Protein AF-A0A955PFC1-F1 (afdb_monomer_lite)

Secondary structure (DSSP, 8-state):
----------S--TT-TTTHHHHHHHH-HHHHHHHHTTS-HHHHHHHHHHHHHHTT-TTTHHHHHHHHHHHHHHHHHHHHHHHHHHHHHHHHHHHHHHHHHHHHHHHHHHHHHHHHHHH-SS-------------PSPS-EE-TTSPEEPPP-S---IIIIIHHHHHHHTHHHHSSS-BGGG--TT-HHHHSSSSTTTTSS-TT-STT-HHHHHHTTGGGPPPSSSSSPPPPHHHHHHHHHHHHTT----TTSS---SSPPPPGGGSPPPPPPPPP-S-TTS-SSHHHHHHHHHHHHTT--PPPPPPHHHHHHHHHHHHHSSPPPHHHHHHHHH--STTHHHHHHHHHHTSHHHHHHHHHHHHHHTT--SB--SSS--B---HHHHHHHHHHHHTT----

Radius of gyration: 36.13 Å; chains: 1; bounding box: 92×81×92 Å

Foldseek 3Di:
DDDDDDDDDDDDPPPCLVPVVVVDVPPDLVPLLVCLLVDDLVRLVSLLVVLVVVCPDPVCNVSSVVSNVSSVVSNVVNVVVVVVVVVVVVVVVVVVVVVVVVVVVVVVVVVVVVVVCVVPVDPDDDDDDDDDDDDDDDQFDAFPVRHTQHADPDDFDCVPQPVVCCVVFPCVQQDDVHNPQQHHPQEPLACVDPDSNPQCQAALCLVSHVVLCQLSCHPVHHHGPNDDDHDDSHSSNSSSNCSNNGVDDDPPGGDNDNGRDDDPVPDPDDDDDQDDAPPPPPDPDSVVSVVRVVCVVVVHDDDDDDDQQVLLQVLLCVQQVDGDDPVLSVVLNPDPDPCSSVVSNVVSQLDLSRLVVVLVVVCVVVVDDQFPPDPDGHGDPCVVVSVVSSVCSNVVPDPD

pLDDT: mean 80.86, std 18.54, range [23.55, 98.19]

Structure (mmCIF, N/CA/C/O backbone):
data_AF-A0A955PFC1-F1
#
_entry.id   AF-A0A955PFC1-F1
#
loop_
_atom_site.group_PDB
_atom_site.id
_atom_site.type_symbol
_atom_site.label_atom_id
_atom_site.label_alt_id
_atom_site.label_comp_id
_atom_site.label_asym_id
_atom_site.label_entity_id
_atom_site.label_seq_id
_atom_site.pdbx_PDB_ins_code
_atom_site.Cartn_x
_atom_site.Cartn_y
_atom_site.Cartn_z
_atom_site.occupancy
_atom_site.B_iso_or_equiv
_atom_site.auth_seq_id
_atom_site.auth_comp_id
_atom_site.auth_asym_id
_atom_site.auth_atom_id
_atom_site.pdbx_PDB_model_num
ATOM 1 N N . MET A 1 1 ? 1.865 58.931 -17.767 1.00 31.28 1 MET A N 1
ATOM 2 C CA . MET A 1 1 ? 0.410 58.810 -18.000 1.00 31.28 1 MET A CA 1
ATOM 3 C C . MET A 1 1 ? -0.093 57.737 -17.044 1.00 31.28 1 MET A C 1
ATOM 5 O O . MET A 1 1 ? 0.424 56.631 -17.083 1.00 31.28 1 MET A O 1
ATOM 9 N N . ARG A 1 2 ? -0.938 58.120 -16.080 1.00 31.59 2 ARG A N 1
ATOM 10 C CA . ARG A 1 2 ? -1.457 57.256 -15.007 1.00 31.59 2 ARG A CA 1
ATOM 11 C C . ARG A 1 2 ? -2.347 56.165 -15.597 1.00 31.59 2 ARG A C 1
ATOM 13 O O . ARG A 1 2 ? -3.251 56.519 -16.343 1.00 31.59 2 ARG A O 1
ATOM 20 N N . LEU A 1 3 ? -2.177 54.915 -15.174 1.00 24.03 3 LEU A N 1
ATOM 21 C CA . LEU A 1 3 ? -3.264 53.937 -15.154 1.00 24.03 3 LEU A CA 1
ATOM 22 C C . LEU A 1 3 ? -3.193 53.142 -13.850 1.00 24.03 3 LEU A C 1
ATOM 24 O O . LEU A 1 3 ? -2.350 52.279 -13.636 1.00 24.03 3 LEU A O 1
ATOM 28 N N . SER A 1 4 ? -4.090 53.543 -12.963 1.00 30.94 4 SER A N 1
ATOM 29 C CA . SER A 1 4 ? -4.547 52.856 -11.771 1.00 30.94 4 SER A CA 1
ATOM 30 C C . SER A 1 4 ? -5.376 51.632 -12.156 1.00 30.94 4 SER A C 1
ATOM 32 O O . SER A 1 4 ? -6.406 51.795 -12.805 1.00 30.94 4 SER A O 1
ATOM 34 N N . HIS A 1 5 ? -5.010 50.448 -11.672 1.00 25.61 5 HIS A N 1
ATOM 35 C CA . HIS A 1 5 ? -5.968 49.365 -11.469 1.00 25.61 5 HIS A CA 1
ATOM 36 C C . HIS A 1 5 ? -5.717 48.728 -10.104 1.00 25.61 5 HIS A C 1
ATOM 38 O O . HIS A 1 5 ? -4.736 48.025 -9.890 1.00 25.61 5 HIS A O 1
ATOM 44 N N . ARG A 1 6 ? -6.627 49.029 -9.170 1.00 27.11 6 ARG A N 1
ATOM 45 C CA . ARG A 1 6 ? -6.852 48.250 -7.953 1.00 27.11 6 ARG A CA 1
ATOM 46 C C . ARG A 1 6 ? -7.330 46.865 -8.385 1.00 27.11 6 ARG A C 1
ATOM 48 O O . ARG A 1 6 ? -8.411 46.764 -8.961 1.00 27.11 6 ARG A O 1
ATOM 55 N N . PHE A 1 7 ? -6.556 45.831 -8.088 1.00 23.55 7 PHE A N 1
ATOM 56 C CA . PHE A 1 7 ? -7.062 44.466 -8.028 1.00 23.55 7 PHE A CA 1
ATOM 57 C C . PHE A 1 7 ? -7.318 44.131 -6.561 1.00 23.55 7 PHE A C 1
ATOM 59 O O . PHE A 1 7 ? -6.403 44.110 -5.746 1.00 23.55 7 PHE A O 1
ATOM 66 N N . VAL A 1 8 ? -8.590 43.928 -6.232 1.00 30.53 8 VAL A N 1
ATOM 67 C CA . VAL A 1 8 ? -9.026 43.328 -4.972 1.00 30.53 8 VAL A CA 1
ATOM 68 C C . VAL A 1 8 ? -8.950 41.817 -5.183 1.00 30.53 8 VAL A C 1
ATOM 70 O O . VAL A 1 8 ? -9.745 41.277 -5.948 1.00 30.53 8 VAL A O 1
ATOM 73 N N . PHE A 1 9 ? -7.983 41.147 -4.555 1.00 28.70 9 PHE A N 1
ATOM 74 C CA . PHE A 1 9 ? -7.869 39.686 -4.555 1.00 28.70 9 PHE A CA 1
ATOM 75 C C . PHE A 1 9 ? -8.275 39.141 -3.185 1.00 28.70 9 PHE A C 1
ATOM 77 O O . PHE A 1 9 ? -7.447 38.936 -2.306 1.00 28.70 9 PHE A O 1
ATOM 84 N N . ASN A 1 10 ? -9.571 38.886 -3.022 1.00 32.22 10 ASN A N 1
ATOM 85 C CA . ASN A 1 10 ? -10.048 37.928 -2.032 1.00 32.22 10 ASN A CA 1
ATOM 86 C C . ASN A 1 10 ? -9.981 36.534 -2.672 1.00 32.22 10 ASN A C 1
ATOM 88 O O . ASN A 1 10 ? -10.659 36.295 -3.670 1.00 32.22 10 ASN A O 1
ATOM 92 N N . GLY A 1 11 ? -9.182 35.622 -2.105 1.00 32.38 11 GLY A N 1
ATOM 93 C CA . GLY A 1 11 ? -9.358 34.180 -2.337 1.00 32.38 11 GLY A CA 1
ATOM 94 C C . GLY A 1 11 ? -8.261 33.410 -3.083 1.00 32.38 11 GLY A C 1
ATOM 95 O O . GLY A 1 11 ? -8.584 32.419 -3.730 1.00 32.38 11 GLY A O 1
ATOM 96 N N . ALA A 1 12 ? -6.981 33.791 -2.994 1.00 31.28 12 ALA A N 1
ATOM 97 C CA . ALA A 1 12 ? -5.888 32.986 -3.566 1.00 31.28 12 ALA A CA 1
ATOM 98 C C . ALA A 1 12 ? -4.585 33.036 -2.738 1.00 31.28 12 ALA A C 1
ATOM 100 O O . ALA A 1 12 ? -3.519 33.333 -3.267 1.00 31.28 12 ALA A O 1
ATOM 101 N N . ILE A 1 13 ? -4.652 32.753 -1.432 1.00 41.50 13 ILE A N 1
ATOM 102 C CA . ILE A 1 13 ? -3.480 32.846 -0.531 1.00 41.50 13 ILE A CA 1
ATOM 103 C C . ILE A 1 13 ? -2.623 31.560 -0.518 1.00 41.50 13 ILE A C 1
ATOM 105 O O . ILE A 1 13 ? -1.461 31.582 -0.136 1.00 41.50 13 ILE A O 1
ATOM 109 N N . ARG A 1 14 ? -3.114 30.426 -1.032 1.00 39.66 14 ARG A N 1
ATOM 110 C CA . ARG A 1 14 ? -2.458 29.126 -0.786 1.00 39.66 14 ARG A CA 1
ATOM 111 C C . ARG A 1 14 ? -1.247 28.770 -1.672 1.00 39.66 14 ARG A C 1
ATOM 113 O O . ARG A 1 14 ? -0.582 27.790 -1.370 1.00 39.66 14 ARG A O 1
ATOM 120 N N . ASN A 1 15 ? -0.936 29.545 -2.719 1.00 37.47 15 ASN A N 1
ATOM 121 C CA . ASN A 1 15 ? 0.126 29.210 -3.694 1.00 37.47 15 ASN A CA 1
ATOM 122 C C . ASN A 1 15 ? 1.285 30.224 -3.799 1.00 37.47 15 ASN A C 1
ATOM 124 O O . ASN A 1 15 ? 2.146 30.068 -4.662 1.00 37.47 15 ASN A O 1
ATOM 128 N N . TRP A 1 16 ? 1.352 31.245 -2.939 1.00 38.91 16 TRP A N 1
ATOM 129 C CA . TRP A 1 16 ? 2.394 32.284 -3.031 1.00 38.91 16 TRP A CA 1
ATOM 130 C C . TRP A 1 16 ? 3.707 31.954 -2.303 1.00 38.91 16 TRP A C 1
ATOM 132 O O . TRP A 1 16 ? 4.736 32.559 -2.601 1.00 38.91 16 TRP A O 1
ATOM 142 N N . VAL A 1 17 ? 3.715 30.951 -1.419 1.00 43.47 17 VAL A N 1
ATOM 143 C CA . VAL A 1 17 ? 4.870 30.618 -0.557 1.00 43.47 17 VAL A CA 1
ATOM 144 C C . VAL A 1 17 ? 6.124 30.225 -1.358 1.00 43.47 17 VAL A C 1
ATOM 146 O O . VAL A 1 17 ? 7.238 30.455 -0.907 1.00 43.47 17 VAL A O 1
ATOM 149 N N . VAL A 1 18 ? 5.977 29.723 -2.589 1.00 45.62 18 VAL A N 1
ATOM 150 C CA . VAL A 1 18 ? 7.119 29.270 -3.409 1.00 45.62 18 VAL A CA 1
ATOM 151 C C . VAL A 1 18 ? 7.772 30.406 -4.223 1.00 45.62 18 VAL A C 1
ATOM 153 O O . VAL A 1 18 ? 8.903 30.260 -4.676 1.00 45.62 18 VAL A O 1
ATOM 156 N N . LEU A 1 19 ? 7.110 31.560 -4.393 1.00 45.16 19 LEU A N 1
ATOM 157 C CA . LEU A 1 19 ? 7.621 32.687 -5.203 1.00 45.16 19 LEU A CA 1
ATOM 158 C C . LEU A 1 19 ? 8.001 33.932 -4.384 1.00 45.16 19 LEU A C 1
ATOM 160 O O . LEU A 1 19 ? 8.584 34.871 -4.930 1.00 45.16 19 LEU A O 1
ATOM 164 N N . LEU A 1 20 ? 7.721 33.933 -3.078 1.00 50.47 20 LEU A N 1
ATOM 165 C CA . LEU A 1 20 ? 8.007 35.046 -2.171 1.00 50.47 20 LEU A CA 1
ATOM 166 C C . LEU A 1 20 ? 9.487 35.494 -2.134 1.00 50.47 20 LEU A C 1
ATOM 168 O O . LEU A 1 20 ? 9.712 36.705 -2.151 1.00 50.47 20 LEU A O 1
ATOM 172 N N . PRO A 1 21 ? 10.504 34.602 -2.161 1.00 50.31 21 PRO A N 1
ATOM 173 C CA . PRO A 1 21 ? 11.904 35.026 -2.039 1.00 50.31 21 PRO A CA 1
ATOM 174 C C . PRO A 1 21 ? 12.353 35.978 -3.156 1.00 50.31 21 PRO A C 1
ATOM 176 O O . PRO A 1 21 ? 13.097 36.924 -2.915 1.00 50.31 21 PRO A O 1
ATOM 179 N N . ALA A 1 22 ? 11.858 35.765 -4.380 1.00 48.19 22 ALA A N 1
ATOM 180 C CA . ALA A 1 22 ? 12.191 36.596 -5.536 1.00 48.19 22 ALA A CA 1
ATOM 181 C C . ALA A 1 22 ? 11.395 37.914 -5.575 1.00 48.19 22 ALA A C 1
ATOM 183 O O . ALA A 1 22 ? 11.855 38.891 -6.161 1.00 48.19 22 ALA A O 1
ATOM 184 N N . PHE A 1 23 ? 10.211 37.951 -4.957 1.00 48.53 23 PHE A N 1
ATOM 185 C CA . PHE A 1 23 ? 9.346 39.133 -4.923 1.00 48.53 23 PHE A CA 1
ATOM 186 C C . PHE A 1 23 ? 9.764 40.119 -3.816 1.00 48.53 23 PHE A C 1
ATOM 188 O O . PHE A 1 23 ? 9.745 41.331 -4.029 1.00 48.53 23 PHE A O 1
ATOM 195 N N . LEU A 1 24 ? 10.233 39.602 -2.673 1.00 50.38 24 LEU A N 1
ATOM 196 C CA . LEU A 1 24 ? 10.678 40.381 -1.508 1.00 50.38 24 LEU A CA 1
ATOM 197 C C . LEU A 1 24 ? 11.974 41.173 -1.757 1.00 50.38 24 LEU A C 1
ATOM 199 O O . LEU A 1 24 ? 12.148 42.263 -1.216 1.00 50.38 24 LEU A O 1
ATOM 203 N N . LEU A 1 25 ? 12.854 40.682 -2.637 1.00 52.94 25 LEU A N 1
ATOM 204 C CA . LEU A 1 25 ? 14.066 41.404 -3.053 1.00 52.94 25 LEU A CA 1
ATOM 205 C C . LEU A 1 25 ? 13.766 42.652 -3.909 1.00 52.94 25 LEU A C 1
ATOM 207 O O . LEU A 1 25 ? 14.629 43.515 -4.054 1.00 52.94 25 LEU A O 1
ATOM 211 N N . ILE A 1 26 ? 12.554 42.772 -4.470 1.00 51.22 26 ILE A N 1
ATOM 212 C CA . ILE A 1 26 ? 12.174 43.849 -5.401 1.00 51.22 26 ILE A CA 1
ATOM 213 C C . ILE A 1 26 ? 11.390 44.975 -4.697 1.00 51.22 26 ILE A C 1
ATOM 215 O O . ILE A 1 26 ? 11.462 46.126 -5.128 1.00 51.22 26 ILE A O 1
ATOM 219 N N . THR A 1 27 ? 10.648 44.685 -3.620 1.00 48.91 27 THR A N 1
ATOM 220 C CA . THR A 1 27 ? 9.677 45.627 -3.018 1.00 48.91 27 THR A CA 1
ATOM 221 C C . THR A 1 27 ? 10.207 46.431 -1.823 1.00 48.91 27 THR A C 1
ATOM 223 O O . THR A 1 27 ? 9.590 47.427 -1.440 1.00 48.91 27 THR A O 1
ATOM 226 N N . GLY A 1 28 ? 11.381 46.081 -1.286 1.00 49.75 28 GLY A N 1
ATOM 227 C CA . GLY A 1 28 ? 12.052 46.814 -0.207 1.00 49.75 28 GLY A CA 1
ATOM 228 C C . GLY A 1 28 ? 11.440 46.604 1.194 1.00 49.75 28 GLY A C 1
ATOM 229 O O . GLY A 1 28 ? 10.321 46.113 1.336 1.00 49.75 28 GLY A O 1
ATOM 230 N N . PRO A 1 29 ? 12.163 46.996 2.263 1.00 51.22 29 PRO A N 1
ATOM 231 C CA . PRO A 1 29 ? 11.896 46.567 3.643 1.00 51.22 29 PRO A CA 1
ATOM 232 C C . PRO A 1 29 ? 10.555 47.017 4.236 1.00 51.22 29 PRO A C 1
ATOM 234 O O . PRO A 1 29 ? 10.064 46.387 5.163 1.00 51.22 29 PRO A O 1
ATOM 237 N N . LEU A 1 30 ? 9.939 48.069 3.692 1.00 48.75 30 LEU A N 1
ATOM 238 C CA . LEU A 1 30 ? 8.661 48.601 4.177 1.00 48.75 30 LEU A CA 1
ATOM 239 C C . LEU A 1 30 ? 7.435 47.791 3.715 1.00 48.75 30 LEU A C 1
ATOM 241 O O . LEU A 1 30 ? 6.373 47.946 4.311 1.00 48.75 30 LEU A O 1
ATOM 245 N N . SER A 1 31 ? 7.544 46.950 2.674 1.00 57.16 31 SER A N 1
ATOM 246 C CA . SE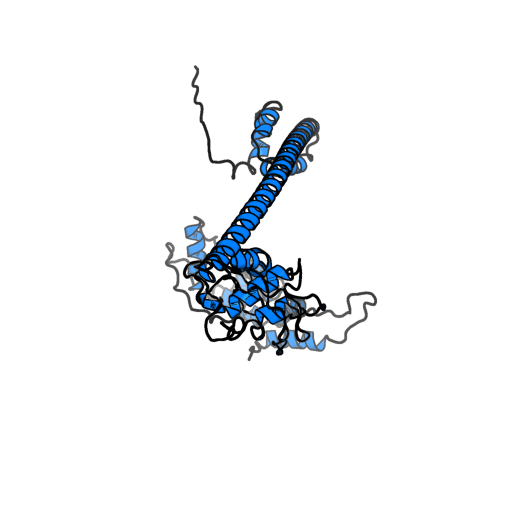R A 1 31 ? 6.381 46.205 2.153 1.00 57.16 31 SER A CA 1
ATOM 247 C C . SER A 1 31 ? 6.077 44.946 2.967 1.00 57.16 31 SER A C 1
ATOM 249 O O . SER A 1 31 ? 4.914 44.620 3.167 1.00 57.16 31 SER A O 1
ATOM 251 N N . VAL A 1 32 ? 7.106 44.283 3.500 1.00 56.97 32 VAL A N 1
ATOM 252 C CA . VAL A 1 32 ? 6.971 43.010 4.230 1.00 56.97 32 VAL A CA 1
ATOM 253 C C . VAL A 1 32 ? 6.260 43.205 5.567 1.00 56.97 32 VAL A C 1
ATOM 255 O O . VAL A 1 32 ? 5.342 42.457 5.888 1.00 56.97 32 VAL A O 1
ATOM 258 N N . ALA A 1 33 ? 6.617 44.267 6.295 1.00 54.53 33 ALA A N 1
ATOM 259 C CA . ALA A 1 33 ? 5.988 44.634 7.564 1.00 54.53 33 ALA A CA 1
ATOM 260 C C . ALA A 1 33 ? 4.484 44.932 7.413 1.00 54.53 33 ALA A C 1
ATOM 262 O O . ALA A 1 33 ? 3.675 44.531 8.243 1.00 54.53 33 ALA A O 1
ATOM 263 N N . ALA A 1 34 ? 4.095 45.608 6.326 1.00 59.12 34 ALA A N 1
ATOM 264 C CA . ALA A 1 34 ? 2.695 45.934 6.055 1.00 59.12 34 ALA A CA 1
ATOM 265 C C . ALA A 1 34 ? 1.870 44.709 5.617 1.00 59.12 34 ALA A C 1
ATOM 267 O O . ALA A 1 34 ? 0.661 44.659 5.848 1.00 59.12 34 ALA A O 1
ATOM 268 N N . GLU A 1 35 ? 2.505 43.719 4.984 1.00 65.62 35 GLU A N 1
ATOM 269 C CA . GLU A 1 35 ? 1.852 42.466 4.592 1.00 65.62 35 GLU A CA 1
ATOM 270 C C . GLU A 1 35 ? 1.736 41.483 5.772 1.00 65.62 35 GLU A C 1
ATOM 272 O O . GLU A 1 35 ? 0.741 40.763 5.856 1.00 65.62 35 GLU A O 1
ATOM 277 N N . ALA A 1 36 ? 2.700 41.494 6.707 1.00 65.12 36 ALA A N 1
ATOM 278 C CA . ALA A 1 36 ? 2.776 40.570 7.844 1.00 65.12 36 ALA A CA 1
ATOM 279 C C . ALA A 1 36 ? 1.519 40.579 8.731 1.00 65.12 36 ALA A C 1
ATOM 281 O O . ALA A 1 36 ? 1.003 39.523 9.098 1.00 65.12 36 ALA A O 1
ATOM 282 N N . GLN A 1 37 ? 0.955 41.764 8.968 1.00 72.00 37 GLN A N 1
ATOM 283 C CA . GLN A 1 37 ? -0.281 41.960 9.735 1.00 72.00 37 GLN A CA 1
ATOM 284 C C . GLN A 1 37 ? -1.488 41.202 9.162 1.00 72.00 37 GLN A C 1
ATOM 286 O O . GLN A 1 37 ? -2.400 40.815 9.904 1.00 72.00 37 GLN A O 1
ATOM 291 N N . ASN A 1 38 ? -1.492 40.958 7.847 1.00 78.62 38 ASN A N 1
ATOM 292 C CA . ASN A 1 38 ? -2.582 40.293 7.135 1.00 78.62 38 ASN A CA 1
ATOM 293 C C . ASN A 1 38 ? -2.424 38.767 7.063 1.00 78.62 38 ASN A C 1
ATOM 295 O O . ASN A 1 38 ? -3.337 38.092 6.583 1.00 78.62 38 ASN A O 1
ATOM 299 N N . PHE A 1 39 ? -1.301 38.211 7.524 1.00 78.56 39 PHE A N 1
ATOM 300 C CA . PHE A 1 39 ? -1.104 36.767 7.554 1.00 78.56 39 PHE A CA 1
ATOM 301 C C . PHE A 1 39 ? -1.778 36.125 8.772 1.00 78.56 39 PHE A C 1
ATOM 303 O O . PHE A 1 39 ? -1.849 36.690 9.870 1.00 78.56 39 PHE A O 1
ATOM 310 N N . ASP A 1 40 ? -2.287 34.912 8.563 1.00 82.06 40 ASP A N 1
ATOM 311 C CA . ASP A 1 40 ? -2.679 34.017 9.644 1.00 82.06 40 ASP A CA 1
ATOM 312 C C . ASP A 1 40 ? -1.433 33.375 10.303 1.00 82.06 40 ASP A C 1
ATOM 314 O O . ASP A 1 40 ? -0.347 33.385 9.712 1.00 82.06 40 ASP A O 1
ATOM 318 N N . PRO A 1 41 ? -1.560 32.800 11.515 1.00 82.19 41 PRO A N 1
ATOM 319 C CA . PRO A 1 41 ? -0.423 32.239 12.246 1.00 82.19 41 PRO A CA 1
ATOM 320 C C . PRO A 1 41 ? 0.370 31.152 11.503 1.00 82.19 41 PRO A C 1
ATOM 322 O O . PRO A 1 41 ? 1.581 31.058 11.689 1.00 82.19 41 PRO A O 1
ATOM 325 N N . GLU A 1 42 ? -0.268 30.332 10.662 1.00 80.06 42 GLU A N 1
ATOM 326 C CA . GLU A 1 42 ? 0.437 29.288 9.905 1.00 80.06 42 GLU A CA 1
ATOM 327 C C . GLU A 1 42 ? 1.203 29.885 8.721 1.00 80.06 42 GLU A C 1
ATOM 329 O O . GLU A 1 42 ? 2.341 29.495 8.451 1.00 80.06 42 GLU A O 1
ATOM 334 N N . SER A 1 43 ? 0.629 30.899 8.072 1.00 81.06 43 SER A N 1
ATOM 335 C CA . SER A 1 43 ? 1.321 31.679 7.043 1.00 81.06 43 SER A CA 1
ATOM 336 C C . SER A 1 43 ? 2.544 32.428 7.601 1.00 81.06 43 SER A C 1
ATOM 338 O O . SER A 1 43 ? 3.589 32.446 6.949 1.00 81.06 43 SER A O 1
ATOM 340 N N . LEU A 1 44 ? 2.464 32.978 8.822 1.00 79.69 44 LEU A N 1
ATOM 341 C CA . LEU A 1 44 ? 3.604 33.618 9.499 1.00 79.69 44 LEU A CA 1
ATOM 342 C C . LEU A 1 44 ? 4.724 32.618 9.822 1.00 79.69 44 LEU A C 1
ATOM 344 O O . LEU A 1 44 ? 5.886 32.889 9.530 1.00 79.69 44 LEU A O 1
ATOM 348 N N . LYS A 1 45 ? 4.395 31.425 10.337 1.00 83.06 45 LYS A N 1
ATOM 349 C CA . LYS A 1 45 ? 5.390 30.357 10.568 1.00 83.06 45 LYS A CA 1
ATOM 350 C C . LYS A 1 45 ? 6.088 29.928 9.278 1.00 83.06 45 LYS A C 1
ATOM 352 O O . LYS A 1 45 ? 7.304 29.754 9.260 1.00 83.06 45 LYS A O 1
ATOM 357 N N . ALA A 1 46 ? 5.334 29.778 8.188 1.00 78.62 46 ALA A N 1
ATOM 358 C CA . ALA A 1 46 ? 5.893 29.424 6.885 1.00 78.62 46 ALA A CA 1
ATOM 359 C C . ALA A 1 46 ? 6.819 30.522 6.327 1.00 78.62 46 ALA A C 1
ATOM 361 O O . ALA A 1 46 ? 7.847 30.210 5.716 1.00 78.62 46 ALA A O 1
ATOM 362 N N . LEU A 1 47 ? 6.484 31.797 6.558 1.00 80.44 47 LEU A N 1
ATOM 363 C CA . LEU A 1 47 ? 7.335 32.936 6.213 1.00 80.44 47 LEU A CA 1
ATOM 364 C C . LEU A 1 47 ? 8.649 32.909 7.004 1.00 80.44 47 LEU A C 1
ATOM 366 O O . LEU A 1 47 ? 9.711 32.965 6.389 1.00 80.44 47 LEU A O 1
ATOM 370 N N . ILE A 1 48 ? 8.585 32.751 8.331 1.00 81.50 48 ILE A N 1
ATOM 371 C CA . ILE A 1 48 ? 9.762 32.655 9.214 1.00 81.50 48 ILE A CA 1
ATOM 372 C C . ILE A 1 48 ? 10.681 31.515 8.754 1.00 81.50 48 ILE A C 1
ATOM 374 O O . ILE A 1 48 ? 11.864 31.736 8.498 1.00 81.50 48 ILE A O 1
ATOM 378 N N . GLN A 1 49 ? 10.121 30.323 8.526 1.00 82.69 49 GLN A N 1
ATOM 379 C CA . GLN A 1 49 ? 10.877 29.160 8.054 1.00 82.69 49 GLN A CA 1
ATOM 380 C C . GLN A 1 49 ? 11.553 29.405 6.697 1.00 82.69 49 GLN A C 1
ATOM 382 O O . GLN A 1 49 ? 12.654 28.914 6.449 1.00 82.69 49 GLN A O 1
ATOM 387 N N . SER A 1 50 ? 10.904 30.161 5.808 1.00 78.00 50 SER A N 1
ATOM 388 C CA . SER A 1 50 ? 11.467 30.517 4.503 1.00 78.00 50 SER A CA 1
ATOM 389 C C . SER A 1 50 ? 12.597 31.541 4.639 1.00 78.00 50 SER A C 1
ATOM 391 O O . SER A 1 50 ? 13.633 31.394 3.991 1.00 78.00 50 SER A O 1
ATOM 393 N N . LEU A 1 51 ? 12.445 32.541 5.512 1.00 77.75 51 LEU A N 1
ATOM 394 C CA . LEU A 1 51 ? 13.475 33.545 5.797 1.00 77.75 51 LEU A CA 1
ATOM 395 C C . LEU A 1 51 ? 14.738 32.921 6.411 1.00 77.75 51 LEU A C 1
ATOM 397 O O . LEU A 1 51 ? 15.846 33.307 6.040 1.00 77.75 51 LEU A O 1
ATOM 401 N N . GLU A 1 52 ? 14.599 31.893 7.253 1.00 79.50 52 GLU A N 1
ATOM 402 C CA . GLU A 1 52 ? 15.740 31.132 7.782 1.00 79.50 52 GLU A CA 1
ATOM 403 C C . GL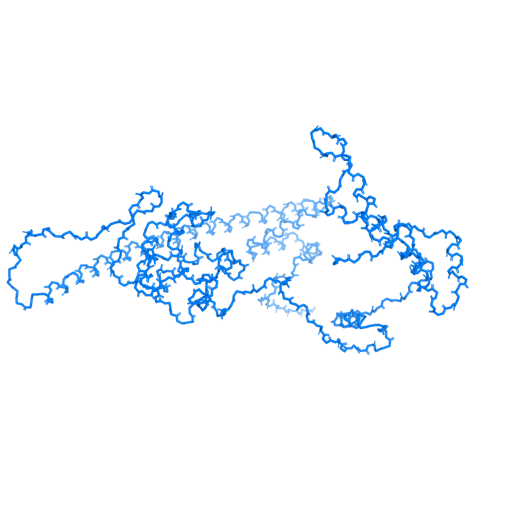U A 1 52 ? 16.608 30.516 6.677 1.00 79.50 52 GLU A C 1
ATOM 405 O O . GLU A 1 52 ? 17.836 30.550 6.762 1.00 79.50 52 GLU A O 1
ATOM 410 N N . THR A 1 53 ? 15.992 29.999 5.608 1.00 75.88 53 THR A N 1
ATOM 411 C CA . THR A 1 53 ? 16.734 29.384 4.492 1.00 75.88 53 THR A CA 1
ATOM 412 C C . THR A 1 53 ? 17.520 30.397 3.655 1.00 75.88 53 THR A C 1
ATOM 414 O O . THR A 1 53 ? 18.469 30.020 2.966 1.00 75.88 53 THR A O 1
ATOM 417 N N . LEU A 1 54 ? 17.168 31.684 3.740 1.00 69.44 54 LEU A N 1
ATOM 418 C CA . LEU A 1 54 ? 17.788 32.774 2.982 1.00 69.44 54 LEU A CA 1
ATOM 419 C C . LEU A 1 54 ? 18.978 33.424 3.708 1.00 69.44 54 LEU A C 1
ATOM 421 O O . LEU A 1 54 ? 19.712 34.192 3.090 1.00 69.44 54 LEU A O 1
ATOM 425 N N . LYS A 1 55 ? 19.244 33.071 4.977 1.00 67.31 55 LYS A N 1
ATOM 426 C CA . LYS A 1 55 ? 20.388 33.578 5.769 1.00 67.31 55 LYS A CA 1
ATOM 427 C C . LYS A 1 55 ? 21.777 33.214 5.212 1.00 67.31 55 LYS A C 1
ATOM 429 O O . LYS A 1 55 ? 22.785 33.660 5.753 1.00 67.31 55 LYS A O 1
ATOM 434 N N . ALA A 1 56 ? 21.860 32.406 4.152 1.00 65.19 56 ALA A N 1
ATOM 435 C CA . ALA A 1 56 ? 23.122 31.978 3.543 1.00 65.19 56 ALA A CA 1
ATOM 436 C C . ALA A 1 56 ? 23.848 33.081 2.737 1.00 65.19 56 ALA A C 1
ATOM 438 O O . ALA A 1 56 ? 25.009 32.887 2.374 1.00 65.19 56 ALA A O 1
ATOM 439 N N . ASP A 1 57 ? 23.192 34.215 2.463 1.00 68.25 57 ASP A N 1
ATOM 440 C CA . ASP A 1 57 ? 23.758 35.364 1.744 1.00 68.25 57 ASP A CA 1
ATOM 441 C C . ASP A 1 57 ? 24.163 36.512 2.708 1.00 68.25 57 ASP A C 1
ATOM 443 O O . ASP A 1 57 ? 23.286 37.132 3.319 1.00 68.25 57 ASP A O 1
ATOM 447 N N . PRO A 1 58 ? 25.468 36.832 2.857 1.00 67.81 58 PRO A N 1
ATOM 448 C CA . PRO A 1 58 ? 25.957 37.832 3.813 1.00 67.81 58 PRO A CA 1
ATOM 449 C C . PRO A 1 58 ? 25.475 39.267 3.568 1.00 67.81 58 PRO A C 1
ATOM 451 O O . PRO A 1 58 ? 25.417 40.049 4.516 1.00 67.81 58 PRO A O 1
ATOM 454 N N . GLU A 1 59 ? 25.151 39.640 2.325 1.00 71.12 59 GLU A N 1
ATOM 455 C CA . GLU A 1 59 ? 24.710 41.007 1.999 1.00 71.12 59 GLU A CA 1
ATOM 456 C C . GLU A 1 59 ? 23.244 41.259 2.391 1.00 71.12 59 GLU A C 1
ATOM 458 O O . GLU A 1 59 ? 22.865 42.392 2.693 1.00 71.12 59 GLU A O 1
ATOM 463 N N . SER A 1 60 ? 22.436 40.197 2.455 1.00 68.56 60 SER A N 1
ATOM 464 C CA . SER A 1 60 ? 20.996 40.254 2.738 1.00 68.56 60 SER A CA 1
ATOM 465 C C . SER A 1 60 ? 20.649 40.050 4.223 1.00 68.56 60 SER A C 1
ATOM 467 O O . SER A 1 60 ? 19.517 40.310 4.640 1.00 68.56 60 SER A O 1
ATOM 469 N N . LEU A 1 61 ? 21.617 39.615 5.040 1.00 74.50 61 LEU A N 1
ATOM 470 C CA . LEU A 1 61 ? 21.409 39.178 6.425 1.00 74.50 61 LEU A CA 1
ATOM 471 C C . LEU A 1 61 ? 20.728 40.225 7.340 1.00 74.50 61 LEU A C 1
ATOM 473 O O . LEU A 1 61 ? 19.747 39.861 7.987 1.00 74.50 61 LEU A O 1
ATOM 477 N N . PRO A 1 62 ? 21.124 41.518 7.362 1.00 78.69 62 PRO A N 1
ATOM 478 C CA . PRO A 1 62 ? 20.507 42.500 8.267 1.00 78.69 62 PRO A CA 1
ATOM 479 C C . PRO A 1 62 ? 19.028 42.778 7.959 1.00 78.69 62 PRO A C 1
ATOM 481 O O . PRO A 1 62 ? 18.233 43.083 8.848 1.00 78.69 62 PRO A O 1
ATOM 484 N N . ILE A 1 63 ? 18.650 42.682 6.681 1.00 74.62 63 ILE A N 1
ATOM 485 C CA . ILE A 1 63 ? 17.271 42.894 6.226 1.00 74.62 63 ILE A CA 1
ATOM 486 C C . ILE A 1 63 ? 16.412 41.680 6.596 1.00 74.62 63 ILE A C 1
ATOM 488 O O . ILE A 1 63 ? 15.299 41.847 7.088 1.00 74.62 63 ILE A O 1
ATOM 492 N N . ILE A 1 64 ? 16.948 40.470 6.414 1.00 76.75 64 ILE A N 1
ATOM 493 C CA . ILE A 1 64 ? 16.272 39.214 6.762 1.00 76.75 64 ILE A CA 1
ATOM 494 C C . ILE A 1 64 ? 16.026 39.122 8.271 1.00 76.75 64 ILE A C 1
ATOM 496 O O . ILE A 1 64 ? 14.926 38.755 8.673 1.00 76.75 64 ILE A O 1
ATOM 500 N N . GLU A 1 65 ? 17.008 39.486 9.101 1.00 80.06 65 GLU A N 1
ATOM 501 C CA . GLU A 1 65 ? 16.854 39.507 10.564 1.00 80.06 65 GLU A CA 1
ATOM 502 C C . GLU A 1 65 ? 15.741 40.469 10.997 1.00 80.06 65 GLU A C 1
ATOM 504 O O . GLU A 1 65 ? 14.851 40.077 11.743 1.00 80.06 65 GLU A O 1
ATOM 509 N N . THR A 1 66 ? 15.702 41.675 10.421 1.00 83.12 66 THR A N 1
ATOM 510 C CA . THR A 1 66 ? 14.644 42.658 10.715 1.00 83.12 66 THR A CA 1
ATOM 511 C C . THR A 1 66 ? 13.246 42.130 10.357 1.00 83.12 66 THR A C 1
ATOM 513 O O . THR A 1 66 ? 12.281 42.383 11.075 1.00 83.12 66 THR A O 1
ATOM 516 N N . TRP A 1 67 ? 13.107 41.401 9.245 1.00 79.50 67 TRP A N 1
ATOM 517 C CA . TRP A 1 67 ? 11.821 40.824 8.835 1.00 79.50 67 TRP A CA 1
ATOM 518 C C . TRP A 1 67 ? 11.395 39.634 9.687 1.00 79.50 67 TRP A C 1
ATOM 520 O O . TRP A 1 67 ? 10.201 39.454 9.918 1.00 79.50 67 TRP A O 1
ATOM 530 N N . MET A 1 68 ? 12.351 38.823 10.141 1.00 80.06 68 MET A N 1
ATOM 531 C CA . MET A 1 68 ? 12.064 37.721 11.053 1.00 80.06 68 MET A CA 1
ATOM 532 C C . MET A 1 68 ? 11.555 38.239 12.393 1.00 80.06 68 MET A C 1
ATOM 534 O O . MET A 1 68 ? 10.496 37.793 12.821 1.00 80.06 68 MET A O 1
ATOM 538 N N . ASP A 1 69 ? 12.234 39.224 12.985 1.00 84.25 69 ASP A N 1
ATOM 539 C CA . ASP A 1 69 ? 11.834 39.804 14.272 1.00 84.25 69 ASP A CA 1
ATOM 540 C C . ASP A 1 69 ? 10.390 40.337 14.221 1.00 84.25 69 ASP A C 1
ATOM 542 O O . ASP A 1 69 ? 9.587 40.075 15.113 1.00 84.25 69 ASP A O 1
ATOM 546 N N . GLN A 1 70 ? 10.018 41.010 13.126 1.00 82.44 70 GLN A N 1
ATOM 547 C CA . GLN A 1 70 ? 8.656 41.517 12.921 1.00 82.44 70 GLN A CA 1
ATOM 548 C C . GLN A 1 70 ? 7.618 40.403 12.739 1.00 82.44 70 GLN A C 1
ATOM 550 O O . GLN A 1 70 ? 6.507 40.494 13.258 1.00 82.44 70 GLN A O 1
ATOM 555 N N . ALA A 1 71 ? 7.954 39.352 11.986 1.00 79.19 71 ALA A N 1
ATOM 556 C CA . ALA A 1 71 ? 7.054 38.219 11.788 1.00 79.19 71 ALA A CA 1
ATOM 557 C C . ALA A 1 71 ? 6.850 37.419 13.087 1.00 79.19 71 ALA A C 1
ATOM 559 O O . ALA A 1 71 ? 5.752 36.920 13.333 1.00 79.19 71 ALA A O 1
ATOM 560 N N . GLU A 1 72 ? 7.891 37.308 13.914 1.00 86.62 72 GLU A N 1
ATOM 561 C CA . GLU A 1 72 ? 7.836 36.670 15.230 1.00 86.62 72 GLU A CA 1
ATOM 562 C C . GLU A 1 72 ? 7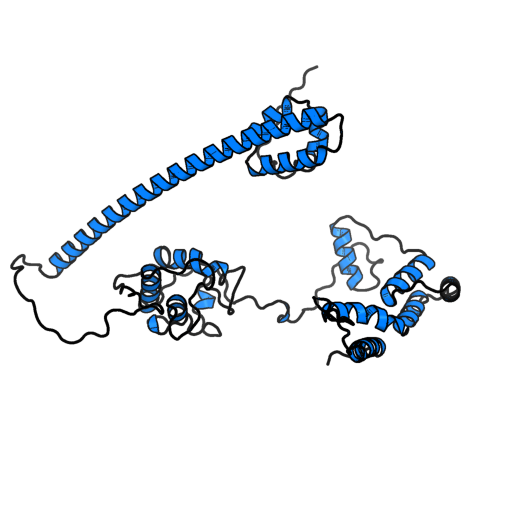.009 37.489 16.230 1.00 86.62 72 GLU A C 1
ATOM 564 O O . GLU A 1 72 ? 6.189 36.911 16.946 1.00 86.62 72 GLU A O 1
ATOM 569 N N . GLU A 1 73 ? 7.154 38.818 16.239 1.00 89.50 73 GLU A N 1
ATOM 570 C CA . GLU A 1 73 ? 6.359 39.726 17.076 1.00 89.50 73 GLU A CA 1
ATOM 571 C C . GLU A 1 73 ? 4.859 39.638 16.737 1.00 89.50 73 GLU A C 1
ATOM 573 O O . GLU A 1 73 ? 4.039 39.366 17.615 1.00 89.50 73 GLU A O 1
ATOM 578 N N . GLU A 1 74 ? 4.494 39.733 15.455 1.00 86.50 74 GLU A N 1
ATOM 579 C CA . GLU A 1 74 ? 3.101 39.596 14.994 1.00 86.50 74 GLU A CA 1
ATOM 580 C C . GLU A 1 74 ? 2.516 38.203 15.283 1.00 86.50 74 GLU A C 1
ATOM 582 O O . GLU A 1 74 ? 1.340 38.058 15.636 1.00 86.50 74 GLU A O 1
ATOM 587 N N . LEU A 1 75 ? 3.328 37.147 15.156 1.00 86.88 75 LEU A N 1
ATOM 588 C CA . LEU A 1 75 ? 2.907 35.792 15.507 1.00 86.88 75 LEU A CA 1
ATOM 589 C C . LEU A 1 75 ? 2.619 35.678 17.009 1.00 86.88 75 LEU A C 1
ATOM 591 O O . LEU A 1 75 ? 1.615 35.067 17.386 1.00 86.88 75 LEU A O 1
ATOM 595 N N . ALA A 1 76 ? 3.466 36.269 17.853 1.00 88.19 76 ALA A N 1
ATOM 596 C CA . ALA A 1 76 ? 3.292 36.272 19.299 1.00 88.19 76 ALA A CA 1
ATOM 597 C C . ALA A 1 76 ? 2.029 37.042 19.718 1.00 88.19 76 ALA A C 1
ATOM 599 O O . ALA A 1 76 ? 1.235 36.520 20.504 1.00 88.19 76 ALA A O 1
ATOM 600 N N . GLU A 1 77 ? 1.780 38.222 19.143 1.00 89.62 77 GLU A N 1
ATOM 601 C CA . GLU A 1 77 ? 0.571 39.009 19.418 1.00 89.62 77 GLU A CA 1
ATOM 602 C C . GLU A 1 77 ? -0.709 38.258 19.023 1.00 89.62 77 GLU A C 1
ATOM 604 O O . GLU A 1 77 ? -1.661 38.172 19.807 1.00 89.62 77 GLU A O 1
ATOM 609 N N . LYS A 1 78 ? -0.732 37.637 17.835 1.00 86.69 78 LYS A N 1
ATOM 610 C CA . LYS A 1 78 ? -1.888 36.849 17.374 1.00 86.69 78 LYS A CA 1
ATOM 611 C C . LYS A 1 78 ? -2.119 35.608 18.236 1.00 86.69 78 LYS A C 1
ATOM 613 O O . LYS A 1 78 ? -3.270 35.279 18.527 1.00 86.69 78 LYS A O 1
ATOM 618 N N . GLN A 1 79 ? -1.056 34.931 18.672 1.00 85.88 79 GLN A N 1
ATOM 619 C CA . GLN A 1 79 ? -1.162 33.792 19.590 1.00 85.88 79 GLN A CA 1
ATOM 620 C C . GLN A 1 79 ? -1.682 34.214 20.964 1.00 85.88 79 GLN A C 1
ATOM 622 O O . GLN A 1 79 ? -2.532 33.526 21.530 1.00 85.88 79 GLN A O 1
ATOM 627 N N . GLN A 1 80 ? -1.226 35.356 21.480 1.00 88.19 80 GLN A N 1
ATOM 628 C CA . GLN A 1 80 ? -1.709 35.897 22.745 1.00 88.19 80 GLN A CA 1
ATOM 629 C C . GLN A 1 80 ? -3.190 36.294 22.659 1.00 88.19 80 GLN A C 1
ATOM 631 O O . GLN A 1 80 ? -3.962 35.950 23.553 1.00 88.19 80 GLN A O 1
ATOM 636 N N . SER A 1 81 ? -3.609 36.942 21.568 1.00 85.38 81 SER A N 1
ATOM 637 C CA . SER A 1 81 ? -5.016 37.282 21.321 1.00 85.38 81 SER A CA 1
ATOM 638 C C . SER A 1 81 ? -5.904 36.033 21.273 1.00 85.38 81 SER A C 1
ATOM 640 O O . SER A 1 81 ? -6.913 35.959 21.973 1.00 85.38 81 SER A O 1
ATOM 642 N N . ALA A 1 82 ? -5.485 35.003 20.529 1.00 82.44 82 ALA A N 1
ATOM 643 C CA . ALA A 1 82 ? -6.215 33.738 20.436 1.00 82.44 82 ALA A CA 1
ATOM 644 C C . ALA A 1 82 ? -6.303 33.001 21.785 1.00 82.44 82 ALA A C 1
ATOM 646 O O . ALA A 1 82 ? -7.329 32.396 22.094 1.00 82.44 82 ALA A O 1
ATOM 647 N N . ALA A 1 83 ? -5.252 33.066 22.608 1.00 85.19 83 ALA A N 1
ATOM 648 C CA . ALA A 1 83 ? -5.260 32.482 23.946 1.00 85.19 83 ALA A CA 1
ATOM 649 C C . ALA A 1 83 ? -6.269 33.183 24.873 1.00 85.19 83 ALA A C 1
ATOM 651 O O . ALA A 1 83 ? -7.011 32.502 25.580 1.00 85.19 83 ALA A O 1
ATOM 652 N N . MET A 1 84 ? -6.352 34.518 24.826 1.00 91.25 84 MET A N 1
ATOM 653 C CA . MET A 1 84 ? -7.356 35.269 25.591 1.00 91.25 84 MET A CA 1
ATOM 654 C C . MET A 1 84 ? -8.785 34.973 25.118 1.00 91.25 84 MET A C 1
ATOM 656 O O . MET A 1 84 ? -9.682 34.808 25.944 1.00 91.25 84 MET A O 1
ATOM 660 N N . GLU A 1 85 ? -9.014 34.877 23.804 1.00 89.81 85 GLU A N 1
ATOM 661 C CA . GLU A 1 85 ? -10.326 34.501 23.260 1.00 89.81 85 GLU A CA 1
ATOM 662 C C . GLU A 1 85 ? -10.736 33.090 23.697 1.00 89.81 85 GLU A C 1
ATOM 664 O O . GLU A 1 85 ? -11.886 32.872 24.084 1.00 89.81 85 GLU A O 1
ATOM 669 N N . LEU A 1 86 ? -9.798 32.139 23.696 1.00 88.44 86 LEU A N 1
ATOM 670 C CA . LEU A 1 86 ? -10.044 30.780 24.170 1.00 88.44 86 LEU A CA 1
ATOM 671 C C . LEU A 1 86 ? -10.407 30.756 25.659 1.00 88.44 86 LEU A C 1
ATOM 673 O O . LEU A 1 86 ? -11.371 30.090 26.035 1.00 88.44 86 LEU A O 1
ATOM 677 N N . GLU A 1 87 ? -9.681 31.498 26.495 1.00 90.81 87 GLU A N 1
ATOM 678 C CA . GLU A 1 87 ? -9.980 31.618 27.926 1.00 90.81 87 GLU A CA 1
ATOM 679 C C . GLU A 1 87 ? -11.377 32.225 28.153 1.00 90.81 87 GLU A C 1
ATOM 681 O O . GLU A 1 87 ? -12.162 31.731 28.969 1.00 90.81 87 GLU A O 1
ATOM 686 N N . GLN A 1 88 ? -11.743 33.249 27.375 1.00 90.50 88 GLN A N 1
ATOM 687 C CA . GLN A 1 88 ? -13.071 33.854 27.439 1.00 90.50 88 GLN A CA 1
ATOM 688 C C . GLN A 1 88 ? -14.179 32.879 27.012 1.00 90.50 88 GLN A C 1
ATOM 690 O O . GLN A 1 88 ? -15.217 32.810 27.676 1.00 90.50 88 GLN A O 1
ATOM 695 N N . LEU A 1 89 ? -13.964 32.096 25.951 1.00 86.69 89 LEU A N 1
ATOM 696 C CA . LEU A 1 89 ? -14.908 31.070 25.499 1.00 86.69 89 LEU A CA 1
ATOM 697 C C . LEU A 1 89 ? -15.061 29.937 26.521 1.00 86.69 89 LEU A C 1
ATOM 699 O O . LEU A 1 89 ? -16.178 29.486 26.769 1.00 86.69 89 LEU A O 1
ATOM 703 N N . GLN A 1 90 ? -13.971 29.509 27.161 1.00 87.25 90 GLN A N 1
ATOM 704 C CA . GLN A 1 90 ? -14.015 28.511 28.234 1.00 87.25 90 GLN A CA 1
ATOM 705 C C . GLN A 1 90 ? -14.839 29.002 29.426 1.00 87.25 90 GLN A C 1
ATOM 707 O O . GLN A 1 90 ? -15.645 28.251 29.976 1.00 87.25 90 GLN A O 1
ATOM 712 N N . LYS A 1 91 ? -14.699 30.280 29.792 1.00 90.19 91 LYS A N 1
ATOM 713 C CA . LYS A 1 91 ? -15.511 30.885 30.851 1.00 90.19 91 LYS A CA 1
ATOM 714 C C . LYS A 1 91 ? -16.997 30.938 30.481 1.00 90.19 91 LYS A C 1
ATOM 716 O O . LYS A 1 91 ? -17.836 30.588 31.307 1.00 90.19 91 LYS A O 1
ATOM 721 N N . GLN A 1 92 ? -17.323 31.328 29.247 1.00 88.75 92 GLN A N 1
ATOM 722 C CA . GLN A 1 92 ? -18.706 31.339 28.754 1.00 88.75 92 GLN A CA 1
ATOM 723 C C . GLN A 1 92 ? -19.322 29.935 28.727 1.00 88.75 92 GLN A C 1
ATOM 725 O O . GLN A 1 92 ? -20.484 29.769 29.091 1.00 88.75 92 GLN A O 1
ATOM 730 N N . LEU A 1 93 ? -18.543 28.919 28.341 1.00 88.81 93 LEU A N 1
ATOM 731 C CA . LEU A 1 93 ? -18.981 27.525 28.367 1.00 88.81 93 LEU A CA 1
ATOM 732 C C . LEU A 1 93 ? -19.298 27.065 29.797 1.00 88.81 93 LEU A C 1
ATOM 734 O O . LEU A 1 93 ? -20.363 26.498 30.023 1.00 88.81 93 LEU A O 1
ATOM 738 N N . ALA A 1 94 ? -18.431 27.374 30.766 1.00 87.06 94 ALA A N 1
ATOM 739 C CA . ALA A 1 94 ? -18.653 27.026 32.170 1.00 87.06 94 ALA A CA 1
ATOM 740 C C . ALA A 1 94 ? -19.909 27.702 32.760 1.00 87.06 94 ALA A C 1
ATOM 742 O O . ALA A 1 94 ? -20.661 27.083 33.515 1.00 87.06 94 ALA A O 1
ATOM 743 N N . GLU A 1 95 ? -20.170 28.965 32.402 1.00 89.38 95 GLU A N 1
ATOM 744 C CA . GLU A 1 95 ? -21.399 29.671 32.795 1.00 89.38 95 GLU A CA 1
ATOM 745 C C . GLU A 1 95 ? -22.648 29.016 32.179 1.00 89.38 95 GLU A C 1
ATOM 747 O O . GLU A 1 95 ? -23.625 28.766 32.890 1.00 89.38 95 GLU A O 1
ATOM 752 N N . ALA A 1 96 ? -22.599 28.658 30.892 1.00 84.12 96 ALA A N 1
ATOM 753 C CA . ALA A 1 96 ? -23.699 27.984 30.201 1.00 84.12 96 ALA A CA 1
ATOM 754 C C . ALA A 1 96 ? -23.979 26.575 30.756 1.00 84.12 96 ALA A C 1
ATOM 756 O O . ALA A 1 96 ? -25.138 26.174 30.883 1.00 84.12 96 ALA A O 1
ATOM 757 N N . GLU A 1 97 ? -22.942 25.819 31.124 1.00 87.50 97 GLU A N 1
ATOM 758 C CA . GLU A 1 97 ? -23.081 24.508 31.768 1.00 87.50 97 GLU A CA 1
ATOM 759 C C . GLU A 1 97 ? -23.739 24.619 33.149 1.00 87.50 97 GLU A C 1
ATOM 761 O O . GLU A 1 97 ? -24.634 23.835 33.472 1.00 87.50 97 GLU A O 1
ATOM 766 N N . SER A 1 98 ? -23.368 25.637 33.929 1.00 84.12 98 SER A N 1
ATOM 767 C CA . SER A 1 98 ? -23.992 25.926 35.224 1.00 84.12 98 SER A CA 1
ATOM 768 C C . SER A 1 98 ? -25.476 26.294 35.081 1.00 84.12 98 SER A C 1
ATOM 770 O O . SER A 1 98 ? -26.329 25.785 35.815 1.00 84.12 98 SER A O 1
ATOM 772 N N . GLU A 1 99 ? -25.822 27.123 34.090 1.00 86.12 99 GLU A N 1
ATOM 773 C CA . GLU A 1 99 ? -27.217 27.472 33.803 1.00 86.12 99 GLU A CA 1
ATOM 774 C C . GLU A 1 99 ? -28.029 26.252 33.341 1.00 86.12 99 GLU A C 1
ATOM 776 O O . GLU A 1 99 ? -29.158 26.043 33.799 1.00 86.12 99 GLU A O 1
ATOM 781 N N . ARG A 1 100 ? -27.439 25.393 32.501 1.00 85.06 100 ARG A N 1
ATOM 782 C CA . ARG A 1 100 ? -28.051 24.133 32.062 1.00 85.06 100 ARG A CA 1
ATOM 783 C C . ARG A 1 100 ? -28.342 23.204 33.241 1.00 85.06 100 ARG A C 1
ATOM 785 O O . ARG A 1 100 ? -29.423 22.619 33.288 1.00 85.06 100 ARG A O 1
ATOM 792 N N . GLU A 1 101 ? -27.421 23.084 34.193 1.00 82.12 101 GLU A N 1
ATOM 793 C CA . GLU A 1 101 ? -27.600 22.235 35.376 1.00 82.12 101 GLU A CA 1
ATOM 794 C C . GLU A 1 101 ? -28.690 22.777 36.319 1.00 82.12 101 GLU A C 1
ATOM 796 O O . GLU A 1 101 ? -29.505 22.017 36.850 1.00 82.12 101 GLU A O 1
ATOM 801 N N . ASN A 1 102 ? -28.794 24.103 36.454 1.00 78.44 102 ASN A N 1
ATOM 802 C CA . ASN A 1 102 ? -29.890 24.741 37.187 1.00 78.44 102 ASN A CA 1
ATOM 803 C C . ASN A 1 102 ? -31.252 24.479 36.514 1.00 78.44 102 ASN A C 1
ATOM 805 O O . ASN A 1 102 ? -32.220 24.088 37.172 1.00 78.44 102 ASN A O 1
ATOM 809 N N . LEU A 1 103 ? -31.340 24.637 35.189 1.00 78.62 103 LEU A N 1
ATOM 810 C CA . LEU A 1 103 ? -32.562 24.341 34.436 1.00 78.62 103 LEU A CA 1
ATOM 811 C C . LEU A 1 103 ? -32.953 22.864 34.536 1.00 78.62 103 LEU A C 1
ATOM 813 O O . LEU A 1 103 ? -34.132 22.561 34.727 1.00 78.62 103 LEU A O 1
ATOM 817 N N . ARG A 1 104 ? -31.975 21.956 34.482 1.00 78.88 104 ARG A N 1
ATOM 818 C CA . ARG A 1 104 ? -32.177 20.520 34.688 1.00 78.88 104 ARG A CA 1
ATOM 819 C C . ARG A 1 104 ? -32.737 20.220 36.077 1.00 78.88 104 ARG A C 1
ATOM 821 O O . ARG A 1 104 ? -33.763 19.560 36.178 1.00 78.88 104 ARG A O 1
ATOM 828 N N . SER A 1 105 ? -32.149 20.801 37.122 1.00 70.12 105 SER A N 1
ATOM 829 C CA . SER A 1 105 ? -32.633 20.657 38.504 1.00 70.12 105 SER A CA 1
ATOM 830 C C . SER A 1 105 ? -34.085 21.128 38.663 1.00 70.12 105 SER A C 1
ATOM 832 O O . SER A 1 105 ? -34.881 20.512 39.373 1.00 70.12 105 SER A O 1
ATOM 834 N N . ARG A 1 106 ? -34.469 22.212 37.974 1.00 74.12 106 ARG A N 1
ATOM 835 C CA . ARG A 1 106 ? -35.855 22.714 37.967 1.00 74.12 106 ARG A CA 1
ATOM 836 C C . ARG A 1 106 ? -36.804 21.796 37.201 1.00 74.12 106 ARG A C 1
ATOM 838 O O . ARG A 1 106 ? -37.949 21.639 37.621 1.00 74.12 106 ARG A O 1
ATOM 845 N N . LEU A 1 107 ? -36.347 21.211 36.096 1.00 78.06 107 LEU A N 1
ATOM 846 C CA . LEU A 1 107 ? -37.125 20.251 35.318 1.00 78.06 107 LEU A CA 1
ATOM 847 C C . LEU A 1 107 ? -37.360 18.961 36.113 1.00 78.06 107 LEU A C 1
ATOM 849 O O . LEU A 1 107 ? -38.484 18.470 36.146 1.00 78.06 107 LEU A O 1
ATOM 853 N N . ASP A 1 108 ? -36.346 18.471 36.826 1.00 74.56 108 ASP A N 1
ATOM 854 C CA . ASP A 1 108 ? -36.464 17.304 37.702 1.00 74.56 108 ASP A CA 1
ATOM 855 C C . ASP A 1 108 ? -37.446 17.570 38.853 1.00 74.56 108 ASP A C 1
ATOM 857 O O . ASP A 1 108 ? -38.321 16.748 39.124 1.00 74.56 108 ASP A O 1
ATOM 861 N N . ALA A 1 109 ? -37.395 18.758 39.469 1.00 64.19 109 ALA A N 1
ATOM 862 C CA . ALA A 1 109 ? -38.365 19.160 40.490 1.00 64.19 109 ALA A CA 1
ATOM 863 C C . ALA A 1 109 ? -39.807 19.237 39.948 1.00 64.19 109 ALA A C 1
ATOM 865 O O . ALA A 1 109 ? -40.749 18.834 40.633 1.00 64.19 109 ALA A O 1
ATOM 866 N N . LEU A 1 110 ? -39.988 19.726 38.715 1.00 73.88 110 LEU A N 1
ATOM 867 C CA . LEU A 1 110 ? -41.291 19.754 38.043 1.00 73.88 110 LEU A CA 1
ATOM 868 C C . LEU A 1 110 ? -41.791 18.348 37.697 1.00 73.88 110 LEU A C 1
ATOM 870 O O . LEU A 1 110 ? -42.969 18.070 37.893 1.00 73.88 110 LEU A O 1
ATOM 874 N N . ASN A 1 111 ? -40.913 17.456 37.238 1.00 67.62 111 ASN A N 1
ATOM 875 C CA . ASN A 1 111 ? -41.266 16.073 36.922 1.00 67.62 111 ASN A CA 1
ATOM 876 C C . ASN A 1 111 ? -41.660 15.288 38.178 1.00 67.62 111 ASN A C 1
ATOM 878 O O . ASN A 1 111 ? -42.646 14.558 38.152 1.00 67.62 111 ASN A O 1
ATOM 882 N N . VAL A 1 112 ? -40.962 15.490 39.301 1.00 68.31 112 VAL A N 1
ATOM 883 C CA . VAL A 1 112 ? -41.354 14.912 40.597 1.00 68.31 112 VAL A CA 1
ATOM 884 C C . VAL A 1 112 ? -42.712 15.455 41.047 1.00 68.31 112 VAL A C 1
ATOM 886 O O . VAL A 1 112 ? -43.569 14.682 41.468 1.00 68.31 112 VAL A O 1
ATOM 889 N N . ALA A 1 113 ? -42.953 16.763 40.916 1.00 63.44 113 ALA A N 1
ATOM 890 C CA . ALA A 1 113 ? -44.255 17.349 41.231 1.00 63.44 113 ALA A CA 1
ATOM 891 C C . ALA A 1 113 ? -45.377 16.803 40.329 1.00 63.44 113 ALA A C 1
ATOM 893 O O . ALA A 1 113 ? -46.488 16.590 40.805 1.00 63.44 113 ALA A O 1
ATOM 894 N N . LEU A 1 114 ? -45.086 16.541 39.051 1.00 67.25 114 LEU A N 1
ATOM 895 C CA . LEU A 1 114 ? -46.035 15.961 38.102 1.00 67.25 114 LEU A CA 1
ATOM 896 C C . LEU A 1 114 ? -46.387 14.511 38.465 1.00 67.25 114 LEU A C 1
ATOM 898 O O . LEU A 1 114 ? -47.563 14.167 38.478 1.00 67.25 114 LEU A O 1
ATOM 902 N N . ILE A 1 115 ? -45.393 13.693 38.827 1.00 66.06 115 ILE A N 1
ATOM 903 C CA . ILE A 1 115 ? -45.594 12.305 39.279 1.00 66.06 115 ILE A CA 1
ATOM 904 C C . ILE A 1 115 ? -46.452 12.271 40.551 1.00 66.06 115 ILE A C 1
ATOM 906 O O . ILE A 1 115 ? -47.412 11.510 40.632 1.00 66.06 115 ILE A O 1
ATOM 910 N N . LEU A 1 116 ? -46.172 13.153 41.515 1.00 59.88 116 LEU A N 1
ATOM 911 C CA . LEU A 1 116 ? -46.946 13.243 42.758 1.00 59.88 116 LEU A CA 1
ATOM 912 C C . LEU A 1 116 ? -48.398 13.702 42.536 1.00 59.88 116 LEU A C 1
ATOM 914 O O . LEU A 1 116 ? -49.277 13.341 43.317 1.00 59.88 116 LEU A O 1
ATOM 918 N N . LEU A 1 117 ? -48.662 14.489 41.489 1.00 59.91 117 LEU A N 1
ATOM 919 C CA . LEU A 1 117 ? -50.016 14.906 41.110 1.00 59.91 117 LEU A CA 1
ATOM 920 C C . LEU A 1 117 ? -50.796 13.799 40.382 1.00 59.91 117 LEU A C 1
ATOM 922 O O . LEU A 1 117 ? -52.020 13.758 40.503 1.00 59.91 117 LEU A O 1
ATOM 926 N N . ASP A 1 118 ? -50.111 12.908 39.662 1.00 57.16 118 ASP A N 1
ATOM 927 C CA . ASP A 1 118 ? -50.728 11.795 38.925 1.00 57.16 118 ASP A CA 1
ATOM 928 C C . ASP A 1 118 ? -51.042 10.600 39.848 1.00 57.16 118 ASP A C 1
ATOM 930 O O . ASP A 1 118 ? -52.070 9.938 39.706 1.00 57.16 118 ASP A O 1
ATOM 934 N N . GLU A 1 119 ? -50.212 10.368 40.873 1.00 55.09 119 GLU A N 1
ATOM 935 C CA . GLU A 1 119 ? -50.435 9.306 41.865 1.00 55.09 119 GLU A CA 1
ATOM 936 C C . GLU A 1 119 ? -51.510 9.662 42.914 1.00 55.09 119 GLU A C 1
ATOM 938 O O . GLU A 1 119 ? -52.119 8.766 43.510 1.00 55.09 119 GLU A O 1
ATOM 943 N N . HIS A 1 120 ? -51.806 10.953 43.120 1.00 53.91 120 HIS A N 1
ATOM 944 C CA . HIS A 1 120 ? -52.776 11.432 44.114 1.00 53.91 120 HIS A CA 1
ATOM 945 C C . HIS A 1 120 ? -53.698 12.544 43.563 1.00 53.91 120 HIS A C 1
ATOM 947 O O . HIS A 1 120 ? -53.546 13.716 43.918 1.00 53.91 120 HIS A O 1
ATOM 953 N N . PRO A 1 121 ? -54.728 12.208 42.757 1.00 51.97 121 PRO A N 1
ATOM 954 C CA . PRO A 1 121 ? -55.638 13.197 42.161 1.00 51.97 121 PRO A CA 1
ATOM 955 C C . PRO A 1 121 ? -56.595 13.864 43.170 1.00 51.97 121 PRO A C 1
ATOM 957 O O . PRO A 1 121 ? -57.287 14.827 42.837 1.00 51.97 121 PRO A O 1
ATOM 960 N N . SER A 1 122 ? -56.645 13.379 44.413 1.00 50.38 122 SER A N 1
ATOM 961 C CA . SER A 1 122 ? -57.364 13.999 45.527 1.00 50.38 122 SER A CA 1
ATOM 962 C C . SER A 1 122 ? -56.361 14.322 46.630 1.00 50.38 122 SER A C 1
ATOM 964 O O . SER A 1 122 ? -55.824 13.404 47.243 1.00 50.38 122 SER A O 1
ATOM 966 N N . GLY A 1 123 ? -56.082 15.610 46.846 1.00 49.22 123 GLY A N 1
ATOM 967 C CA . GLY A 1 123 ? -55.014 16.112 47.716 1.00 49.22 123 GLY A CA 1
ATOM 968 C C . GLY A 1 123 ? -55.173 15.836 49.213 1.00 49.22 123 GLY A C 1
ATOM 969 O O . GLY A 1 123 ? -55.249 16.778 49.998 1.00 49.22 123 GLY A O 1
ATOM 970 N N . GLU A 1 124 ? -55.151 14.572 49.630 1.00 43.50 124 GLU A N 1
ATOM 971 C CA . GLU A 1 124 ? -55.094 14.186 51.035 1.00 43.50 124 GLU A CA 1
ATOM 972 C C . GLU A 1 124 ? -54.022 13.120 51.315 1.00 43.50 124 GLU A C 1
ATOM 974 O O . GLU A 1 124 ? -53.990 12.038 50.742 1.00 43.50 124 GLU A O 1
ATOM 979 N N . SER A 1 125 ? -53.192 13.470 52.300 1.00 39.78 125 SER A N 1
ATOM 980 C CA . SER A 1 125 ? -52.301 12.632 53.107 1.00 39.78 125 SER A CA 1
ATOM 981 C C . SER A 1 125 ? -50.978 12.163 52.483 1.00 39.78 125 SER A C 1
ATOM 983 O O . SER A 1 125 ? -50.826 11.048 52.001 1.00 39.78 125 SER A O 1
ATOM 985 N N . VAL A 1 126 ? -49.952 13.001 52.663 1.00 38.22 126 VAL A N 1
ATOM 986 C CA . VAL A 1 126 ? -48.549 12.573 52.712 1.00 38.22 126 VAL A CA 1
ATOM 987 C C . VAL A 1 126 ? -48.209 12.310 54.179 1.00 38.22 126 VAL A C 1
ATOM 989 O O . VAL A 1 126 ? -47.737 13.198 54.875 1.00 38.22 126 VAL A O 1
ATOM 992 N N . THR A 1 127 ? -48.515 11.126 54.703 1.00 44.53 127 THR A N 1
ATOM 993 C CA . THR A 1 127 ? -47.775 10.531 55.831 1.00 44.53 127 THR A CA 1
ATOM 994 C C . THR A 1 127 ? -48.038 9.027 55.873 1.00 44.53 127 THR A C 1
ATOM 996 O O . THR A 1 127 ? -49.180 8.592 55.825 1.00 44.53 127 THR A O 1
ATOM 999 N N . ALA A 1 128 ? -46.951 8.271 56.045 1.00 34.66 128 ALA A N 1
ATOM 1000 C CA . ALA A 1 128 ? -46.866 6.820 56.214 1.00 34.66 128 ALA A CA 1
ATOM 1001 C C . ALA A 1 128 ? -46.937 5.972 54.930 1.00 34.66 128 ALA A C 1
ATOM 1003 O O . ALA A 1 128 ? -47.992 5.766 54.351 1.00 34.66 128 ALA A O 1
ATOM 1004 N N . LEU A 1 129 ? -45.805 5.359 54.573 1.00 32.59 129 LEU A N 1
ATOM 1005 C CA . LEU A 1 129 ? -45.550 3.941 54.860 1.00 32.59 129 LEU A CA 1
ATOM 1006 C C . LEU A 1 129 ? -44.115 3.594 54.435 1.00 32.59 129 LEU A C 1
ATOM 1008 O O . LEU A 1 129 ? -43.799 3.439 53.261 1.00 32.59 129 LEU A O 1
ATOM 1012 N N . ALA A 1 130 ? -43.240 3.487 55.433 1.00 35.56 130 ALA A N 1
ATOM 1013 C CA . ALA A 1 130 ? -41.956 2.818 55.314 1.00 35.56 130 ALA A CA 1
ATOM 1014 C C . ALA A 1 130 ? -42.111 1.363 55.779 1.00 35.56 130 ALA A C 1
ATOM 1016 O O . ALA A 1 130 ? -42.785 1.115 56.781 1.00 35.56 130 ALA A O 1
ATOM 1017 N N . LYS A 1 131 ? -41.360 0.477 55.111 1.00 37.19 131 LYS A N 1
ATOM 1018 C CA . LYS A 1 131 ? -41.091 -0.952 55.375 1.00 37.19 131 LYS A CA 1
ATOM 1019 C C . LYS A 1 131 ? -41.942 -1.958 54.598 1.00 37.19 131 LYS A C 1
ATOM 1021 O O . LYS A 1 131 ? -43.013 -2.332 55.051 1.00 37.19 131 LYS A O 1
ATOM 1026 N N . THR A 1 132 ? -41.314 -2.522 53.567 1.00 29.17 132 THR A N 1
ATOM 1027 C CA . THR A 1 132 ? -41.063 -3.971 53.441 1.00 29.17 132 THR A CA 1
ATOM 1028 C C . THR A 1 132 ? -39.825 -4.185 52.562 1.00 29.17 132 THR A C 1
ATOM 1030 O O . THR A 1 132 ? -39.802 -3.741 51.419 1.00 29.17 132 THR A O 1
ATOM 1033 N N . GLU A 1 133 ? -38.793 -4.827 53.118 1.00 37.19 133 GLU A N 1
ATOM 1034 C CA . GLU A 1 133 ? -37.667 -5.407 52.376 1.00 37.19 133 GLU A CA 1
ATOM 1035 C C . GLU A 1 133 ? -38.119 -6.727 51.743 1.00 37.19 133 GLU A C 1
ATOM 1037 O O . GLU A 1 133 ? -38.471 -7.667 52.453 1.00 37.19 133 GLU A O 1
ATOM 1042 N N . GLU A 1 134 ? -38.064 -6.804 50.416 1.00 30.91 134 GLU A N 1
ATOM 1043 C CA . GLU A 1 134 ? -38.001 -8.055 49.664 1.00 30.91 134 GLU A CA 1
ATOM 1044 C C . GLU A 1 134 ? -36.974 -7.852 48.539 1.00 30.91 134 GLU A C 1
ATOM 1046 O O . GLU A 1 134 ? -36.934 -6.818 47.872 1.00 30.91 134 GLU A O 1
ATOM 1051 N N . THR A 1 135 ? -36.035 -8.786 48.447 1.00 34.19 135 THR A N 1
ATOM 1052 C CA . THR A 1 135 ? -34.702 -8.631 47.855 1.00 34.19 135 THR A CA 1
ATOM 1053 C C . THR A 1 135 ? -34.718 -8.389 46.343 1.00 34.19 135 THR A C 1
ATOM 1055 O O . THR A 1 135 ? -35.030 -9.294 45.568 1.00 34.19 135 THR A O 1
ATOM 1058 N N . ALA A 1 136 ? -34.305 -7.187 45.933 1.00 33.28 136 ALA A N 1
ATOM 1059 C CA . ALA A 1 136 ? -34.003 -6.818 44.550 1.00 33.28 136 ALA A CA 1
ATOM 1060 C C . ALA A 1 136 ? -32.641 -7.400 44.083 1.00 33.28 136 ALA A C 1
ATOM 1062 O O . ALA A 1 136 ? -31.764 -7.633 44.920 1.00 33.28 136 ALA A O 1
ATOM 1063 N N . PRO A 1 137 ? -32.422 -7.622 42.767 1.00 33.69 137 PRO A N 1
ATOM 1064 C CA . PRO A 1 137 ? -31.119 -8.028 42.228 1.00 33.69 137 PRO A CA 1
ATOM 1065 C C . PRO A 1 137 ? -30.065 -6.928 42.476 1.00 33.69 137 PRO A C 1
ATOM 1067 O O . PRO A 1 137 ? -30.450 -5.779 42.702 1.00 33.69 137 PRO A O 1
ATOM 1070 N N . PRO A 1 138 ? -28.753 -7.241 42.445 1.00 37.09 138 PRO A N 1
ATOM 1071 C CA . PRO A 1 138 ? -27.709 -6.346 42.945 1.00 37.09 138 PRO A CA 1
ATOM 1072 C C . PRO A 1 138 ? -27.776 -4.979 42.255 1.00 37.09 138 PRO A C 1
ATOM 1074 O O . PRO A 1 138 ? -27.701 -4.878 41.031 1.00 37.09 138 PRO A O 1
ATOM 1077 N N . GLN A 1 139 ? -27.969 -3.938 43.067 1.00 48.34 139 GLN A N 1
ATOM 1078 C CA . GLN A 1 139 ? -28.316 -2.583 42.630 1.00 48.34 139 GLN A CA 1
ATOM 1079 C C . GLN A 1 139 ? -27.115 -1.747 42.161 1.00 48.34 139 GLN A C 1
ATOM 1081 O O . GLN A 1 139 ? -27.290 -0.586 41.803 1.00 48.34 139 GLN A O 1
ATOM 1086 N N . THR A 1 140 ? -25.915 -2.324 42.093 1.00 55.03 140 THR A N 1
ATOM 1087 C CA . THR A 1 140 ? -24.719 -1.681 41.536 1.00 55.03 140 THR A CA 1
ATOM 1088 C C . THR A 1 140 ? -23.846 -2.727 40.836 1.00 55.03 140 THR A C 1
ATOM 1090 O O . THR A 1 140 ? -23.642 -3.835 41.333 1.00 55.03 140 THR A O 1
ATOM 1093 N N . LEU A 1 141 ? -23.368 -2.401 39.632 1.00 67.50 141 LEU A N 1
ATOM 1094 C CA . LEU A 1 141 ? -22.336 -3.170 38.931 1.00 67.50 141 LEU A CA 1
ATOM 1095 C C . LEU A 1 141 ? -21.040 -2.379 39.064 1.00 67.50 141 LEU A C 1
ATOM 1097 O O . LEU A 1 141 ? -21.013 -1.206 38.707 1.00 67.50 141 LEU A O 1
ATOM 1101 N N . ALA A 1 142 ? -19.999 -2.999 39.609 1.00 77.12 142 ALA A N 1
ATOM 1102 C CA . ALA A 1 142 ? -18.688 -2.374 39.684 1.00 77.12 142 ALA A CA 1
ATOM 1103 C C . ALA A 1 142 ? -17.936 -2.554 38.358 1.00 77.12 142 ALA A C 1
ATOM 1105 O O . ALA A 1 142 ? -18.096 -3.580 37.690 1.00 77.12 142 ALA A O 1
ATOM 1106 N N . ASP A 1 143 ? -17.118 -1.576 37.978 1.00 80.38 143 ASP A N 1
ATOM 1107 C CA . ASP A 1 143 ? -16.122 -1.761 36.924 1.00 80.38 143 ASP A CA 1
ATOM 1108 C C . ASP A 1 143 ? -14.997 -2.718 37.385 1.00 80.38 143 ASP A C 1
ATOM 1110 O O . ASP A 1 143 ? -14.941 -3.163 38.535 1.00 80.38 143 ASP A O 1
ATOM 1114 N N . GLY A 1 144 ? -14.067 -3.041 36.489 1.00 74.62 144 GLY A N 1
ATOM 1115 C CA . GLY A 1 144 ? -12.907 -3.891 36.768 1.00 74.62 144 GLY A CA 1
ATOM 1116 C C . GLY A 1 144 ? -11.935 -3.312 37.804 1.00 74.62 144 GLY A C 1
ATOM 1117 O O . GLY A 1 144 ? -11.017 -4.011 38.229 1.00 74.62 144 GLY A O 1
ATOM 1118 N N . GLN A 1 145 ? -12.131 -2.059 38.222 1.00 76.56 145 GLN A N 1
ATOM 1119 C CA . GLN A 1 145 ? -11.360 -1.372 39.258 1.00 76.56 145 GLN A CA 1
ATOM 1120 C C . GLN A 1 145 ? -12.130 -1.266 40.588 1.00 76.56 145 GLN A C 1
ATOM 1122 O O . GLN A 1 145 ? -11.567 -0.807 41.580 1.00 76.56 145 GLN A O 1
ATOM 1127 N N . GLY A 1 146 ? -13.381 -1.737 40.641 1.00 77.19 146 GLY A N 1
ATOM 1128 C CA . GLY A 1 146 ? -14.225 -1.716 41.833 1.00 77.19 146 GLY A CA 1
ATOM 1129 C C . GLY A 1 146 ? -15.066 -0.446 42.006 1.00 77.19 146 GLY A C 1
ATOM 1130 O O . GLY A 1 146 ? -15.701 -0.303 43.048 1.00 77.19 146 GLY A O 1
ATOM 1131 N N . ASN A 1 147 ? -15.098 0.462 41.025 1.00 83.12 147 ASN A N 1
ATOM 1132 C CA . ASN A 1 147 ? -15.921 1.671 41.083 1.00 83.12 147 ASN A CA 1
ATOM 1133 C C . ASN A 1 147 ? -17.377 1.345 40.745 1.00 83.12 147 ASN A C 1
ATOM 1135 O O . ASN A 1 147 ? -17.649 0.663 39.757 1.00 83.12 147 ASN A O 1
ATOM 1139 N N . GLU A 1 148 ? -18.322 1.861 41.529 1.00 86.25 148 GLU A N 1
ATOM 1140 C CA . GLU A 1 148 ? -19.747 1.634 41.287 1.00 86.25 148 GLU A CA 1
ATOM 1141 C C . GLU A 1 148 ? -20.234 2.385 40.042 1.00 86.25 148 GLU A C 1
ATOM 1143 O O . GLU A 1 148 ? -20.132 3.608 39.947 1.00 86.25 148 GLU A O 1
ATOM 1148 N N . ILE A 1 149 ? -20.803 1.645 39.089 1.00 85.56 149 ILE A N 1
ATOM 1149 C CA . ILE A 1 149 ? -21.446 2.209 37.904 1.00 85.56 149 ILE A CA 1
ATOM 1150 C C . ILE A 1 149 ? -22.911 2.504 38.256 1.00 85.56 149 ILE A C 1
ATOM 1152 O O . ILE A 1 149 ? -23.649 1.569 38.601 1.00 85.56 149 ILE A O 1
ATOM 1156 N N . PRO A 1 150 ? -23.365 3.769 38.158 1.00 88.00 150 PRO A N 1
ATOM 1157 C CA . PRO A 1 150 ? -24.736 4.128 38.493 1.00 88.00 150 PRO A CA 1
ATOM 1158 C C . PRO A 1 150 ? -25.737 3.469 37.537 1.00 88.00 150 PRO A C 1
ATOM 1160 O O . PRO A 1 150 ? -25.463 3.256 36.355 1.00 88.00 150 PRO A O 1
ATOM 1163 N N . ILE A 1 151 ? -26.931 3.156 38.040 1.00 84.25 151 ILE A N 1
ATOM 1164 C CA . ILE A 1 151 ? -28.029 2.654 37.209 1.00 84.25 151 ILE A CA 1
ATOM 1165 C C . ILE A 1 151 ? -28.817 3.845 36.669 1.00 84.25 151 ILE A C 1
ATOM 1167 O O . ILE A 1 151 ? -29.340 4.654 37.432 1.00 84.25 151 ILE A O 1
ATOM 1171 N N . ILE A 1 152 ? -28.938 3.927 35.345 1.00 89.62 152 ILE A N 1
ATOM 1172 C CA . ILE A 1 152 ? -29.756 4.934 34.669 1.00 89.62 152 ILE A CA 1
ATOM 1173 C C . ILE A 1 152 ? -31.058 4.271 34.219 1.00 89.62 152 ILE A C 1
ATOM 1175 O O . ILE A 1 152 ? -31.047 3.356 33.399 1.00 89.62 152 ILE A O 1
ATOM 1179 N N . THR A 1 153 ? -32.180 4.731 34.772 1.00 84.12 153 THR A N 1
ATOM 1180 C CA . THR A 1 153 ? -33.530 4.223 34.465 1.00 84.12 153 THR A CA 1
ATOM 1181 C C . THR A 1 153 ? -34.304 5.110 33.494 1.00 84.12 153 THR A C 1
ATOM 1183 O O . THR A 1 153 ? -35.271 4.652 32.890 1.00 84.12 153 THR A O 1
ATOM 1186 N N . ARG A 1 154 ? -33.885 6.370 33.321 1.00 91.75 154 ARG A N 1
ATOM 1187 C CA . ARG A 1 154 ? -34.451 7.275 32.312 1.00 91.75 154 ARG A CA 1
ATOM 1188 C C . ARG A 1 154 ? -34.040 6.856 30.902 1.00 91.75 154 ARG A C 1
ATOM 1190 O O . ARG A 1 154 ? -32.982 6.252 30.719 1.00 91.75 154 ARG A O 1
ATOM 1197 N N . THR A 1 155 ? -34.830 7.260 29.915 1.00 91.62 155 THR A N 1
ATOM 1198 C CA . THR A 1 155 ? -34.479 7.105 28.501 1.00 91.62 155 THR A CA 1
ATOM 1199 C C . THR A 1 155 ? -33.148 7.794 28.193 1.00 91.62 155 THR A C 1
ATOM 1201 O O . THR A 1 155 ? -32.888 8.900 28.685 1.00 91.62 155 THR A O 1
ATOM 1204 N N . VAL A 1 156 ? -32.303 7.109 27.424 1.00 93.38 156 VAL A N 1
ATOM 1205 C CA . VAL A 1 156 ? -31.010 7.602 26.943 1.00 93.38 156 VAL A CA 1
ATOM 1206 C C . VAL A 1 156 ? -31.095 7.835 25.441 1.00 93.38 156 VAL A C 1
ATOM 1208 O O . VAL A 1 156 ? -31.376 6.906 24.682 1.00 93.38 156 VAL A O 1
ATOM 1211 N N . GLU A 1 157 ? -30.821 9.067 25.019 1.00 89.31 157 GLU A N 1
ATOM 1212 C CA . GLU A 1 157 ? -30.869 9.466 23.610 1.00 89.31 157 GLU A CA 1
ATOM 1213 C C . GLU A 1 157 ? -29.500 9.271 22.949 1.00 89.31 157 GLU A C 1
ATOM 1215 O O . GLU A 1 157 ? -28.474 9.777 23.420 1.00 89.31 157 GLU A O 1
ATOM 1220 N N . PHE A 1 158 ? -29.456 8.525 21.844 1.00 91.88 158 PHE A N 1
ATOM 1221 C CA . PHE A 1 158 ? -28.184 8.157 21.226 1.00 91.88 158 PHE A CA 1
ATOM 1222 C C . PHE A 1 158 ? -27.450 9.379 20.667 1.00 91.88 158 PHE A C 1
ATOM 1224 O O . PHE A 1 158 ? -26.258 9.533 20.909 1.00 91.88 158 PHE A O 1
ATOM 1231 N N . GLU A 1 159 ? -28.147 10.270 19.968 1.00 90.56 159 GLU A N 1
ATOM 1232 C CA . GLU A 1 159 ? -27.592 11.430 19.269 1.00 90.56 159 GLU A CA 1
ATOM 1233 C C . GLU A 1 159 ? -26.845 12.386 20.193 1.00 90.56 159 GLU A C 1
ATOM 1235 O O . GLU A 1 159 ? -25.808 12.935 19.821 1.00 90.56 159 GLU A O 1
ATOM 1240 N N . THR A 1 160 ? -27.394 12.616 21.382 1.00 90.06 160 THR A N 1
ATOM 1241 C CA . THR A 1 160 ? -26.934 13.667 22.291 1.00 90.06 160 THR A CA 1
ATOM 1242 C C . THR A 1 160 ? -26.097 13.120 23.437 1.00 90.06 160 THR A C 1
ATOM 1244 O O . THR A 1 160 ? -25.259 13.851 23.962 1.00 90.06 160 THR A O 1
ATOM 1247 N N . GLU A 1 161 ? -26.280 11.851 23.816 1.00 93.50 161 GLU A N 1
ATOM 1248 C CA . GLU A 1 161 ? -25.622 11.274 24.991 1.00 93.50 161 GLU A CA 1
ATOM 1249 C C . GLU A 1 161 ? -24.604 10.189 24.641 1.00 93.50 161 GLU A C 1
ATOM 1251 O O . GLU A 1 161 ? -23.559 10.123 25.282 1.00 93.50 161 GLU A O 1
ATOM 1256 N N . ILE A 1 162 ? -24.854 9.356 23.625 1.00 95.56 162 ILE A N 1
ATOM 1257 C CA . ILE A 1 162 ? -23.974 8.219 23.291 1.00 95.56 162 ILE A CA 1
ATOM 1258 C C . ILE A 1 162 ? -23.024 8.547 22.143 1.00 95.56 162 ILE A C 1
ATOM 1260 O O . ILE A 1 162 ? -21.825 8.273 22.224 1.00 95.56 162 ILE A O 1
ATOM 1264 N N . TYR A 1 163 ? -23.534 9.159 21.079 1.00 93.19 163 TYR A N 1
ATOM 1265 C CA . TYR A 1 163 ? -22.772 9.484 19.883 1.00 93.19 163 TYR A CA 1
ATOM 1266 C C . TYR A 1 163 ? -21.563 10.388 20.182 1.00 93.19 163 TYR A C 1
ATOM 1268 O O . TYR A 1 163 ? -20.471 10.057 19.714 1.00 93.19 163 TYR A O 1
ATOM 1276 N N . PRO A 1 164 ? -21.662 11.431 21.037 1.00 94.69 164 PRO A N 1
ATOM 1277 C CA . PRO A 1 164 ? -20.490 12.214 21.429 1.00 94.69 164 PRO A CA 1
ATOM 1278 C C . PRO A 1 164 ? -19.445 11.392 22.195 1.00 94.69 164 PRO A C 1
ATOM 1280 O O . PRO A 1 164 ? -18.247 11.582 21.987 1.00 94.69 164 PRO A O 1
ATOM 1283 N N . ILE A 1 165 ? -19.869 10.434 23.033 1.00 95.94 165 ILE A N 1
ATOM 1284 C CA . ILE A 1 165 ? -18.942 9.530 23.736 1.00 95.94 165 ILE A CA 1
ATOM 1285 C C . ILE A 1 165 ? -18.200 8.663 22.717 1.00 95.94 165 ILE A C 1
ATOM 1287 O O . ILE A 1 165 ? -16.978 8.529 22.787 1.00 95.94 165 ILE A O 1
ATOM 1291 N N . PHE A 1 166 ? -18.912 8.107 21.736 1.00 94.88 166 PHE A N 1
ATOM 1292 C CA . PHE A 1 166 ? -18.303 7.289 20.690 1.00 94.88 166 PHE A CA 1
ATOM 1293 C C . PHE A 1 166 ? -17.340 8.100 19.810 1.00 94.88 166 PHE A C 1
ATOM 1295 O O . PHE A 1 166 ? -16.238 7.629 19.519 1.00 94.88 166 PHE A O 1
ATOM 1302 N N . GLN A 1 167 ? -17.692 9.337 19.454 1.00 92.50 167 GLN A N 1
ATOM 1303 C CA . GLN A 1 167 ? -16.800 10.242 18.726 1.00 92.50 167 GLN A CA 1
ATOM 1304 C C . GLN A 1 167 ? -15.502 10.510 19.490 1.00 92.50 167 GLN A C 1
ATOM 1306 O O . GLN A 1 167 ? -14.420 10.402 18.919 1.00 92.50 167 GLN A O 1
ATOM 1311 N N . GLN A 1 168 ? -15.606 10.815 20.783 1.00 92.44 168 GLN A N 1
ATOM 1312 C CA . GLN A 1 168 ? -14.458 11.203 21.601 1.00 92.44 168 GLN A CA 1
ATOM 1313 C C . GLN A 1 168 ? -13.583 10.019 22.021 1.00 92.44 168 GLN A C 1
ATOM 1315 O O . GLN A 1 168 ? -12.373 10.175 22.167 1.00 92.44 168 GLN A O 1
ATOM 1320 N N . ARG A 1 169 ? -14.179 8.845 22.268 1.00 93.69 169 ARG A N 1
ATOM 1321 C CA . ARG A 1 169 ? -13.493 7.714 22.919 1.00 93.69 169 ARG A CA 1
ATOM 1322 C C . ARG A 1 169 ? -13.330 6.481 22.036 1.00 93.69 169 ARG A C 1
ATOM 1324 O O . ARG A 1 169 ? -12.573 5.583 22.401 1.00 93.69 169 ARG A O 1
ATOM 1331 N N . CYS A 1 170 ? -14.022 6.400 20.897 1.00 92.81 170 CYS A N 1
ATOM 1332 C CA . CYS A 1 170 ? -14.069 5.179 20.089 1.00 92.81 170 CYS A CA 1
ATOM 1333 C C . CYS A 1 170 ? -13.602 5.371 18.639 1.00 92.81 170 CYS A C 1
ATOM 1335 O O . CYS A 1 170 ? -12.853 4.532 18.135 1.00 92.81 170 CYS A O 1
ATOM 1337 N N . PHE A 1 171 ? -14.015 6.444 17.957 1.00 91.88 171 PHE A N 1
ATOM 1338 C CA . PHE A 1 171 ? -13.848 6.568 16.497 1.00 91.88 171 PHE A CA 1
ATOM 1339 C C . PHE A 1 171 ? -12.399 6.682 16.036 1.00 91.88 171 PHE A C 1
ATOM 1341 O O . PHE A 1 171 ? -12.087 6.257 14.928 1.00 91.88 171 PHE A O 1
ATOM 1348 N N . GLU A 1 172 ? -11.490 7.161 16.885 1.00 91.19 172 GLU A N 1
ATOM 1349 C CA . GLU A 1 172 ? -10.073 7.212 16.520 1.00 91.19 172 GLU A CA 1
ATOM 1350 C C . GLU A 1 172 ? -9.512 5.816 16.194 1.00 91.19 172 GLU A C 1
ATOM 1352 O O . GLU A 1 172 ? -8.666 5.679 15.317 1.00 91.19 172 GLU A O 1
ATOM 1357 N N . CYS A 1 173 ? -9.981 4.766 16.879 1.00 91.31 173 CYS A N 1
ATOM 1358 C CA . CYS A 1 173 ? -9.522 3.387 16.678 1.00 91.31 173 CYS A CA 1
ATOM 1359 C C . CYS A 1 173 ? -10.552 2.472 15.998 1.00 91.31 173 CYS A C 1
ATOM 1361 O O . CYS A 1 173 ? -10.160 1.423 15.476 1.00 91.31 173 CYS A O 1
ATOM 1363 N N . HIS A 1 174 ? -11.833 2.844 16.033 1.00 92.06 174 HIS A N 1
ATOM 1364 C CA . HIS A 1 174 ? -12.975 2.075 15.531 1.00 92.06 174 HIS A CA 1
ATOM 1365 C C . HIS A 1 174 ? -13.876 2.922 14.613 1.00 92.06 174 HIS A C 1
ATOM 1367 O O . HIS A 1 174 ? -15.098 2.842 14.704 1.00 92.06 174 HIS A O 1
ATOM 1373 N N . GLY A 1 175 ? -13.282 3.766 13.773 1.00 88.69 175 GLY A N 1
ATOM 1374 C CA . GLY A 1 175 ? -13.954 4.675 12.843 1.00 88.69 175 GLY A CA 1
ATOM 1375 C C . GLY A 1 175 ? -13.541 4.449 11.380 1.00 88.69 175 GLY A C 1
ATOM 1376 O O . GLY A 1 175 ? -13.007 3.389 11.038 1.00 88.69 175 GLY A O 1
ATOM 1377 N N . PRO A 1 176 ? -13.769 5.427 10.485 1.00 84.88 176 PRO A N 1
ATOM 1378 C CA . PRO A 1 176 ? -13.528 5.266 9.051 1.00 84.88 176 PRO A CA 1
ATOM 1379 C C . PRO A 1 176 ? -12.081 4.952 8.687 1.00 84.88 176 PRO A C 1
ATOM 1381 O O . PRO A 1 176 ? -11.847 4.053 7.878 1.00 84.88 176 PRO A O 1
ATOM 1384 N N . ASP A 1 177 ? -11.135 5.628 9.334 1.00 85.12 177 ASP A N 1
ATOM 1385 C CA . ASP A 1 177 ? -9.713 5.540 8.996 1.00 85.12 177 ASP A CA 1
ATOM 1386 C C . ASP A 1 177 ? -8.997 4.378 9.699 1.00 85.12 177 ASP A C 1
ATOM 1388 O O . ASP A 1 177 ? -8.005 3.846 9.198 1.00 85.12 177 ASP A O 1
ATOM 1392 N N . LYS A 1 178 ? -9.489 3.967 10.874 1.00 86.44 178 LYS A N 1
ATOM 1393 C CA . LYS A 1 178 ? -8.936 2.863 11.670 1.00 86.44 178 LYS A CA 1
ATOM 1394 C C . LYS A 1 178 ? -10.064 2.004 12.220 1.00 86.44 178 LYS A C 1
ATOM 1396 O O . LYS A 1 178 ? -10.969 2.507 12.868 1.00 86.44 178 LYS A O 1
ATOM 1401 N N . HIS A 1 179 ? -9.953 0.694 12.036 1.00 87.06 179 HIS A N 1
ATOM 1402 C CA . HIS A 1 179 ? -10.956 -0.285 12.464 1.00 87.06 179 HIS A CA 1
ATOM 1403 C C . HIS A 1 179 ? -10.287 -1.464 13.184 1.00 87.06 179 HIS A C 1
ATOM 1405 O O . HIS A 1 179 ? -10.231 -2.599 12.692 1.00 87.06 179 HIS A O 1
ATOM 1411 N N . ARG A 1 180 ? -9.710 -1.185 14.361 1.00 85.88 180 ARG A N 1
ATOM 1412 C CA . ARG A 1 180 ? -9.085 -2.211 15.208 1.00 85.88 180 ARG A CA 1
ATOM 1413 C C . ARG A 1 180 ? -10.107 -3.290 15.559 1.00 85.88 180 ARG A C 1
ATOM 1415 O O . ARG A 1 180 ? -11.277 -2.999 15.793 1.00 85.88 180 ARG A O 1
ATOM 1422 N N . GLY A 1 181 ? -9.669 -4.548 15.544 1.00 83.19 181 GLY A N 1
ATOM 1423 C CA . GLY A 1 181 ? -10.561 -5.688 15.764 1.00 83.19 181 GLY A CA 1
ATOM 1424 C C . GLY A 1 181 ? -11.653 -5.849 14.701 1.00 83.19 181 GLY A C 1
ATOM 1425 O O . GLY A 1 181 ? -12.626 -6.537 14.967 1.00 83.19 181 GLY A O 1
ATOM 1426 N N . GLN A 1 182 ? -11.506 -5.222 13.522 1.00 84.12 182 GLN A N 1
ATOM 1427 C CA . GLN A 1 182 ? -12.517 -5.218 12.453 1.00 84.12 182 GLN A CA 1
ATOM 1428 C C . GLN A 1 182 ? -13.863 -4.616 12.899 1.00 84.12 182 GLN A C 1
ATOM 1430 O O . GLN A 1 182 ? -14.918 -4.990 12.398 1.00 84.12 182 GLN A O 1
ATOM 1435 N N . LEU A 1 183 ? -13.824 -3.653 13.824 1.00 88.31 183 LEU A N 1
ATOM 1436 C CA . LEU A 1 183 ? -15.008 -2.996 14.368 1.0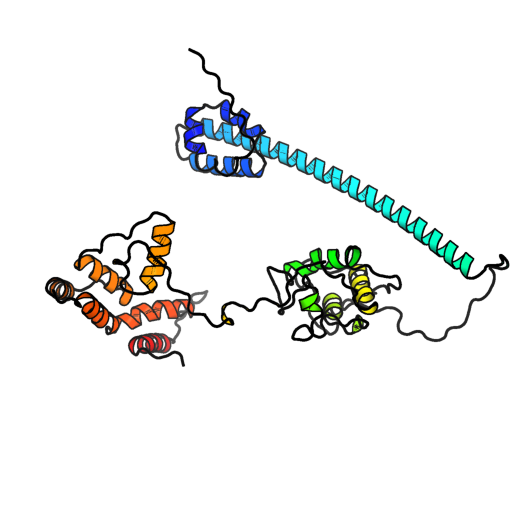0 88.31 183 LEU A CA 1
ATOM 1437 C C . LEU A 1 183 ? -15.084 -1.528 13.922 1.00 88.31 183 LEU A C 1
ATOM 1439 O O . LEU A 1 183 ? -14.090 -0.802 13.986 1.00 88.31 183 LEU A O 1
ATOM 1443 N N . ARG A 1 184 ? -16.283 -1.107 13.503 1.00 89.44 184 ARG A N 1
ATOM 1444 C CA . ARG A 1 184 ? -16.630 0.249 13.047 1.00 89.44 184 ARG A CA 1
ATOM 1445 C C . ARG A 1 184 ? -17.781 0.800 13.884 1.00 89.44 184 ARG A C 1
ATOM 1447 O O . ARG A 1 184 ? -18.932 0.601 13.523 1.00 89.44 184 ARG A O 1
ATOM 1454 N N . LEU A 1 185 ? -17.479 1.452 15.005 1.00 92.00 185 LEU A N 1
ATOM 1455 C CA . LEU A 1 185 ? -18.471 2.026 15.925 1.00 92.00 185 LEU A CA 1
ATOM 1456 C C . LEU A 1 185 ? -19.116 3.315 15.404 1.00 92.00 185 LEU A C 1
ATOM 1458 O O . LEU A 1 185 ? -20.036 3.816 16.035 1.00 92.00 185 LEU A O 1
ATOM 1462 N N . ASP A 1 186 ? -18.661 3.841 14.270 1.00 90.56 186 ASP A N 1
ATOM 1463 C CA . ASP A 1 186 ? -19.260 4.979 13.571 1.00 90.56 186 ASP A CA 1
ATOM 1464 C C . ASP A 1 186 ? -20.386 4.574 12.608 1.00 90.56 186 ASP A C 1
ATOM 1466 O O . ASP A 1 186 ? -21.142 5.436 12.169 1.00 90.56 186 ASP A O 1
ATOM 1470 N N . ALA A 1 187 ? -20.503 3.287 12.267 1.00 88.75 187 ALA A N 1
ATOM 1471 C CA . ALA A 1 187 ? -21.416 2.789 11.243 1.00 88.75 187 ALA A CA 1
ATOM 1472 C C . ALA A 1 187 ? -22.451 1.825 11.838 1.00 88.75 187 ALA A C 1
ATOM 1474 O O . ALA A 1 187 ? -22.175 0.637 12.039 1.00 88.75 187 ALA A O 1
ATOM 1475 N N . ARG A 1 188 ? -23.668 2.326 12.079 1.00 87.12 188 ARG A N 1
ATOM 1476 C CA . ARG A 1 188 ? -24.799 1.569 12.647 1.00 87.12 188 ARG A CA 1
ATOM 1477 C C . ARG A 1 188 ? -24.999 0.208 11.975 1.00 87.12 188 ARG A C 1
ATOM 1479 O O . ARG A 1 188 ? -25.051 -0.821 12.651 1.00 87.12 188 ARG A O 1
ATOM 1486 N N . GLU A 1 189 ? -25.057 0.208 10.643 1.00 82.94 189 GLU A N 1
ATOM 1487 C CA . GLU A 1 189 ? -25.294 -0.988 9.824 1.00 82.94 189 GLU A CA 1
ATOM 1488 C C . GLU A 1 189 ? -24.173 -2.028 9.939 1.00 82.94 189 GLU A C 1
ATOM 1490 O O . GLU A 1 189 ? -24.394 -3.205 9.670 1.00 82.94 189 GLU A O 1
ATOM 1495 N N . VAL A 1 190 ? -22.967 -1.634 10.355 1.00 82.06 190 VAL A N 1
ATOM 1496 C CA . VAL A 1 190 ? -21.840 -2.556 10.554 1.00 82.06 190 VAL A CA 1
ATOM 1497 C C . VAL A 1 190 ? -21.852 -3.163 11.955 1.00 82.06 190 VAL A C 1
ATOM 1499 O O . VAL A 1 190 ? -21.538 -4.346 12.103 1.00 82.06 190 VAL A O 1
ATOM 1502 N N . VAL A 1 191 ? -22.201 -2.377 12.979 1.00 84.81 191 VAL A N 1
ATOM 1503 C CA . VAL A 1 191 ? -22.185 -2.826 14.385 1.00 84.81 191 VAL A CA 1
ATOM 1504 C C . VAL A 1 191 ? -23.392 -3.691 14.721 1.00 84.81 191 VAL A C 1
ATOM 1506 O O . VAL A 1 191 ? -23.255 -4.681 15.435 1.00 84.81 191 VAL A O 1
ATOM 1509 N N . LEU A 1 192 ? -24.576 -3.328 14.219 1.00 80.50 192 LEU A N 1
ATOM 1510 C CA . LEU A 1 192 ? -25.826 -4.020 14.550 1.00 80.50 192 LEU A CA 1
ATOM 1511 C C . LEU A 1 192 ? -26.092 -5.246 13.660 1.00 80.50 192 LEU A C 1
ATOM 1513 O O . LEU A 1 192 ? -26.975 -6.056 13.953 1.00 80.50 192 LEU A O 1
ATOM 1517 N N . LYS A 1 193 ? -25.328 -5.419 12.576 1.00 73.69 193 LYS A N 1
ATOM 1518 C CA . LYS A 1 193 ? -25.481 -6.545 11.650 1.00 73.69 193 LYS A CA 1
ATOM 1519 C C . LYS A 1 193 ? -24.899 -7.839 12.217 1.00 73.69 193 LYS A C 1
ATOM 1521 O O . LYS A 1 193 ? -23.866 -7.869 12.880 1.00 73.69 193 LYS A O 1
ATOM 1526 N N . LYS A 1 194 ? -25.566 -8.953 11.903 1.00 61.69 194 LYS A N 1
ATOM 1527 C CA . LYS A 1 194 ? -25.098 -10.310 12.225 1.00 61.69 194 LYS A CA 1
ATOM 1528 C C . LYS A 1 194 ? -23.831 -10.635 11.416 1.00 61.69 194 LYS A C 1
ATOM 1530 O O . LYS A 1 194 ? -23.805 -10.398 10.212 1.00 61.69 194 LYS A O 1
ATOM 1535 N N . GLY A 1 195 ? -22.810 -11.202 12.056 1.00 66.06 195 GLY A N 1
ATOM 1536 C CA . GLY A 1 195 ? -21.517 -11.522 11.437 1.00 66.06 195 GLY A CA 1
ATOM 1537 C C . GLY A 1 195 ? -20.379 -11.441 12.454 1.00 66.06 195 GLY A C 1
ATOM 1538 O O . GLY A 1 195 ? -20.599 -11.737 13.624 1.00 66.06 195 GLY A O 1
ATOM 1539 N N . ASP A 1 196 ? -19.199 -10.987 12.034 1.00 63.00 196 ASP A N 1
ATOM 1540 C CA . ASP A 1 196 ? -18.011 -10.875 12.901 1.00 63.00 196 ASP A CA 1
ATOM 1541 C C . ASP A 1 196 ? -18.196 -9.888 14.075 1.00 63.00 196 ASP A C 1
ATOM 1543 O O . ASP A 1 196 ? -17.561 -10.036 15.114 1.00 63.00 196 ASP A O 1
ATOM 1547 N N . ASN A 1 197 ? -19.133 -8.936 13.956 1.00 70.81 197 ASN A N 1
ATOM 1548 C CA . ASN A 1 197 ? -19.531 -8.015 15.032 1.00 70.81 197 ASN A CA 1
ATOM 1549 C C . ASN A 1 197 ? -20.709 -8.530 15.882 1.00 70.81 197 ASN A C 1
ATOM 1551 O O . ASN A 1 197 ? -21.206 -7.817 16.761 1.00 70.81 197 ASN A O 1
ATOM 1555 N N . ALA A 1 198 ? -21.181 -9.761 15.649 1.00 65.00 198 ALA A N 1
ATOM 1556 C CA . ALA A 1 198 ? -22.291 -10.326 16.405 1.00 65.00 198 ALA A CA 1
ATOM 1557 C C . ALA A 1 198 ? -21.944 -10.394 17.898 1.00 65.00 198 ALA A C 1
ATOM 1559 O O . ALA A 1 198 ? -21.036 -11.103 18.324 1.00 65.00 198 ALA A O 1
ATOM 1560 N N . GLY A 1 199 ? -22.712 -9.670 18.711 1.00 76.38 199 GLY A N 1
ATOM 1561 C CA . GLY A 1 199 ? -22.540 -9.643 20.160 1.00 76.38 199 GLY A CA 1
ATOM 1562 C C . GLY A 1 199 ? -21.673 -8.505 20.699 1.00 76.38 199 GLY A C 1
ATOM 1563 O O . GLY A 1 199 ? -21.556 -8.407 21.924 1.00 76.38 199 GLY A O 1
ATOM 1564 N N . VAL A 1 200 ? -21.133 -7.630 19.837 1.00 88.94 200 VAL A N 1
ATOM 1565 C CA . VAL A 1 200 ? -20.500 -6.370 20.271 1.00 88.94 200 VAL A CA 1
ATOM 1566 C C . VAL A 1 200 ? -21.518 -5.513 21.018 1.00 88.94 200 VAL A C 1
ATOM 1568 O O . VAL A 1 200 ? -21.274 -5.138 22.164 1.00 88.94 200 VAL A O 1
ATOM 1571 N N . ILE A 1 201 ? -22.687 -5.308 20.406 1.00 91.94 201 ILE A N 1
ATOM 1572 C CA . ILE A 1 201 ? -23.874 -4.712 21.022 1.00 91.94 201 ILE A CA 1
ATOM 1573 C C . ILE A 1 201 ? -24.989 -5.756 20.992 1.00 91.94 201 ILE A C 1
ATOM 1575 O O . ILE A 1 201 ? -25.351 -6.258 19.929 1.00 91.94 201 ILE A O 1
ATOM 1579 N N . LYS A 1 202 ? -25.520 -6.111 22.163 1.00 90.44 202 LYS A N 1
ATOM 1580 C CA . LYS A 1 202 ? -26.686 -6.986 22.322 1.00 90.44 202 LYS A CA 1
ATOM 1581 C C . LYS A 1 202 ? -27.836 -6.151 22.887 1.00 90.44 202 LYS A C 1
ATOM 1583 O O . LYS A 1 202 ? -27.893 -5.986 24.105 1.00 90.44 202 LYS A O 1
ATOM 1588 N N . PRO A 1 203 ? -28.734 -5.632 22.031 1.00 90.75 203 PRO A N 1
ATOM 1589 C CA . PRO A 1 203 ? -29.923 -4.905 22.470 1.00 90.75 203 PRO A CA 1
ATOM 1590 C C . PRO A 1 203 ? -30.658 -5.631 23.607 1.00 90.75 203 PRO A C 1
ATOM 1592 O O . PRO A 1 203 ? -30.891 -6.838 23.520 1.00 90.75 203 PRO A O 1
ATOM 1595 N N . GLY A 1 204 ? -30.984 -4.907 24.677 1.00 89.50 204 GLY A N 1
ATOM 1596 C CA . GLY A 1 204 ? -31.632 -5.426 25.887 1.00 89.50 204 GLY A CA 1
ATOM 1597 C C . GLY A 1 204 ? -30.696 -6.094 26.902 1.00 89.50 204 GLY A C 1
ATOM 1598 O O . GLY A 1 204 ? -31.158 -6.545 27.948 1.00 89.50 204 GLY A O 1
ATOM 1599 N N . HIS A 1 205 ? -29.401 -6.219 26.592 1.00 89.12 205 HIS A N 1
ATOM 1600 C CA . HIS A 1 205 ? -28.432 -6.960 27.402 1.00 89.12 205 HIS A CA 1
ATOM 1601 C C . HIS A 1 205 ? -27.067 -6.256 27.445 1.00 89.12 205 HIS A C 1
ATOM 1603 O O . HIS A 1 205 ? -26.067 -6.753 26.908 1.00 89.12 205 HIS A O 1
ATOM 1609 N N . GLY A 1 206 ? -27.018 -5.086 28.077 1.00 88.12 206 GLY A N 1
ATOM 1610 C CA . GLY A 1 206 ? -25.820 -4.271 28.262 1.00 88.12 206 GLY A CA 1
ATOM 1611 C C . GLY A 1 206 ? -24.713 -5.019 28.996 1.00 88.12 206 GLY A C 1
ATOM 1612 O O . GLY A 1 206 ? -23.580 -5.056 28.527 1.00 88.12 206 GLY A O 1
ATOM 1613 N N . ASP A 1 207 ? -25.049 -5.737 30.065 1.00 84.06 207 ASP A N 1
ATOM 1614 C CA . ASP A 1 207 ? -24.122 -6.571 30.845 1.00 84.06 207 ASP A CA 1
ATOM 1615 C C . ASP A 1 207 ? -23.453 -7.697 30.023 1.00 84.06 207 ASP A C 1
ATOM 1617 O O . ASP A 1 207 ? -22.301 -8.074 30.268 1.00 84.06 207 ASP A O 1
ATOM 1621 N N . ARG A 1 208 ? -24.154 -8.223 29.010 1.00 86.25 208 ARG A N 1
ATOM 1622 C CA . ARG A 1 208 ? -23.676 -9.298 28.120 1.00 86.25 208 ARG A CA 1
ATOM 1623 C C . ARG A 1 208 ? -23.103 -8.797 26.795 1.00 86.25 208 ARG A C 1
ATOM 1625 O O . ARG A 1 208 ? -22.696 -9.627 25.969 1.00 86.25 208 ARG A O 1
ATOM 1632 N N . SER A 1 209 ? -23.095 -7.487 26.570 1.00 91.06 209 SER A N 1
ATOM 1633 C CA . SER A 1 209 ? -22.556 -6.860 25.364 1.00 91.06 209 SER A CA 1
ATOM 1634 C C . SER A 1 209 ? -21.046 -6.705 25.472 1.00 91.06 209 SER A C 1
ATOM 1636 O O . SER A 1 209 ? -20.545 -6.162 26.456 1.00 91.06 209 SER A O 1
ATOM 1638 N N . ALA A 1 210 ? -20.303 -7.169 24.463 1.00 90.94 210 ALA A N 1
ATOM 1639 C CA . ALA A 1 210 ? -18.843 -7.157 24.532 1.00 90.94 210 ALA A CA 1
ATOM 1640 C C . ALA A 1 210 ? -18.278 -5.731 24.649 1.00 90.94 210 ALA A C 1
ATOM 1642 O O . ALA A 1 210 ? -17.285 -5.537 25.346 1.00 90.94 210 ALA A O 1
ATOM 1643 N N . ILE A 1 211 ? -18.936 -4.731 24.041 1.00 92.75 211 ILE A N 1
ATOM 1644 C CA . ILE A 1 211 ? -18.527 -3.326 24.166 1.00 92.75 211 ILE A CA 1
ATOM 1645 C C . ILE A 1 211 ? -18.529 -2.862 25.625 1.00 92.75 211 ILE A C 1
ATOM 1647 O O . ILE A 1 211 ? -17.545 -2.282 26.074 1.00 92.75 211 ILE A O 1
ATOM 1651 N N . PHE A 1 212 ? -19.585 -3.175 26.385 1.00 94.00 212 PHE A N 1
ATOM 1652 C CA . PHE A 1 212 ? -19.708 -2.747 27.775 1.00 94.00 212 PHE A CA 1
ATOM 1653 C C . PHE A 1 212 ? -18.666 -3.443 28.654 1.00 94.00 212 PHE A C 1
ATOM 1655 O O . PHE A 1 212 ? -17.976 -2.798 29.436 1.00 94.00 212 PHE A O 1
ATOM 1662 N N . ARG A 1 213 ? -18.479 -4.754 28.463 1.00 91.12 213 ARG A N 1
ATOM 1663 C CA . ARG A 1 213 ? -17.478 -5.531 29.211 1.00 91.12 213 ARG A CA 1
ATOM 1664 C C . ARG A 1 213 ? -16.062 -4.999 28.987 1.00 91.12 213 ARG A C 1
ATOM 1666 O O . ARG A 1 213 ? -15.298 -4.894 29.940 1.00 91.12 213 ARG A O 1
ATOM 1673 N N . ARG A 1 214 ? -15.742 -4.595 27.752 1.00 92.00 214 ARG A N 1
ATOM 1674 C CA . ARG A 1 214 ? -14.454 -3.987 27.386 1.00 92.00 214 ARG A CA 1
ATOM 1675 C C . ARG A 1 214 ? -14.260 -2.598 27.994 1.00 92.00 214 ARG A C 1
ATOM 1677 O O . ARG A 1 214 ? -13.185 -2.335 28.512 1.00 92.00 214 ARG A O 1
ATOM 1684 N N . ILE A 1 215 ? -15.249 -1.702 27.957 1.00 93.88 215 ILE A N 1
ATOM 1685 C CA . ILE A 1 215 ? -15.093 -0.357 28.561 1.00 93.88 215 ILE A CA 1
ATOM 1686 C C . ILE A 1 215 ? -15.066 -0.411 30.095 1.00 93.88 215 ILE A C 1
ATOM 1688 O O . ILE A 1 215 ? -14.344 0.362 30.723 1.00 93.88 215 ILE A O 1
ATOM 1692 N N . ALA A 1 216 ? -15.783 -1.370 30.688 1.00 90.69 216 ALA A N 1
ATOM 1693 C CA . ALA A 1 216 ? -15.798 -1.603 32.125 1.00 90.69 216 ALA A CA 1
ATOM 1694 C C . ALA A 1 216 ? -14.616 -2.460 32.614 1.00 90.69 216 ALA A C 1
ATOM 1696 O O . ALA A 1 216 ? -14.463 -2.618 33.815 1.00 90.69 216 ALA A O 1
ATOM 1697 N N . GLY A 1 217 ? -13.772 -3.014 31.731 1.00 89.19 217 GLY A N 1
ATOM 1698 C CA . GLY A 1 217 ? -12.613 -3.830 32.129 1.00 89.19 217 GLY A CA 1
ATOM 1699 C C . GLY A 1 217 ? -12.984 -5.119 32.871 1.00 89.19 217 GLY A C 1
ATOM 1700 O O . GLY A 1 217 ? -12.282 -5.535 33.790 1.00 89.19 217 GLY A O 1
ATOM 1701 N N . LEU A 1 218 ? -14.118 -5.724 32.519 1.00 85.19 218 LEU A N 1
ATOM 1702 C CA . LEU A 1 218 ? -14.602 -6.952 33.145 1.00 85.19 218 LEU A CA 1
ATOM 1703 C C . LEU A 1 218 ? -13.904 -8.191 32.553 1.00 85.19 218 LEU A C 1
ATOM 1705 O O . LEU A 1 218 ? -13.348 -8.152 31.459 1.00 85.19 218 LEU A O 1
ATOM 1709 N N . ASP A 1 219 ? -13.948 -9.305 33.288 1.00 78.81 219 ASP A N 1
ATOM 1710 C CA . ASP A 1 219 ? -13.406 -10.630 32.911 1.00 78.81 219 ASP A CA 1
ATOM 1711 C C . ASP A 1 219 ? -11.904 -10.720 32.626 1.00 78.81 219 ASP A C 1
ATOM 1713 O O . ASP A 1 219 ? -11.452 -11.672 31.990 1.00 78.81 219 ASP A O 1
ATOM 1717 N N . GLY A 1 220 ? -11.115 -9.755 33.095 1.00 73.12 220 GLY A N 1
ATOM 1718 C CA . GLY A 1 220 ? -9.681 -9.735 32.808 1.00 73.12 220 GLY A CA 1
ATOM 1719 C C . GLY A 1 220 ? -9.351 -9.372 31.357 1.00 73.12 220 GLY A C 1
ATOM 1720 O O . GLY A 1 220 ? -8.232 -9.613 30.913 1.00 73.12 220 GLY A O 1
ATOM 1721 N N . GLU A 1 221 ? -10.309 -8.803 30.621 1.00 75.12 221 GLU A N 1
ATOM 1722 C CA . GLU A 1 221 ? -10.077 -8.219 29.303 1.00 75.12 221 GLU A CA 1
ATOM 1723 C C . GLU A 1 221 ? -9.466 -6.817 29.422 1.00 75.12 221 GLU A C 1
ATOM 1725 O O . GLU A 1 221 ? -9.788 -6.056 30.337 1.00 75.12 221 GLU A O 1
ATOM 1730 N N . ASP A 1 222 ? -8.628 -6.442 28.451 1.00 81.62 222 ASP A N 1
ATOM 1731 C CA . ASP A 1 222 ? -8.051 -5.096 28.397 1.00 81.62 222 ASP A CA 1
ATOM 1732 C C . ASP A 1 222 ? -9.148 -4.023 28.335 1.00 81.62 222 ASP A C 1
ATOM 1734 O O . ASP A 1 222 ? -10.003 -4.029 27.437 1.00 81.62 222 ASP A O 1
ATOM 1738 N N . GLN A 1 223 ? -9.081 -3.072 29.272 1.00 90.25 223 GLN A N 1
ATOM 1739 C CA . GLN A 1 223 ? -10.051 -1.989 29.382 1.00 90.25 223 GLN A CA 1
ATOM 1740 C C . GLN A 1 223 ? -9.915 -0.997 28.218 1.00 90.25 223 GLN A C 1
ATOM 1742 O O . GLN A 1 223 ? -8.851 -0.404 28.014 1.00 90.25 223 GLN A O 1
ATOM 1747 N N . MET A 1 224 ? -11.010 -0.746 27.503 1.00 91.56 224 MET A N 1
ATOM 1748 C CA . MET A 1 224 ? -11.068 0.210 26.394 1.00 91.56 224 MET A CA 1
ATOM 1749 C C . MET A 1 224 ? -11.367 1.644 26.875 1.00 91.56 224 MET A C 1
ATOM 1751 O O . MET A 1 224 ? -12.181 1.814 27.783 1.00 91.56 224 MET A O 1
ATOM 1755 N N . PRO A 1 225 ? -10.769 2.678 26.250 1.00 91.88 225 PRO A N 1
ATOM 1756 C CA . PRO A 1 225 ? -9.707 2.612 25.239 1.00 91.88 225 PRO A CA 1
ATOM 1757 C C . PRO A 1 225 ? -8.353 2.205 25.857 1.00 91.88 225 PRO A C 1
ATOM 1759 O O . PRO A 1 225 ? -8.062 2.595 26.984 1.00 91.88 225 PRO A O 1
ATOM 1762 N N . PRO A 1 226 ? -7.492 1.435 25.162 1.00 87.94 226 PRO A N 1
ATOM 1763 C CA . PRO A 1 226 ? -6.248 0.905 25.733 1.00 87.94 226 PRO A CA 1
ATOM 1764 C C . PRO A 1 226 ? -5.188 1.997 25.928 1.00 87.94 226 PRO A C 1
ATOM 1766 O O . PRO A 1 226 ? -4.299 1.862 26.762 1.00 87.94 226 PRO A O 1
ATOM 1769 N N . VAL A 1 227 ? -5.300 3.080 25.162 1.00 83.81 227 VAL A N 1
ATOM 1770 C CA . VAL A 1 227 ? -4.453 4.269 25.211 1.00 83.81 227 VAL A CA 1
ATOM 1771 C C . VAL A 1 227 ? -5.382 5.479 25.233 1.00 83.81 227 VAL A C 1
ATOM 1773 O O . VAL A 1 227 ? -6.398 5.470 24.541 1.00 83.81 227 VAL A O 1
ATOM 1776 N N . GLY A 1 228 ? -5.031 6.499 26.013 1.00 83.94 228 GLY A N 1
ATOM 1777 C CA . GLY A 1 228 ? -5.857 7.689 26.212 1.00 83.94 228 GLY A CA 1
ATOM 1778 C C . GLY A 1 228 ? -6.721 7.615 27.470 1.00 83.94 228 GLY A C 1
ATOM 1779 O O . GLY A 1 228 ? -6.595 6.702 28.290 1.00 83.94 228 GLY A O 1
ATOM 1780 N N . GLU A 1 229 ? -7.576 8.619 27.638 1.00 87.62 229 GLU A N 1
ATOM 1781 C CA . GLU A 1 229 ? -8.463 8.725 28.795 1.00 87.62 229 GLU A CA 1
ATOM 1782 C C . GLU A 1 229 ? -9.554 7.650 28.759 1.00 87.62 229 GLU A C 1
ATOM 1784 O O . GLU A 1 229 ? -10.212 7.429 27.736 1.00 87.62 229 GLU A O 1
ATOM 1789 N N . LYS A 1 230 ? -9.755 6.987 29.902 1.00 89.81 230 LYS A N 1
ATOM 1790 C CA . LYS A 1 230 ? -10.825 6.006 30.086 1.00 89.81 230 LYS A CA 1
ATOM 1791 C C . LYS A 1 230 ? -12.191 6.692 30.146 1.00 89.81 230 LYS A C 1
ATOM 1793 O O . LYS A 1 230 ? -12.291 7.896 30.378 1.00 89.81 230 LYS A O 1
ATOM 1798 N N . LEU A 1 231 ? -13.246 5.907 29.944 1.00 94.44 231 LEU A N 1
ATOM 1799 C CA . LEU A 1 231 ? -14.608 6.384 30.160 1.00 94.44 231 LEU A CA 1
ATOM 1800 C C . LEU A 1 231 ? -14.845 6.596 31.659 1.00 94.44 231 LEU A C 1
ATOM 1802 O O . LEU A 1 231 ? -14.336 5.827 32.475 1.00 94.44 231 LEU A O 1
ATOM 1806 N N . SER A 1 232 ? -15.628 7.612 32.016 1.00 93.62 232 SER A N 1
ATOM 1807 C CA . SER A 1 232 ? -16.109 7.766 33.392 1.00 93.62 232 SER A CA 1
ATOM 1808 C C . SER A 1 232 ? -17.189 6.726 33.713 1.00 93.62 232 SER A C 1
ATOM 1810 O O . SER A 1 232 ? -17.809 6.161 32.805 1.00 93.62 232 SER A O 1
ATOM 1812 N N . VAL A 1 233 ? -17.457 6.486 34.998 1.00 92.38 233 VAL A N 1
ATOM 1813 C CA . VAL A 1 233 ? -18.522 5.558 35.417 1.00 92.38 233 VAL A CA 1
ATOM 1814 C C . VAL A 1 233 ? -19.901 6.006 34.916 1.00 92.38 233 VAL A C 1
ATOM 1816 O O . VAL A 1 233 ? -20.723 5.170 34.553 1.00 92.38 233 VAL A O 1
ATOM 1819 N N . GLU A 1 234 ? -20.138 7.311 34.777 1.00 93.12 234 GLU A N 1
ATOM 1820 C CA . GLU A 1 234 ? -21.364 7.878 34.204 1.00 93.12 234 GLU A CA 1
ATOM 1821 C C . GLU A 1 234 ? -21.465 7.606 32.699 1.00 93.12 234 GLU A C 1
ATOM 1823 O O . GLU A 1 234 ? -22.529 7.238 32.205 1.00 93.12 234 GLU A O 1
ATOM 1828 N N . GLN A 1 235 ? -20.359 7.736 31.959 1.00 95.62 235 GLN A N 1
ATOM 1829 C CA . GLN A 1 235 ? -20.317 7.406 30.531 1.00 95.62 235 GLN A CA 1
ATOM 1830 C C . GLN A 1 235 ? -20.553 5.908 30.301 1.00 95.62 235 GLN A C 1
ATOM 1832 O O . GLN A 1 235 ? -21.296 5.525 29.396 1.00 95.62 235 GLN A O 1
ATOM 1837 N N . MET A 1 236 ? -19.967 5.052 31.144 1.00 95.06 236 MET A N 1
ATOM 1838 C CA . MET A 1 236 ? -20.224 3.611 31.115 1.00 95.06 236 MET A CA 1
ATOM 1839 C C . MET A 1 236 ? -21.690 3.294 31.431 1.00 95.06 236 MET A C 1
ATOM 1841 O O . MET A 1 236 ? -22.296 2.467 30.746 1.00 95.06 236 MET A O 1
ATOM 1845 N N . ALA A 1 237 ? -22.274 3.968 32.426 1.00 94.62 237 ALA A N 1
ATOM 1846 C CA . ALA A 1 237 ? -23.679 3.825 32.793 1.00 94.62 237 ALA A CA 1
ATOM 1847 C C . ALA A 1 237 ? -24.623 4.221 31.652 1.00 94.62 237 ALA A C 1
ATOM 1849 O O . ALA A 1 237 ? -25.571 3.490 31.371 1.00 94.62 237 ALA A O 1
ATOM 1850 N N . LEU A 1 238 ? -24.339 5.332 30.962 1.00 96.56 238 LEU A N 1
ATOM 1851 C CA . LEU A 1 238 ? -25.103 5.780 29.795 1.00 96.56 238 LEU A CA 1
ATOM 1852 C C . LEU A 1 238 ? -25.075 4.735 28.682 1.00 96.56 238 LEU A C 1
ATOM 1854 O O . LEU A 1 238 ? -26.132 4.328 28.203 1.00 96.56 238 LEU A O 1
ATOM 1858 N N . ILE A 1 239 ? -23.885 4.248 28.315 1.00 96.25 239 ILE A N 1
ATOM 1859 C CA . ILE A 1 239 ? -23.741 3.221 27.274 1.00 96.25 239 ILE A CA 1
ATOM 1860 C C . ILE A 1 239 ? -24.492 1.951 27.666 1.00 96.25 239 ILE A C 1
ATOM 1862 O O . ILE A 1 239 ? -25.204 1.382 26.841 1.00 96.25 239 ILE A O 1
ATOM 1866 N N . ARG A 1 240 ? -24.372 1.504 28.919 1.00 95.12 240 ARG A N 1
ATOM 1867 C CA . ARG A 1 240 ? -25.090 0.321 29.393 1.00 95.12 240 ARG A CA 1
ATOM 1868 C C . ARG A 1 240 ? -26.600 0.500 29.305 1.00 95.12 240 ARG A C 1
ATOM 1870 O O . ARG A 1 240 ? -27.266 -0.356 28.731 1.00 95.12 240 ARG A O 1
ATOM 1877 N N . ALA A 1 241 ? -27.118 1.596 29.853 1.00 95.19 241 ALA A N 1
ATOM 1878 C CA . ALA A 1 241 ? -28.546 1.876 29.886 1.00 95.19 241 ALA A CA 1
ATOM 1879 C C . ALA A 1 241 ? -29.125 2.000 28.474 1.00 95.19 241 ALA A C 1
ATOM 1881 O O . ALA A 1 241 ? -30.166 1.417 28.193 1.00 95.19 241 ALA A O 1
ATOM 1882 N N . TRP A 1 242 ? -28.412 2.657 27.558 1.00 96.06 242 TRP A N 1
ATOM 1883 C CA . TRP A 1 242 ? -28.783 2.697 26.146 1.00 96.06 242 TRP A CA 1
ATOM 1884 C C . TRP A 1 242 ? -28.883 1.294 25.528 1.00 96.06 242 TRP A C 1
ATOM 1886 O O . TRP A 1 242 ? -29.861 0.987 24.844 1.00 96.06 242 TRP A O 1
ATOM 1896 N N . ILE A 1 243 ? -27.916 0.407 25.794 1.00 95.19 243 ILE A N 1
ATOM 1897 C CA . ILE A 1 243 ? -27.974 -0.976 25.301 1.00 95.19 243 ILE A CA 1
ATOM 1898 C C . ILE A 1 243 ? -29.153 -1.730 25.925 1.00 95.19 243 ILE A C 1
ATOM 1900 O O . ILE A 1 243 ? -29.888 -2.401 25.198 1.00 95.19 243 ILE A O 1
ATOM 1904 N N . ASP A 1 244 ? -29.360 -1.606 27.237 1.00 93.94 244 ASP A N 1
ATOM 1905 C CA . ASP A 1 244 ? -30.471 -2.227 27.973 1.00 93.94 244 ASP A CA 1
ATOM 1906 C C . ASP A 1 244 ? -31.842 -1.741 27.460 1.00 93.94 244 ASP A C 1
ATOM 1908 O O . ASP A 1 244 ? -32.792 -2.518 27.401 1.00 93.94 244 ASP A O 1
ATOM 1912 N N . GLN A 1 245 ? -31.929 -0.498 26.978 1.00 92.69 245 GLN A N 1
ATOM 1913 C CA . GLN A 1 245 ? -33.118 0.089 26.342 1.00 92.69 245 GLN A CA 1
ATOM 1914 C C . GLN A 1 245 ? -33.314 -0.335 24.876 1.00 92.69 245 GLN A C 1
ATOM 1916 O O . GLN A 1 245 ? -34.193 0.174 24.184 1.00 92.69 245 GLN A O 1
ATOM 1921 N N . GLY A 1 246 ? -32.515 -1.287 24.387 1.00 90.31 246 GLY A N 1
ATOM 1922 C CA . GLY A 1 246 ? -32.628 -1.831 23.034 1.00 90.31 246 GLY A CA 1
ATOM 1923 C C . GLY A 1 246 ? -31.641 -1.237 22.031 1.00 90.31 246 GLY A C 1
ATOM 1924 O O . GLY A 1 246 ? -31.777 -1.504 20.840 1.00 90.31 246 GLY A O 1
ATOM 1925 N N . ALA A 1 247 ? -30.642 -0.479 22.497 1.00 92.19 247 ALA A N 1
ATOM 1926 C CA . ALA A 1 247 ? -29.617 0.153 21.668 1.00 92.19 247 ALA A CA 1
ATOM 1927 C C . ALA A 1 247 ? -30.221 0.951 20.499 1.00 92.19 247 ALA A C 1
ATOM 1929 O O . ALA A 1 247 ? -29.806 0.793 19.347 1.00 92.19 247 ALA A O 1
ATOM 1930 N N . ASN A 1 248 ? -31.241 1.769 20.791 1.00 90.12 248 ASN A N 1
ATOM 1931 C CA . ASN A 1 248 ? -31.917 2.556 19.768 1.00 90.12 248 ASN A CA 1
ATOM 1932 C C . ASN A 1 248 ? -30.917 3.527 19.131 1.00 90.12 248 ASN A C 1
ATOM 1934 O O . ASN A 1 248 ? -30.428 4.442 19.788 1.00 90.12 248 ASN A O 1
ATOM 1938 N N . TRP A 1 249 ? -30.580 3.278 17.871 1.00 89.50 249 TRP A N 1
ATOM 1939 C CA . TRP A 1 249 ? -29.670 4.093 17.081 1.00 89.50 249 TRP A CA 1
ATOM 1940 C C . TRP A 1 249 ? -30.456 4.591 15.863 1.00 89.50 249 TRP A C 1
ATOM 1942 O O . TRP A 1 249 ? -30.896 3.755 15.063 1.00 89.50 249 TRP A O 1
ATOM 1952 N N . PRO A 1 250 ? -30.647 5.909 15.712 1.00 83.94 250 PRO A N 1
ATOM 1953 C CA . PRO A 1 250 ? -31.365 6.499 14.586 1.00 83.94 250 PRO A CA 1
ATOM 1954 C C . PRO A 1 250 ? -30.712 6.192 13.242 1.00 83.94 250 PRO A C 1
ATOM 1956 O O . PRO A 1 250 ? -29.487 6.177 13.101 1.00 83.94 250 PRO A O 1
ATOM 1959 N N . GLU A 1 251 ? -31.540 5.982 12.226 1.00 79.75 251 GLU A N 1
ATOM 1960 C CA . GLU A 1 251 ? -31.067 5.865 10.850 1.00 79.75 251 GLU A CA 1
ATOM 1961 C C . GLU A 1 251 ? -30.497 7.207 10.362 1.00 79.75 251 GLU A C 1
ATOM 1963 O O . GLU A 1 251 ? -31.007 8.273 10.700 1.00 79.75 251 GLU A O 1
ATOM 1968 N N . GLY A 1 252 ? -29.419 7.159 9.577 1.00 76.88 252 GLY A N 1
ATOM 1969 C CA . GLY A 1 252 ? -28.765 8.351 9.023 1.00 76.88 252 GLY A CA 1
ATOM 1970 C C . GLY A 1 252 ? -27.817 9.095 9.974 1.00 76.88 252 GLY A C 1
ATOM 1971 O O . GLY A 1 252 ? -27.175 10.049 9.542 1.00 76.88 252 GLY A O 1
ATOM 1972 N N . LEU A 1 253 ? -27.677 8.667 11.237 1.00 79.12 253 LEU A N 1
ATOM 1973 C CA . LEU A 1 253 ? -26.658 9.203 12.142 1.00 79.12 253 LEU A CA 1
ATOM 1974 C C . LEU A 1 253 ? -25.417 8.299 12.178 1.00 79.12 253 LEU A C 1
ATOM 1976 O O . LEU A 1 253 ? -25.465 7.184 12.698 1.00 79.12 253 LEU A O 1
ATOM 1980 N N . GLY A 1 254 ? -24.290 8.806 11.677 1.00 81.88 254 GLY A N 1
ATOM 1981 C CA . GLY A 1 254 ? -23.030 8.067 11.564 1.00 81.88 254 GLY A CA 1
ATOM 1982 C C . GLY A 1 254 ? -22.595 7.889 10.109 1.00 81.88 254 GLY A C 1
ATOM 1983 O O . GLY A 1 254 ? -23.010 8.639 9.233 1.00 81.88 254 GLY A O 1
ATOM 1984 N N . SER A 1 255 ? -21.719 6.921 9.852 1.00 79.88 255 SER A N 1
ATOM 1985 C CA . SER A 1 255 ? -21.278 6.566 8.502 1.00 79.88 255 SER A CA 1
ATOM 1986 C C . SER A 1 255 ? -22.280 5.635 7.816 1.00 79.88 255 SER A C 1
ATOM 1988 O O . SER A 1 255 ? -22.723 4.653 8.411 1.00 79.88 255 SER A O 1
ATOM 1990 N N . ASP A 1 256 ? -22.522 5.868 6.523 1.00 77.75 256 ASP A N 1
ATOM 1991 C CA . ASP A 1 256 ? -23.323 4.999 5.644 1.00 77.75 256 ASP A CA 1
ATOM 1992 C C . ASP A 1 256 ? -22.615 3.682 5.261 1.00 77.75 256 ASP A C 1
ATOM 1994 O O . ASP A 1 256 ? -23.052 2.951 4.368 1.00 77.75 256 ASP A O 1
ATOM 1998 N N . ALA A 1 257 ? -21.474 3.368 5.885 1.00 70.31 257 ALA A N 1
ATOM 1999 C CA . ALA A 1 257 ? -20.762 2.130 5.614 1.00 70.31 257 ALA A CA 1
ATOM 2000 C C . ALA A 1 257 ? -21.642 0.915 5.957 1.00 70.31 257 ALA A C 1
ATOM 2002 O O . ALA A 1 257 ? -22.184 0.805 7.051 1.00 70.31 257 ALA A O 1
ATOM 2003 N N . VAL A 1 258 ? -21.736 -0.035 5.024 1.00 68.56 258 VAL A N 1
ATOM 2004 C CA . VAL A 1 258 ? -22.518 -1.281 5.184 1.00 68.56 258 VAL A CA 1
ATOM 2005 C C . VAL A 1 258 ? -21.617 -2.480 5.526 1.00 68.56 258 VAL A C 1
ATOM 2007 O O . VAL A 1 258 ? -22.080 -3.549 5.938 1.00 68.56 258 VAL A O 1
ATOM 2010 N N . THR A 1 259 ? -20.303 -2.317 5.350 1.00 67.00 259 THR A N 1
ATOM 2011 C CA . THR A 1 259 ? -19.271 -3.326 5.618 1.00 67.00 259 THR A CA 1
ATOM 2012 C C . THR A 1 259 ? -17.969 -2.665 6.057 1.00 67.00 259 THR A C 1
ATOM 2014 O O . THR A 1 259 ? -17.666 -1.553 5.629 1.00 67.00 259 THR A O 1
ATOM 2017 N N . VAL A 1 260 ? -17.145 -3.381 6.824 1.00 65.69 260 VAL A N 1
ATOM 2018 C CA . VAL A 1 260 ? -15.740 -3.007 7.047 1.00 65.69 260 VAL A CA 1
ATOM 2019 C C . VAL A 1 260 ? -14.970 -3.222 5.743 1.00 65.69 260 VAL A C 1
ATOM 2021 O O . VAL A 1 260 ? -15.082 -4.287 5.132 1.00 65.69 260 VAL A O 1
ATOM 2024 N N . ALA A 1 261 ? -14.212 -2.220 5.292 1.00 64.12 261 ALA A N 1
ATOM 2025 C CA . ALA A 1 261 ? -13.391 -2.352 4.094 1.00 64.12 261 ALA A CA 1
ATOM 2026 C C . ALA A 1 261 ? -12.376 -3.493 4.280 1.00 64.12 261 ALA A C 1
ATOM 2028 O O . ALA A 1 261 ? -11.626 -3.524 5.257 1.00 64.12 261 ALA A O 1
ATOM 2029 N N . LYS A 1 262 ? -12.356 -4.454 3.349 1.00 68.56 262 LYS A N 1
ATOM 2030 C CA . LYS A 1 262 ? -11.335 -5.508 3.350 1.00 68.56 262 LYS A CA 1
ATOM 2031 C C . LYS A 1 262 ? -9.975 -4.885 3.049 1.00 68.56 262 LYS A C 1
ATOM 2033 O O . LYS A 1 262 ? -9.865 -4.032 2.172 1.00 68.56 262 LYS A O 1
ATOM 2038 N N . HIS A 1 263 ? -8.937 -5.341 3.747 1.00 64.94 263 HIS A N 1
ATOM 2039 C CA . HIS A 1 263 ? -7.567 -4.937 3.438 1.00 64.94 263 HIS A CA 1
ATOM 2040 C C . HIS A 1 263 ? -7.233 -5.304 1.981 1.00 64.94 263 HIS A C 1
ATOM 2042 O O . HIS A 1 263 ? -7.602 -6.389 1.528 1.00 64.94 263 HIS A O 1
ATOM 2048 N N . TRP A 1 264 ? -6.534 -4.421 1.258 1.00 69.06 264 TRP A N 1
ATOM 2049 C CA . TRP A 1 264 ? -6.273 -4.551 -0.185 1.00 69.06 264 TRP A CA 1
ATOM 2050 C C . TRP A 1 264 ? -5.644 -5.898 -0.572 1.00 69.06 264 TRP A C 1
ATOM 2052 O O . TRP A 1 264 ? -5.952 -6.441 -1.625 1.00 69.06 264 TRP A O 1
ATOM 2062 N N . SER A 1 265 ? -4.826 -6.480 0.310 1.00 76.12 265 SER A N 1
ATOM 2063 C CA . SER A 1 265 ? -4.167 -7.778 0.100 1.00 76.12 265 SER A CA 1
ATOM 2064 C C . SER A 1 265 ? -5.123 -8.977 0.093 1.00 76.12 265 SER A C 1
ATOM 2066 O O . SER A 1 265 ? -4.753 -10.042 -0.387 1.00 76.12 265 SER A O 1
ATOM 2068 N N . TYR A 1 266 ? -6.337 -8.827 0.635 1.00 71.88 266 TYR A N 1
ATOM 2069 C CA . TYR A 1 266 ? -7.386 -9.856 0.627 1.00 71.88 266 TYR A CA 1
ATOM 2070 C C . TYR A 1 266 ? -8.437 -9.622 -0.461 1.00 71.88 266 TYR A C 1
ATOM 2072 O O . TYR A 1 266 ? -9.441 -10.336 -0.521 1.00 71.88 266 TYR A O 1
ATOM 2080 N N . ILE A 1 267 ? -8.237 -8.608 -1.302 1.00 76.06 267 ILE A N 1
ATOM 2081 C CA . ILE A 1 267 ? -9.071 -8.343 -2.467 1.00 76.06 267 ILE A CA 1
ATOM 2082 C C . ILE A 1 267 ? -8.324 -8.915 -3.676 1.00 76.06 267 ILE A C 1
ATOM 2084 O O . ILE A 1 267 ? -7.234 -8.435 -3.987 1.00 76.06 267 ILE A O 1
ATOM 2088 N N . PRO A 1 268 ? -8.868 -9.938 -4.361 1.00 81.94 268 PRO A N 1
ATOM 2089 C CA . PRO A 1 268 ? -8.241 -10.468 -5.563 1.00 81.94 268 PRO A CA 1
ATOM 2090 C C . PRO A 1 268 ? -8.025 -9.352 -6.598 1.00 81.94 268 PRO A C 1
ATOM 2092 O O . PRO A 1 268 ? -8.976 -8.611 -6.878 1.00 81.94 268 PRO A O 1
ATOM 2095 N N . PRO A 1 269 ? -6.815 -9.208 -7.173 1.00 82.44 269 PRO A N 1
ATOM 2096 C CA . PRO A 1 269 ? -6.563 -8.190 -8.181 1.00 82.44 269 PRO A CA 1
ATOM 2097 C C . PRO A 1 269 ? -7.429 -8.464 -9.413 1.00 82.44 269 PRO A C 1
ATOM 2099 O O . PRO A 1 269 ? -7.477 -9.584 -9.924 1.00 82.44 269 PRO A O 1
ATOM 2102 N N . GLN A 1 270 ? -8.115 -7.433 -9.896 1.00 88.00 270 GLN A N 1
ATOM 2103 C CA . GLN A 1 270 ? -8.880 -7.493 -11.138 1.00 88.00 270 GLN A CA 1
ATOM 2104 C C . GLN A 1 270 ? -8.034 -6.925 -12.271 1.00 88.00 270 GLN A C 1
ATOM 2106 O O . GLN A 1 270 ? -7.337 -5.927 -12.088 1.00 88.00 270 GLN A O 1
ATOM 2111 N N . ARG A 1 271 ? -8.078 -7.566 -13.443 1.00 89.19 271 ARG A N 1
ATOM 2112 C CA . ARG A 1 271 ? -7.356 -7.080 -14.621 1.00 89.19 271 ARG A CA 1
ATOM 2113 C C . ARG A 1 271 ? -8.022 -5.782 -15.106 1.00 89.19 271 ARG A C 1
ATOM 2115 O O . ARG A 1 271 ? -9.183 -5.854 -15.505 1.00 89.19 271 ARG A O 1
ATOM 2122 N N . PRO A 1 272 ? -7.325 -4.631 -15.084 1.00 92.06 272 PRO A N 1
ATOM 2123 C CA . PRO A 1 272 ? -7.896 -3.379 -15.565 1.00 92.06 272 PRO A CA 1
ATOM 2124 C C . PRO A 1 272 ? -8.034 -3.388 -17.091 1.00 92.06 272 PRO A C 1
ATOM 2126 O O . PRO A 1 272 ? -7.301 -4.096 -17.790 1.00 92.06 272 PRO A O 1
ATOM 2129 N N . GLU A 1 273 ? -8.952 -2.570 -17.602 1.00 95.44 273 GLU A N 1
ATOM 2130 C CA . GLU A 1 273 ? -9.019 -2.261 -19.030 1.00 95.44 273 GLU A CA 1
ATOM 2131 C C . GLU A 1 273 ? -7.760 -1.498 -19.462 1.00 95.44 273 GLU A C 1
ATOM 2133 O O . GLU A 1 273 ? -7.215 -0.688 -18.709 1.00 95.44 273 GLU A O 1
ATOM 2138 N N . ILE A 1 274 ? -7.272 -1.792 -20.668 1.00 96.62 274 ILE A N 1
ATOM 2139 C CA . ILE A 1 274 ? -6.076 -1.147 -21.215 1.00 96.62 274 ILE A CA 1
ATOM 2140 C C . ILE A 1 274 ? -6.474 0.262 -21.684 1.00 96.62 274 ILE A C 1
ATOM 2142 O O . ILE A 1 274 ? -7.388 0.365 -22.503 1.00 96.62 274 ILE A O 1
ATOM 2146 N N . PRO A 1 275 ? -5.814 1.335 -21.209 1.00 96.06 275 PRO A N 1
ATOM 2147 C CA . PRO A 1 275 ? -6.152 2.696 -21.600 1.00 96.06 275 PRO A CA 1
ATOM 2148 C C . PRO A 1 275 ? -5.960 2.936 -23.096 1.00 96.06 275 PRO A C 1
ATOM 2150 O O . PRO A 1 275 ? -4.971 2.494 -23.685 1.00 96.06 275 PRO A O 1
ATOM 2153 N N . GLU A 1 276 ? -6.867 3.704 -23.696 1.00 95.19 276 GLU A N 1
ATOM 2154 C CA . GLU A 1 276 ? -6.651 4.240 -25.035 1.00 95.19 276 GLU A CA 1
ATOM 2155 C C . GLU A 1 276 ? -5.630 5.383 -24.990 1.00 95.19 276 GLU A C 1
ATOM 2157 O O . GLU A 1 276 ? -5.678 6.254 -24.120 1.00 95.19 276 GLU A O 1
ATOM 2162 N N . VAL A 1 277 ? -4.703 5.374 -25.945 1.00 96.44 277 VAL A N 1
ATOM 2163 C CA . VAL A 1 277 ? -3.610 6.347 -26.061 1.00 96.44 277 VAL A CA 1
ATOM 2164 C C . VAL A 1 277 ? -3.617 6.988 -27.443 1.00 96.44 277 VAL A C 1
ATOM 2166 O O . VAL A 1 277 ? -4.021 6.368 -28.434 1.00 96.44 277 VAL A O 1
ATOM 2169 N N . GLN A 1 278 ? -3.159 8.234 -27.523 1.00 94.38 278 GLN A N 1
ATOM 21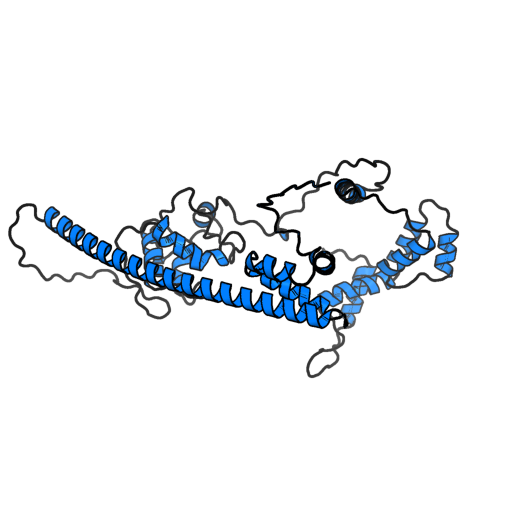70 C CA . GLN A 1 278 ? -3.109 8.990 -28.774 1.00 94.38 278 GLN A CA 1
ATOM 2171 C C . GLN A 1 278 ? -2.004 8.451 -29.692 1.00 94.38 278 GLN A C 1
ATOM 2173 O O . GLN A 1 278 ? -2.239 8.227 -30.882 1.00 94.38 278 GLN A O 1
ATOM 2178 N N . LYS A 1 279 ? -0.803 8.195 -29.154 1.00 93.00 279 LYS A N 1
ATOM 2179 C CA . LYS A 1 279 ? 0.327 7.630 -29.915 1.00 93.00 279 LYS A CA 1
ATOM 2180 C C . LYS A 1 279 ? 0.278 6.101 -29.956 1.00 93.00 279 LYS A C 1
ATOM 2182 O O . LYS A 1 279 ? 0.993 5.426 -29.222 1.00 93.00 279 LYS A O 1
ATOM 2187 N N . LYS A 1 280 ? -0.529 5.554 -30.867 1.00 92.38 280 LYS A N 1
ATOM 2188 C CA . LYS A 1 280 ? -0.768 4.102 -30.995 1.00 92.38 280 LYS A CA 1
ATOM 2189 C C . LYS A 1 280 ? 0.461 3.265 -31.374 1.00 92.38 280 LYS A C 1
ATOM 2191 O O . LYS A 1 280 ? 0.495 2.090 -31.035 1.00 92.38 280 LYS A O 1
ATOM 2196 N N . ASP A 1 281 ? 1.459 3.859 -32.026 1.00 92.75 281 ASP A N 1
ATOM 2197 C CA . ASP A 1 281 ? 2.635 3.130 -32.530 1.00 92.75 281 ASP A CA 1
ATOM 2198 C C . ASP A 1 281 ? 3.772 2.987 -31.500 1.00 92.75 281 ASP A C 1
ATOM 2200 O O . ASP A 1 281 ? 4.755 2.296 -31.758 1.00 92.75 281 ASP A O 1
ATOM 2204 N N . TRP A 1 282 ? 3.690 3.674 -30.354 1.00 93.44 282 TRP A N 1
ATOM 2205 C CA . TRP A 1 282 ? 4.749 3.651 -29.337 1.00 93.44 282 TRP A CA 1
ATOM 2206 C C . TRP A 1 282 ? 4.665 2.457 -28.367 1.00 93.44 282 TRP A C 1
ATOM 2208 O O . TRP A 1 282 ? 5.710 1.861 -28.097 1.00 93.44 282 TRP A O 1
ATOM 2218 N N . PRO A 1 283 ? 3.481 2.076 -27.839 1.00 95.19 283 PRO A N 1
ATOM 2219 C CA . PRO A 1 283 ? 3.357 0.914 -26.965 1.00 95.19 283 PRO A CA 1
ATOM 2220 C C . PRO A 1 283 ? 3.779 -0.384 -27.665 1.00 95.19 283 PRO A C 1
ATOM 2222 O O . PRO A 1 283 ? 3.208 -0.753 -28.689 1.00 95.19 283 PRO A O 1
ATOM 2225 N N . LYS A 1 284 ? 4.737 -1.116 -27.087 1.00 92.06 284 LYS A N 1
ATOM 2226 C CA . LYS A 1 284 ? 5.120 -2.469 -27.530 1.00 92.06 284 LYS A CA 1
ATOM 2227 C C . LYS A 1 284 ? 4.306 -3.545 -26.809 1.00 92.06 284 LYS A C 1
ATOM 2229 O O . LYS A 1 284 ? 4.134 -4.648 -27.322 1.00 92.06 284 LYS A O 1
ATOM 2234 N N . ASN A 1 285 ? 3.811 -3.236 -25.612 1.00 93.44 285 ASN A N 1
ATOM 2235 C CA . ASN A 1 285 ? 2.990 -4.128 -24.801 1.00 93.44 285 ASN A CA 1
ATOM 2236 C C . ASN A 1 285 ? 1.885 -3.348 -24.040 1.00 93.44 285 ASN A C 1
ATOM 2238 O O . ASN A 1 285 ? 1.900 -2.115 -24.010 1.00 93.44 285 ASN A O 1
ATOM 2242 N N . PRO A 1 286 ? 0.918 -4.034 -23.398 1.00 94.56 286 PRO A N 1
ATOM 2243 C CA . PRO A 1 286 ? -0.163 -3.369 -22.666 1.00 94.56 286 PRO A CA 1
ATOM 2244 C C . PRO A 1 286 ? 0.284 -2.436 -21.531 1.00 94.56 286 PRO A C 1
ATOM 2246 O O . PRO A 1 286 ? -0.389 -1.440 -21.287 1.00 94.56 286 PRO A O 1
ATOM 2249 N N . ILE A 1 287 ? 1.403 -2.719 -20.850 1.00 95.31 287 ILE A N 1
ATOM 2250 C CA . ILE A 1 287 ? 1.937 -1.893 -19.750 1.00 95.31 287 ILE A CA 1
ATOM 2251 C C . ILE A 1 287 ? 2.346 -0.516 -20.280 1.00 95.31 287 ILE A C 1
ATOM 2253 O O . ILE A 1 287 ? 2.043 0.502 -19.656 1.00 95.31 287 ILE A O 1
ATOM 2257 N N . ASP A 1 288 ? 2.945 -0.471 -21.470 1.00 96.06 288 ASP A N 1
ATOM 2258 C CA . ASP A 1 288 ? 3.356 0.778 -22.112 1.00 96.06 288 ASP A CA 1
ATOM 2259 C C . ASP A 1 288 ? 2.159 1.712 -22.358 1.00 96.06 288 ASP A C 1
ATOM 2261 O O . ASP A 1 288 ? 2.313 2.930 -22.302 1.00 96.06 288 ASP A O 1
ATOM 2265 N N . SER A 1 289 ? 0.951 1.166 -22.556 1.00 96.69 289 SER A N 1
ATOM 2266 C CA . SER A 1 289 ? -0.271 1.970 -22.721 1.00 96.69 289 SER A CA 1
ATOM 2267 C C . SER A 1 289 ? -0.661 2.691 -21.428 1.00 96.69 289 SER A C 1
ATOM 2269 O O . SER A 1 289 ? -1.075 3.846 -21.475 1.00 96.69 289 SER A O 1
ATOM 2271 N N . PHE A 1 290 ? -0.463 2.069 -20.260 1.00 96.81 290 PHE A N 1
ATOM 2272 C CA . PHE A 1 290 ? -0.691 2.731 -18.969 1.00 96.81 290 PHE A CA 1
ATOM 2273 C C . PHE A 1 290 ? 0.322 3.854 -18.723 1.00 96.81 290 PHE A C 1
ATOM 2275 O O . PHE A 1 290 ? -0.055 4.939 -18.278 1.00 96.81 290 PHE A O 1
ATOM 2282 N N . ILE A 1 291 ? 1.597 3.617 -19.051 1.00 96.00 291 ILE A N 1
ATOM 2283 C CA . ILE A 1 291 ? 2.655 4.629 -18.924 1.00 96.00 291 ILE A CA 1
ATOM 2284 C C . ILE A 1 291 ? 2.371 5.801 -19.866 1.00 96.00 291 ILE A C 1
ATOM 2286 O O . ILE A 1 291 ? 2.379 6.957 -19.444 1.00 96.00 291 ILE A O 1
ATOM 2290 N N . LEU A 1 292 ? 2.084 5.511 -21.136 1.00 97.31 292 LEU A N 1
ATOM 2291 C CA . LEU A 1 292 ? 1.833 6.530 -22.146 1.00 97.31 292 LEU A CA 1
ATOM 2292 C C . LEU A 1 292 ? 0.558 7.323 -21.854 1.00 97.31 292 LEU A C 1
ATOM 2294 O O . LEU A 1 292 ? 0.589 8.543 -21.967 1.00 97.31 292 LEU A O 1
ATOM 2298 N N . SER A 1 293 ? -0.519 6.670 -21.413 1.00 97.19 293 SER A N 1
ATOM 2299 C CA . SER A 1 293 ? -1.752 7.354 -21.004 1.00 97.19 293 SER A CA 1
ATOM 2300 C C . SER A 1 293 ? -1.477 8.393 -19.916 1.00 97.19 293 SER A C 1
ATOM 2302 O O . SER A 1 293 ? -1.934 9.536 -20.010 1.00 97.19 293 SER A O 1
ATOM 2304 N N . ARG A 1 294 ? -0.643 8.045 -18.924 1.00 97.12 294 ARG A N 1
ATOM 2305 C CA . ARG A 1 294 ? -0.241 8.998 -17.887 1.00 97.12 294 ARG A CA 1
ATOM 2306 C C . ARG A 1 294 ? 0.582 10.149 -18.464 1.00 97.12 294 ARG A C 1
ATOM 2308 O O . ARG A 1 294 ? 0.254 11.300 -18.188 1.00 97.12 294 ARG A O 1
ATOM 2315 N N . LEU A 1 295 ? 1.594 9.856 -19.282 1.00 97.06 295 LEU A N 1
ATOM 2316 C CA . LEU A 1 295 ? 2.428 10.883 -19.917 1.00 97.06 295 LEU A CA 1
ATOM 2317 C C . LEU A 1 295 ? 1.593 11.853 -20.766 1.00 97.06 295 LEU A C 1
ATOM 2319 O O . LEU A 1 295 ? 1.743 13.063 -20.625 1.00 97.06 295 LEU A O 1
ATOM 2323 N N . GLU A 1 296 ? 0.678 11.342 -21.592 1.00 96.31 296 GLU A N 1
ATOM 2324 C CA . GLU A 1 296 ? -0.210 12.150 -22.434 1.00 96.31 296 GLU A CA 1
ATOM 2325 C C . GLU A 1 296 ? -1.134 13.040 -21.593 1.00 96.31 296 GLU A C 1
ATOM 2327 O O . GLU A 1 296 ? -1.297 14.217 -21.914 1.00 96.31 296 GLU A O 1
ATOM 2332 N N . SER A 1 297 ? -1.681 12.517 -20.488 1.00 96.94 297 SER A N 1
ATOM 2333 C CA . SER A 1 297 ? -2.524 13.299 -19.570 1.00 96.94 297 SER A CA 1
ATOM 2334 C C . SER A 1 297 ? -1.776 14.450 -18.885 1.00 96.94 297 SER A C 1
ATOM 2336 O O . SER A 1 297 ? -2.376 15.469 -18.552 1.00 96.94 297 SER A O 1
ATOM 2338 N N . GLU A 1 298 ? -0.463 14.301 -18.701 1.00 97.56 298 GLU A N 1
ATOM 2339 C CA . GLU A 1 298 ? 0.417 15.307 -18.102 1.00 97.56 298 GLU A CA 1
ATOM 2340 C C . GLU A 1 298 ? 1.094 16.211 -19.148 1.00 97.56 298 GLU A C 1
ATOM 2342 O O . GLU A 1 298 ? 1.861 17.104 -18.794 1.00 97.56 298 GLU A O 1
ATOM 2347 N N . GLY A 1 299 ? 0.827 16.005 -20.443 1.00 96.56 299 GLY A N 1
ATOM 2348 C CA . GLY A 1 299 ? 1.450 16.770 -21.527 1.00 96.56 299 GLY A CA 1
ATOM 2349 C C . GLY A 1 299 ? 2.914 16.402 -21.802 1.00 96.56 299 GLY A C 1
ATOM 2350 O O . GLY A 1 299 ? 3.618 17.144 -22.489 1.00 96.56 299 GLY A O 1
ATOM 2351 N N . PHE A 1 300 ? 3.385 15.259 -21.303 1.00 96.69 300 PHE A N 1
ATOM 2352 C CA . PHE A 1 300 ? 4.719 14.736 -21.576 1.00 96.69 300 PHE A CA 1
ATOM 2353 C C . PHE A 1 300 ? 4.735 13.800 -22.787 1.00 96.69 300 PHE A C 1
ATOM 2355 O O . PHE A 1 300 ? 3.746 13.179 -23.169 1.00 96.69 300 PHE A O 1
ATOM 2362 N N . SER A 1 301 ? 5.909 13.683 -23.405 1.00 93.31 301 SER A N 1
ATOM 2363 C CA . SER A 1 301 ? 6.174 12.699 -24.455 1.00 93.31 301 SER A CA 1
ATOM 2364 C C . SER A 1 301 ? 7.284 11.744 -24.022 1.00 93.31 301 SER A C 1
ATOM 2366 O O . SER A 1 301 ? 8.220 12.182 -23.345 1.00 93.31 301 SER A O 1
ATOM 2368 N N . PRO A 1 302 ? 7.227 10.465 -24.440 1.00 93.12 302 PRO A N 1
ATOM 2369 C CA . PRO A 1 302 ? 8.305 9.522 -24.188 1.00 93.12 302 PRO A CA 1
ATOM 2370 C C . PRO A 1 302 ? 9.652 10.033 -24.702 1.00 93.12 302 PRO A C 1
ATOM 2372 O O . PRO A 1 302 ? 9.737 10.660 -25.761 1.00 93.12 302 PRO A O 1
ATOM 2375 N N . GLN A 1 303 ? 10.713 9.736 -23.956 1.00 91.31 303 GLN A N 1
ATOM 2376 C CA . GLN A 1 303 ? 12.078 10.005 -24.393 1.00 91.31 303 GLN A CA 1
ATOM 2377 C C . GLN A 1 303 ? 12.489 9.040 -25.507 1.00 91.31 303 GLN A C 1
ATOM 2379 O O . GLN A 1 303 ? 11.998 7.914 -25.591 1.00 91.31 303 GLN A O 1
ATOM 2384 N N . ARG A 1 304 ? 13.430 9.479 -26.349 1.00 92.00 304 ARG A N 1
ATOM 2385 C CA . ARG A 1 304 ? 14.050 8.597 -27.342 1.00 92.00 304 ARG A CA 1
ATOM 2386 C C . ARG A 1 304 ? 14.778 7.446 -26.653 1.00 92.00 304 ARG A C 1
ATOM 2388 O O . ARG A 1 304 ? 15.365 7.623 -25.582 1.00 92.00 304 ARG A O 1
ATOM 2395 N N . GLU A 1 305 ? 14.793 6.299 -27.314 1.00 90.88 305 GLU A N 1
ATOM 2396 C CA . GLU A 1 305 ? 15.568 5.149 -26.870 1.00 90.88 305 GLU A CA 1
ATOM 2397 C C . GLU A 1 305 ? 17.064 5.495 -26.789 1.00 90.88 305 GLU A C 1
ATOM 2399 O O . GLU A 1 305 ? 17.602 6.283 -27.580 1.00 90.88 305 GLU A O 1
ATOM 2404 N N . ALA A 1 306 ? 17.733 4.955 -25.770 1.00 95.19 306 ALA A N 1
ATOM 2405 C CA . ALA A 1 306 ? 19.158 5.179 -25.579 1.00 95.19 306 ALA A CA 1
ATOM 2406 C C . ALA A 1 306 ? 19.977 4.382 -26.611 1.00 95.19 306 ALA A C 1
ATOM 2408 O O . ALA A 1 306 ? 19.506 3.401 -27.175 1.00 95.19 306 ALA A O 1
ATOM 2409 N N . ASN A 1 307 ? 21.229 4.784 -26.854 1.00 95.12 307 ASN A N 1
ATOM 2410 C CA . ASN A 1 307 ? 22.110 4.004 -27.731 1.00 95.12 307 ASN A CA 1
ATOM 2411 C C . ASN A 1 307 ? 22.384 2.600 -27.148 1.00 95.12 307 ASN A C 1
ATOM 2413 O O . ASN A 1 307 ? 22.340 2.424 -25.926 1.00 95.12 307 ASN A O 1
ATOM 2417 N N . LYS A 1 308 ? 22.723 1.630 -28.017 1.00 95.38 308 LYS A N 1
ATOM 2418 C CA . LYS A 1 308 ? 22.984 0.223 -27.650 1.00 95.38 308 LYS A CA 1
ATOM 2419 C C . LYS A 1 308 ? 23.882 0.101 -26.406 1.00 95.38 308 LYS A C 1
ATOM 2421 O O . LYS A 1 308 ? 23.472 -0.487 -25.410 1.00 95.38 308 LYS A O 1
ATOM 2426 N N . GLY A 1 309 ? 25.060 0.730 -26.396 1.00 96.62 309 GLY A N 1
ATOM 2427 C CA . GLY A 1 309 ? 25.984 0.629 -25.256 1.00 96.62 309 GLY A CA 1
ATOM 2428 C C . GLY A 1 309 ? 25.402 1.143 -23.929 1.00 96.62 309 GLY A C 1
ATOM 2429 O O . GLY A 1 309 ? 25.624 0.550 -22.874 1.00 96.62 309 GLY A O 1
ATOM 2430 N N . THR A 1 310 ? 24.597 2.208 -23.972 1.00 97.31 310 THR A N 1
ATOM 2431 C CA . THR A 1 310 ? 23.905 2.739 -22.787 1.00 97.31 310 THR A CA 1
ATOM 2432 C C . THR A 1 310 ? 22.809 1.793 -22.305 1.00 97.31 310 THR A C 1
ATOM 2434 O O . THR A 1 310 ? 22.679 1.599 -21.096 1.00 97.31 310 THR A O 1
ATOM 2437 N N . LEU A 1 311 ? 22.034 1.205 -23.224 1.00 96.56 311 LEU A N 1
ATOM 2438 C CA . LEU A 1 311 ? 21.006 0.217 -22.887 1.00 96.56 311 LEU A CA 1
ATOM 2439 C C . LEU A 1 311 ? 21.620 -1.006 -22.211 1.00 96.56 311 LEU A C 1
ATOM 2441 O O . LEU A 1 311 ? 21.183 -1.358 -21.118 1.00 96.56 311 LEU A O 1
ATOM 2445 N N . LEU A 1 312 ? 22.673 -1.581 -22.805 1.00 98.12 312 LEU A N 1
ATOM 2446 C CA . LEU A 1 312 ? 23.361 -2.742 -22.243 1.00 98.12 312 LEU A CA 1
ATOM 2447 C C . LEU A 1 312 ? 23.900 -2.438 -20.844 1.00 98.12 312 LEU A C 1
ATOM 2449 O O . LEU A 1 312 ? 23.643 -3.181 -19.905 1.00 98.12 312 LEU A O 1
ATOM 2453 N N . ARG A 1 313 ? 24.586 -1.301 -20.669 1.00 98.12 313 ARG A N 1
ATOM 2454 C CA . ARG A 1 313 ? 25.117 -0.915 -19.357 1.00 98.12 313 ARG A CA 1
ATOM 2455 C C . ARG A 1 313 ? 24.022 -0.786 -18.298 1.00 98.12 313 ARG A C 1
ATOM 2457 O O . ARG A 1 313 ? 24.238 -1.215 -17.170 1.00 98.12 313 ARG A O 1
ATOM 2464 N N . ARG A 1 314 ? 22.885 -0.167 -18.633 1.00 97.94 314 ARG A N 1
ATOM 2465 C CA . ARG A 1 314 ? 21.760 -0.006 -17.697 1.00 97.94 314 ARG A CA 1
ATOM 2466 C C . ARG A 1 314 ? 21.201 -1.363 -17.290 1.00 97.94 314 ARG A C 1
ATOM 2468 O O . ARG A 1 314 ? 21.192 -1.671 -16.106 1.00 97.94 314 ARG A O 1
ATOM 2475 N N . VAL A 1 315 ? 20.848 -2.196 -18.268 1.00 98.00 315 VAL A N 1
ATOM 2476 C CA . VAL A 1 315 ? 20.220 -3.489 -17.984 1.00 98.00 315 VAL A CA 1
ATOM 2477 C C . VAL A 1 315 ? 21.166 -4.463 -17.272 1.00 98.00 315 VAL A C 1
ATOM 2479 O O . VAL A 1 315 ? 20.726 -5.193 -16.392 1.00 98.00 315 VAL A O 1
ATOM 2482 N N . SER A 1 316 ? 22.476 -4.430 -17.547 1.00 98.19 316 SER A N 1
ATOM 2483 C CA . SER A 1 316 ? 23.458 -5.218 -16.786 1.00 98.19 316 SER A CA 1
ATOM 2484 C C . SER A 1 316 ? 23.545 -4.780 -15.321 1.00 98.19 316 SER A C 1
ATOM 2486 O O . SER A 1 316 ? 23.508 -5.617 -14.420 1.00 98.19 316 SER A O 1
ATOM 2488 N N . LEU A 1 317 ? 23.593 -3.472 -15.049 1.00 97.94 317 LEU A N 1
ATOM 2489 C CA . LEU A 1 317 ? 23.615 -2.974 -13.670 1.00 97.94 317 LEU A CA 1
ATOM 2490 C C . LEU A 1 317 ? 22.311 -3.279 -12.922 1.00 97.94 317 LEU A C 1
ATOM 2492 O O . LEU A 1 317 ? 22.351 -3.575 -11.727 1.00 97.94 317 LEU A O 1
ATOM 2496 N N . ASP A 1 318 ? 21.175 -3.245 -13.615 1.00 97.25 318 ASP A N 1
ATOM 2497 C CA . ASP A 1 318 ? 19.877 -3.549 -13.019 1.00 97.25 318 ASP A CA 1
ATOM 2498 C C . ASP A 1 318 ? 19.745 -5.041 -12.694 1.00 97.25 318 ASP A C 1
ATOM 2500 O O . ASP A 1 318 ? 19.430 -5.396 -11.554 1.00 97.25 318 ASP A O 1
ATOM 2504 N N . LEU A 1 319 ? 20.037 -5.915 -13.664 1.00 97.38 319 LEU A N 1
ATOM 2505 C CA . LEU A 1 319 ? 19.820 -7.356 -13.533 1.00 97.38 319 LEU A CA 1
ATOM 2506 C C . LEU A 1 319 ? 20.888 -8.060 -12.699 1.00 97.38 319 LEU A C 1
ATOM 2508 O O . LEU A 1 319 ? 20.542 -8.915 -11.890 1.00 97.38 319 LEU A O 1
ATOM 2512 N N . ILE A 1 320 ? 22.164 -7.708 -12.877 1.00 97.44 320 ILE A N 1
ATOM 2513 C CA . ILE A 1 320 ? 23.284 -8.427 -12.247 1.00 97.44 320 ILE A CA 1
ATOM 2514 C C . ILE A 1 320 ? 24.175 -7.537 -11.372 1.00 97.44 320 ILE A C 1
ATOM 2516 O O . ILE A 1 320 ? 25.085 -8.032 -10.718 1.00 97.44 320 ILE A O 1
ATOM 2520 N N . GLY A 1 321 ? 23.941 -6.220 -11.325 1.00 96.69 321 GLY A N 1
ATOM 2521 C CA . GLY A 1 321 ? 24.724 -5.299 -10.488 1.00 96.69 321 GLY A CA 1
ATOM 2522 C C . GLY A 1 321 ? 26.139 -5.000 -10.989 1.00 96.69 321 GLY A C 1
ATOM 2523 O O . GLY A 1 321 ? 26.874 -4.284 -10.310 1.00 96.69 321 GLY A O 1
ATOM 2524 N N . LEU A 1 322 ? 26.520 -5.512 -12.161 1.00 97.06 322 LEU A N 1
ATOM 2525 C CA . LEU A 1 322 ? 27.852 -5.379 -12.748 1.00 97.06 322 LEU A CA 1
ATOM 2526 C C . LEU A 1 322 ? 27.766 -4.702 -14.125 1.00 97.06 322 LEU A C 1
ATOM 2528 O O . LEU A 1 322 ? 26.782 -4.895 -14.842 1.00 97.06 322 LEU A O 1
ATOM 2532 N N . PRO A 1 323 ? 28.765 -3.890 -14.516 1.00 97.62 323 PRO A N 1
ATOM 2533 C CA . PRO A 1 323 ? 28.843 -3.389 -15.883 1.00 97.62 323 PRO A CA 1
ATOM 2534 C C . PRO A 1 323 ? 29.147 -4.540 -16.863 1.00 97.62 323 PRO A C 1
ATOM 2536 O O . PRO A 1 323 ? 29.801 -5.507 -16.466 1.00 97.62 323 PRO A O 1
ATOM 2539 N N . PRO A 1 324 ? 28.734 -4.432 -18.140 1.00 97.56 324 PRO A N 1
ATOM 2540 C CA . PRO A 1 324 ? 29.104 -5.412 -19.155 1.00 97.56 324 PRO A CA 1
ATOM 2541 C C . PRO A 1 324 ? 30.620 -5.412 -19.368 1.00 97.56 324 PRO A C 1
ATOM 2543 O O . PRO A 1 324 ? 31.276 -4.367 -19.281 1.00 97.56 324 PRO A O 1
ATOM 2546 N N . THR A 1 325 ? 31.180 -6.576 -19.681 1.00 97.06 325 THR A N 1
ATOM 2547 C CA . THR A 1 325 ? 32.579 -6.674 -20.107 1.00 97.06 325 THR A CA 1
ATOM 2548 C C . THR A 1 325 ? 32.773 -6.040 -21.492 1.00 97.06 325 THR A C 1
ATOM 2550 O O . THR A 1 325 ? 31.815 -5.952 -22.265 1.00 97.06 325 THR A O 1
ATOM 2553 N N . PRO A 1 326 ? 34.003 -5.627 -21.860 1.00 97.56 326 PRO A N 1
ATOM 2554 C CA . PRO A 1 326 ? 34.277 -5.128 -23.208 1.00 97.56 326 PRO A CA 1
ATOM 2555 C C . PRO A 1 326 ? 33.848 -6.108 -24.309 1.00 97.56 326 PRO A C 1
ATOM 2557 O O . PRO A 1 326 ? 33.184 -5.702 -25.251 1.00 97.56 326 PRO A O 1
ATOM 2560 N N . ALA A 1 327 ? 34.111 -7.408 -24.135 1.00 97.31 327 ALA A N 1
ATOM 2561 C CA . ALA A 1 327 ? 33.723 -8.431 -25.106 1.00 97.31 327 ALA A CA 1
ATOM 2562 C C . ALA A 1 327 ? 32.197 -8.570 -25.256 1.00 97.31 327 ALA A C 1
ATOM 2564 O O . ALA A 1 327 ? 31.696 -8.746 -26.363 1.00 97.31 327 ALA A O 1
ATOM 2565 N N . GLU A 1 328 ? 31.439 -8.475 -24.159 1.00 96.62 328 GLU A N 1
ATOM 2566 C CA . GLU A 1 328 ? 29.972 -8.492 -24.216 1.00 96.62 328 GLU A CA 1
ATOM 2567 C C . GLU A 1 328 ? 29.393 -7.229 -24.852 1.00 96.62 328 GLU A C 1
ATOM 2569 O O . GLU A 1 328 ? 28.348 -7.305 -25.501 1.00 96.62 328 GLU A O 1
ATOM 2574 N N . LEU A 1 329 ? 30.044 -6.080 -24.644 1.00 97.62 329 LEU A N 1
ATOM 2575 C CA . LEU A 1 329 ? 29.674 -4.828 -25.291 1.00 97.62 329 LEU A CA 1
ATOM 2576 C C . LEU A 1 329 ? 29.925 -4.907 -26.796 1.00 97.62 329 LEU A C 1
ATOM 2578 O O . LEU A 1 329 ? 29.005 -4.619 -27.552 1.00 97.62 329 LEU A O 1
ATOM 2582 N N . ASP A 1 330 ? 31.116 -5.332 -27.216 1.00 97.62 330 ASP A N 1
ATOM 2583 C CA . ASP A 1 330 ? 31.474 -5.465 -28.631 1.00 97.62 330 ASP A CA 1
ATOM 2584 C C . ASP A 1 330 ? 30.514 -6.431 -29.339 1.00 97.62 330 ASP A C 1
ATOM 2586 O O . ASP A 1 330 ? 29.884 -6.059 -30.328 1.00 97.62 330 ASP A O 1
ATOM 2590 N N . ALA A 1 331 ? 30.270 -7.609 -28.752 1.00 96.25 331 ALA A N 1
ATOM 2591 C CA . ALA A 1 331 ? 29.323 -8.584 -29.293 1.00 96.25 331 ALA A CA 1
ATOM 2592 C C . ALA A 1 331 ? 27.893 -8.026 -29.426 1.00 96.25 331 ALA A C 1
ATOM 2594 O O . ALA A 1 331 ? 27.203 -8.319 -30.397 1.00 96.25 331 ALA A O 1
ATOM 2595 N N . TYR A 1 332 ? 27.434 -7.214 -28.468 1.00 97.31 332 TYR A N 1
ATOM 2596 C CA . TYR A 1 332 ? 26.107 -6.594 -28.532 1.00 97.31 332 TYR A CA 1
ATOM 2597 C C . TYR A 1 332 ? 26.035 -5.435 -29.537 1.00 97.31 332 TYR A C 1
ATOM 2599 O O . TYR A 1 332 ? 24.997 -5.204 -30.157 1.00 97.31 332 TYR A O 1
ATOM 2607 N N . LEU A 1 333 ? 27.121 -4.676 -29.697 1.00 97.06 333 LEU A N 1
ATOM 2608 C CA . LEU A 1 333 ? 27.188 -3.598 -30.681 1.00 97.06 333 LEU A CA 1
ATOM 2609 C C . LEU A 1 333 ? 27.156 -4.151 -32.111 1.00 97.06 333 LEU A C 1
ATOM 2611 O O . LEU A 1 333 ? 26.477 -3.555 -32.949 1.00 97.06 333 LEU A O 1
ATOM 2615 N N . GLU A 1 334 ? 27.825 -5.282 -32.346 1.00 97.12 334 GLU A N 1
ATOM 2616 C CA . GLU A 1 334 ? 27.898 -5.988 -33.633 1.00 97.12 334 GLU A CA 1
ATOM 2617 C C . GLU A 1 334 ? 26.634 -6.799 -33.978 1.00 97.12 334 GLU A C 1
ATOM 2619 O O . GLU A 1 334 ? 26.426 -7.141 -35.142 1.00 97.12 334 GLU A O 1
ATOM 2624 N N . ASP A 1 335 ? 25.771 -7.100 -33.002 1.00 96.56 335 ASP A N 1
ATOM 2625 C CA . ASP A 1 335 ? 24.521 -7.827 -33.240 1.00 96.56 335 ASP A CA 1
ATOM 2626 C C . ASP A 1 335 ? 23.411 -6.887 -33.744 1.00 96.56 335 ASP A C 1
ATOM 2628 O O . ASP A 1 335 ? 22.824 -6.112 -32.983 1.00 96.56 335 ASP A O 1
ATOM 2632 N N . ASP A 1 336 ? 23.118 -6.957 -35.044 1.00 95.44 336 ASP A N 1
ATOM 2633 C CA . ASP A 1 336 ? 22.045 -6.205 -35.712 1.00 95.44 336 ASP A CA 1
ATOM 2634 C C . ASP A 1 336 ? 20.736 -6.996 -35.863 1.00 95.44 336 ASP A C 1
ATOM 2636 O O . ASP A 1 336 ? 19.829 -6.588 -36.596 1.00 95.44 336 ASP A O 1
ATOM 2640 N N . SER A 1 337 ? 20.611 -8.136 -35.178 1.00 96.75 337 SER A N 1
ATOM 2641 C CA . SER A 1 337 ? 19.349 -8.868 -35.141 1.00 96.75 337 SER A CA 1
ATOM 2642 C C . SER A 1 337 ? 18.248 -8.057 -34.436 1.00 96.75 337 SER A C 1
ATOM 2644 O O . SER A 1 337 ? 18.527 -7.289 -33.509 1.00 96.75 337 SER A O 1
ATOM 2646 N N . PRO A 1 338 ? 16.975 -8.202 -34.857 1.00 93.75 338 PRO A N 1
ATOM 2647 C CA . PRO A 1 338 ? 15.863 -7.459 -34.259 1.00 93.75 338 PRO A CA 1
ATOM 2648 C C . PRO A 1 338 ? 15.624 -7.802 -32.780 1.00 93.75 338 PRO A C 1
ATOM 2650 O O . PRO A 1 338 ? 14.945 -7.042 -32.100 1.00 93.75 338 PRO A O 1
ATOM 2653 N N . ASP A 1 339 ? 16.175 -8.919 -32.303 1.00 95.25 339 ASP A N 1
ATOM 2654 C CA . ASP A 1 339 ? 16.078 -9.453 -30.942 1.00 95.25 339 ASP A CA 1
ATOM 2655 C C . ASP A 1 339 ? 17.411 -9.376 -30.165 1.00 95.25 339 ASP A C 1
ATOM 2657 O O . ASP A 1 339 ? 17.604 -10.076 -29.168 1.00 95.25 339 ASP A O 1
ATOM 2661 N N . ALA A 1 340 ? 18.368 -8.551 -30.612 1.00 96.31 340 ALA A N 1
ATOM 2662 C CA . ALA A 1 340 ? 19.676 -8.419 -29.965 1.00 96.31 340 ALA A CA 1
ATOM 2663 C C . ALA A 1 340 ? 19.564 -8.014 -28.481 1.00 96.31 340 ALA A C 1
ATOM 2665 O O . ALA A 1 340 ? 20.329 -8.492 -27.638 1.00 96.31 340 ALA A O 1
ATOM 2666 N N . TYR A 1 341 ? 18.618 -7.124 -28.145 1.00 95.62 341 TYR A N 1
ATOM 2667 C CA . TYR A 1 341 ? 18.414 -6.663 -26.768 1.00 95.62 341 TYR A CA 1
ATOM 2668 C C . TYR A 1 341 ? 17.870 -7.785 -25.884 1.00 95.62 341 TYR A C 1
ATOM 2670 O O . TYR A 1 341 ? 18.398 -8.025 -24.800 1.00 95.62 341 TYR A O 1
ATOM 2678 N N . GLU A 1 342 ? 16.875 -8.518 -26.372 1.00 95.94 342 GLU A N 1
ATOM 2679 C CA . GLU A 1 342 ? 16.267 -9.663 -25.703 1.00 95.94 342 GLU A CA 1
ATOM 2680 C C . GLU A 1 342 ? 17.306 -10.762 -25.450 1.00 95.94 342 GLU A C 1
ATOM 2682 O O . GLU A 1 342 ? 17.429 -11.228 -24.320 1.00 95.94 342 GLU A O 1
ATOM 2687 N N . LYS A 1 343 ? 18.160 -11.084 -26.432 1.00 97.31 343 LYS A N 1
ATOM 2688 C CA . LYS A 1 343 ? 19.286 -12.020 -26.240 1.00 97.31 343 LYS A CA 1
ATOM 2689 C C . LYS A 1 343 ? 20.248 -11.570 -25.142 1.00 97.31 343 LYS A C 1
ATOM 2691 O O . LYS A 1 343 ? 20.734 -12.392 -24.362 1.00 97.31 343 LYS A O 1
ATOM 2696 N N . ALA A 1 344 ? 20.554 -10.272 -25.079 1.00 97.19 344 ALA A N 1
ATOM 2697 C CA . ALA A 1 344 ? 21.404 -9.725 -24.027 1.00 97.19 344 ALA A CA 1
ATOM 2698 C C . ALA A 1 344 ? 20.731 -9.834 -22.649 1.00 97.19 344 ALA A C 1
ATOM 2700 O O . ALA A 1 344 ? 21.400 -10.196 -21.681 1.00 97.19 344 ALA A O 1
ATOM 2701 N N . VAL A 1 345 ? 19.424 -9.573 -22.560 1.00 97.75 345 VAL A N 1
ATOM 2702 C CA . VAL A 1 345 ? 18.627 -9.742 -21.335 1.00 97.75 345 VAL A CA 1
ATOM 2703 C C . VAL A 1 345 ? 18.599 -11.203 -20.893 1.00 97.75 345 VAL A C 1
ATOM 2705 O O . VAL A 1 345 ? 18.923 -11.477 -19.741 1.00 97.75 345 VAL A O 1
ATOM 2708 N N . ASP A 1 346 ? 18.305 -12.139 -21.793 1.00 97.69 346 ASP A N 1
ATOM 2709 C CA . ASP A 1 346 ? 18.260 -13.574 -21.494 1.00 97.69 346 ASP A CA 1
ATOM 2710 C C . ASP A 1 346 ? 19.606 -14.083 -20.969 1.00 97.69 346 ASP A C 1
ATOM 2712 O O . ASP A 1 346 ? 19.665 -14.800 -19.968 1.00 97.69 346 ASP A O 1
ATOM 2716 N N . ARG A 1 347 ? 20.715 -13.644 -21.581 1.00 97.00 347 ARG A N 1
ATOM 2717 C CA . ARG A 1 347 ? 22.069 -13.943 -21.089 1.00 97.00 347 ARG A CA 1
ATOM 2718 C C . ARG A 1 347 ? 22.288 -13.426 -19.665 1.00 97.00 347 ARG A C 1
ATOM 2720 O O . ARG A 1 347 ? 22.901 -14.118 -18.855 1.00 97.00 347 ARG A O 1
ATOM 2727 N N . LEU A 1 348 ? 21.826 -12.212 -19.360 1.00 98.06 348 LEU A N 1
ATOM 2728 C CA . LEU A 1 348 ? 21.974 -11.604 -18.034 1.00 98.06 348 LEU A CA 1
ATOM 2729 C C . LEU A 1 348 ? 21.095 -12.296 -16.987 1.00 98.06 348 LEU A C 1
ATOM 2731 O O . LEU A 1 348 ? 21.567 -12.521 -15.877 1.00 98.06 348 LEU A O 1
ATOM 2735 N N . LEU A 1 349 ? 19.862 -12.670 -17.334 1.00 97.06 349 LEU A N 1
ATOM 2736 C CA . LEU A 1 349 ? 18.966 -13.437 -16.462 1.00 97.06 349 LEU A CA 1
ATOM 2737 C C . LEU A 1 349 ? 19.509 -14.844 -16.175 1.00 97.06 349 LEU A C 1
ATOM 2739 O O . LEU A 1 349 ? 19.348 -15.347 -15.068 1.00 97.06 349 LEU A O 1
ATOM 2743 N N . ALA A 1 350 ? 20.197 -15.458 -17.140 1.00 96.75 350 ALA A N 1
ATOM 2744 C CA . ALA A 1 350 ? 20.856 -16.754 -16.973 1.00 96.75 350 ALA A CA 1
ATOM 2745 C C . ALA A 1 350 ? 22.190 -16.685 -16.198 1.00 96.75 350 ALA A C 1
ATOM 2747 O O . ALA A 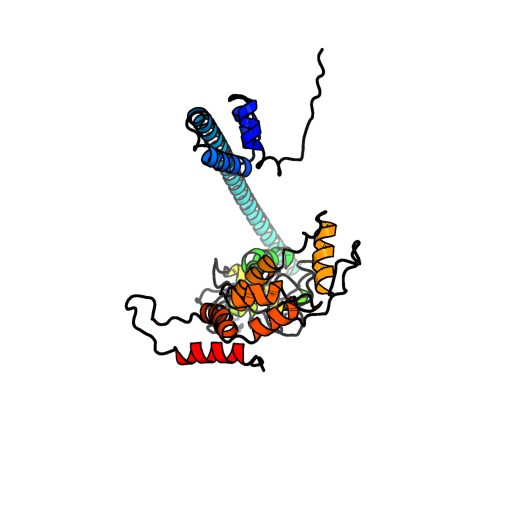1 350 ? 22.780 -17.723 -15.886 1.00 96.75 350 ALA A O 1
ATOM 2748 N N . SER A 1 351 ? 22.700 -15.485 -15.904 1.00 97.00 351 SER A N 1
ATOM 2749 C CA . SER A 1 351 ? 23.958 -15.303 -15.179 1.00 97.00 351 SER A CA 1
ATOM 2750 C C . SER A 1 351 ? 23.809 -15.686 -13.703 1.00 97.00 351 SER A C 1
ATOM 2752 O O . SER A 1 351 ? 22.845 -15.263 -13.067 1.00 97.00 351 SER A O 1
ATOM 2754 N N . PRO A 1 352 ? 24.789 -16.373 -13.081 1.00 96.00 352 PRO A N 1
ATOM 2755 C CA . PRO A 1 352 ? 24.751 -16.643 -11.641 1.00 96.00 352 PRO A CA 1
ATOM 2756 C C . PRO A 1 352 ? 24.703 -15.362 -10.789 1.00 96.00 352 PRO A C 1
ATOM 2758 O O . PRO A 1 352 ? 24.175 -15.385 -9.674 1.00 96.00 352 PRO A O 1
ATOM 2761 N N . HIS A 1 353 ? 25.200 -14.243 -11.328 1.00 97.69 353 HIS A N 1
ATOM 2762 C CA . HIS A 1 353 ? 25.173 -12.931 -10.682 1.00 97.69 353 HIS A CA 1
ATOM 2763 C C . HIS A 1 353 ? 23.759 -12.342 -10.563 1.00 97.69 353 HIS A C 1
ATOM 2765 O O . HIS A 1 353 ? 23.540 -11.458 -9.734 1.00 97.69 353 HIS A O 1
ATOM 2771 N N . TYR A 1 354 ? 22.785 -12.832 -11.342 1.00 97.69 354 TYR A N 1
ATOM 2772 C CA . TYR A 1 354 ? 21.385 -12.427 -11.209 1.00 97.69 354 TYR A CA 1
ATOM 2773 C C . TYR A 1 354 ? 20.858 -12.753 -9.805 1.00 97.69 354 TYR A C 1
ATOM 2775 O O . TYR A 1 354 ? 20.390 -11.869 -9.083 1.00 97.69 354 TYR A O 1
ATOM 2783 N N . GLY A 1 355 ? 21.023 -14.002 -9.367 1.00 97.25 355 GLY A N 1
ATOM 2784 C CA . GLY A 1 355 ? 20.634 -14.439 -8.032 1.00 97.25 355 GLY A CA 1
ATOM 2785 C C . GLY A 1 355 ? 21.403 -13.721 -6.930 1.00 97.25 355 GLY A C 1
ATOM 2786 O O . GLY A 1 355 ? 20.808 -13.368 -5.921 1.00 97.25 355 GLY A O 1
ATOM 2787 N N . GLU A 1 356 ? 22.691 -13.424 -7.119 1.00 96.25 356 GLU A N 1
ATOM 2788 C CA . GLU A 1 356 ? 23.480 -12.640 -6.154 1.00 96.25 356 GLU A CA 1
ATOM 2789 C C . GLU A 1 356 ? 22.924 -11.217 -5.985 1.00 96.25 356 GLU A C 1
ATOM 2791 O O . GLU A 1 356 ? 22.764 -10.728 -4.862 1.00 96.25 356 GLU A O 1
ATOM 2796 N N . ARG A 1 357 ? 22.575 -10.562 -7.100 1.00 96.38 357 ARG A N 1
ATOM 2797 C CA . ARG A 1 357 ? 22.002 -9.213 -7.120 1.00 96.38 357 ARG A CA 1
ATOM 2798 C C . ARG A 1 357 ? 20.639 -9.160 -6.433 1.00 96.38 357 ARG A C 1
ATOM 2800 O O . ARG A 1 357 ? 20.422 -8.280 -5.595 1.00 96.38 357 ARG A O 1
ATOM 2807 N N . TRP A 1 358 ? 19.738 -10.075 -6.782 1.00 95.56 358 TRP A N 1
ATOM 2808 C CA . TRP A 1 358 ? 18.353 -10.068 -6.304 1.00 95.56 358 TRP A CA 1
ATOM 2809 C C . TRP A 1 358 ? 18.189 -10.665 -4.907 1.00 95.56 358 TRP A C 1
ATOM 2811 O O . TRP A 1 358 ? 17.422 -10.125 -4.105 1.00 95.56 358 TRP A O 1
ATOM 2821 N N . ALA A 1 359 ? 18.973 -11.690 -4.553 1.00 95.81 359 ALA A N 1
ATOM 2822 C CA . ALA A 1 359 ? 18.965 -12.251 -3.206 1.00 95.81 359 ALA A CA 1
ATOM 2823 C C . ALA A 1 359 ? 19.332 -11.207 -2.156 1.00 95.81 359 ALA A C 1
ATOM 2825 O O . ALA A 1 359 ? 18.735 -11.213 -1.086 1.00 95.81 359 ALA A O 1
ATOM 2826 N N . ARG A 1 360 ? 20.254 -10.280 -2.452 1.00 93.25 360 ARG A N 1
ATOM 2827 C CA . ARG A 1 360 ? 20.625 -9.212 -1.512 1.00 93.25 360 ARG A CA 1
ATOM 2828 C C . ARG A 1 360 ? 19.416 -8.386 -1.072 1.00 93.25 360 ARG A C 1
ATOM 2830 O O . ARG A 1 360 ? 19.244 -8.168 0.117 1.00 93.25 360 ARG A O 1
ATOM 2837 N N . ILE A 1 361 ? 18.557 -7.978 -2.010 1.00 92.56 361 ILE A N 1
ATOM 2838 C CA . ILE A 1 361 ? 17.357 -7.178 -1.704 1.00 92.56 361 ILE A CA 1
ATOM 2839 C C . ILE A 1 361 ? 16.430 -7.950 -0.759 1.00 92.56 361 ILE A C 1
ATOM 2841 O O . ILE A 1 361 ? 15.896 -7.401 0.201 1.00 92.56 361 ILE A O 1
ATOM 2845 N N . TRP A 1 362 ? 16.260 -9.244 -1.018 1.00 92.88 362 TRP A N 1
ATOM 2846 C CA . TRP A 1 362 ? 15.395 -10.098 -0.216 1.00 92.88 362 TRP A CA 1
ATOM 2847 C C . TRP A 1 362 ? 15.985 -10.386 1.173 1.00 92.88 362 TRP A C 1
ATOM 2849 O O . TRP A 1 362 ? 15.287 -10.348 2.184 1.00 92.88 362 TRP A O 1
ATOM 2859 N N . LEU A 1 363 ? 17.295 -10.613 1.238 1.00 94.88 363 LEU A N 1
ATOM 2860 C CA . LEU A 1 363 ? 18.044 -10.828 2.471 1.00 94.88 363 LEU A CA 1
ATOM 2861 C C . LEU A 1 363 ? 18.078 -9.571 3.350 1.00 94.88 363 LEU A C 1
ATOM 2863 O O . LEU A 1 363 ? 17.962 -9.701 4.567 1.00 94.88 363 LEU A O 1
ATOM 2867 N N . ASP A 1 364 ? 18.145 -8.375 2.756 1.00 93.25 364 ASP A N 1
ATOM 2868 C CA . ASP A 1 364 ? 18.026 -7.099 3.473 1.00 93.25 364 ASP A CA 1
ATOM 2869 C C . ASP A 1 364 ? 16.657 -7.007 4.181 1.00 93.25 364 ASP A C 1
ATOM 2871 O O . ASP A 1 364 ? 16.585 -6.701 5.374 1.00 93.25 364 ASP A O 1
ATOM 2875 N N . LEU A 1 365 ? 15.564 -7.364 3.490 1.00 93.31 365 LEU A N 1
ATOM 2876 C CA . LEU A 1 365 ? 14.214 -7.415 4.078 1.00 93.31 365 LEU A CA 1
ATOM 2877 C C . LEU A 1 365 ? 14.094 -8.476 5.181 1.00 93.31 365 LEU A C 1
ATOM 2879 O O . LEU A 1 365 ? 13.446 -8.239 6.202 1.00 93.31 365 LEU A O 1
ATOM 2883 N N . ALA A 1 366 ? 14.758 -9.619 5.008 1.00 91.94 366 ALA A N 1
ATOM 2884 C CA . ALA A 1 366 ? 14.844 -10.676 6.013 1.00 91.94 366 ALA A CA 1
ATOM 2885 C C . ALA A 1 366 ? 15.810 -10.347 7.171 1.00 91.94 366 ALA A C 1
ATOM 2887 O O . ALA A 1 366 ? 15.963 -11.159 8.085 1.00 91.94 366 ALA A O 1
ATOM 2888 N N . ARG A 1 367 ? 16.453 -9.168 7.152 1.00 90.38 367 ARG A N 1
ATOM 2889 C CA . ARG A 1 367 ? 17.454 -8.723 8.137 1.00 90.38 367 ARG A CA 1
ATOM 2890 C C . ARG A 1 367 ? 18.625 -9.696 8.270 1.00 90.38 367 ARG A C 1
ATOM 2892 O O . ARG A 1 367 ? 19.121 -9.953 9.371 1.00 90.38 367 ARG A O 1
ATOM 2899 N N . TYR A 1 368 ? 19.055 -10.258 7.144 1.00 92.44 368 TYR A N 1
ATOM 2900 C CA . TYR A 1 368 ? 20.258 -11.068 7.091 1.00 92.44 368 TYR A CA 1
ATOM 2901 C C . TYR A 1 368 ? 21.478 -10.208 7.442 1.00 92.44 368 TYR A C 1
ATOM 2903 O O . TYR A 1 368 ? 21.679 -9.137 6.878 1.00 92.44 368 TYR A O 1
ATOM 2911 N N . ALA A 1 369 ? 22.323 -10.707 8.338 1.00 91.25 369 ALA A N 1
ATOM 2912 C CA . ALA A 1 369 ? 23.625 -10.141 8.640 1.00 91.25 369 ALA A CA 1
ATOM 2913 C C . ALA A 1 369 ? 24.597 -11.270 8.993 1.00 91.25 369 ALA A C 1
ATOM 2915 O O . ALA A 1 369 ? 24.223 -12.231 9.666 1.00 91.25 369 ALA A O 1
ATOM 2916 N N . ASP A 1 370 ? 25.859 -11.136 8.587 1.00 90.25 370 ASP A N 1
ATOM 2917 C CA . ASP A 1 370 ? 26.907 -12.098 8.957 1.00 90.25 370 ASP A CA 1
ATOM 2918 C C . ASP A 1 370 ? 27.309 -11.982 10.444 1.00 90.25 370 ASP A C 1
ATOM 2920 O O . ASP A 1 370 ? 28.082 -12.800 10.955 1.00 90.25 370 ASP A O 1
ATOM 2924 N N . THR A 1 371 ? 26.777 -10.984 11.159 1.00 91.19 371 THR A N 1
ATOM 2925 C CA . THR A 1 371 ? 27.050 -10.707 12.573 1.00 91.19 371 THR A CA 1
ATOM 2926 C C . THR A 1 371 ? 25.805 -10.219 13.336 1.00 91.19 371 THR A C 1
ATOM 2928 O O . THR A 1 371 ? 24.721 -10.064 12.770 1.00 91.19 371 THR A O 1
ATOM 2931 N N . ASN A 1 372 ? 25.925 -10.032 14.655 1.00 87.00 372 ASN A N 1
ATOM 2932 C CA . ASN A 1 372 ? 24.830 -9.591 15.528 1.00 87.00 372 ASN A CA 1
ATOM 2933 C C . ASN A 1 372 ? 24.490 -8.097 15.425 1.00 87.00 372 ASN A C 1
ATOM 2935 O O . ASN A 1 372 ? 23.370 -7.723 15.769 1.00 87.00 372 ASN A O 1
ATOM 2939 N N . GLY A 1 373 ? 25.431 -7.251 15.005 1.00 83.88 373 GLY A N 1
ATOM 2940 C CA . GLY A 1 373 ? 25.227 -5.820 14.772 1.00 83.88 373 GLY A CA 1
ATOM 2941 C C . GLY A 1 373 ? 25.004 -4.950 16.018 1.00 83.88 373 GLY A C 1
ATOM 2942 O O . GLY A 1 373 ? 24.800 -3.749 15.865 1.00 83.88 373 GLY A O 1
ATOM 2943 N N . TYR A 1 374 ? 25.027 -5.503 17.241 1.00 76.88 374 TYR A N 1
ATOM 2944 C CA . TYR A 1 374 ? 24.771 -4.753 18.482 1.00 76.88 374 TYR A CA 1
ATOM 2945 C C . TYR A 1 374 ? 25.539 -5.315 19.692 1.00 76.88 374 TYR A C 1
ATOM 2947 O O . TYR A 1 374 ? 25.618 -6.533 19.848 1.00 76.88 374 TYR A O 1
ATOM 2955 N N . GLU A 1 375 ? 26.075 -4.418 20.540 1.00 77.25 375 GLU A N 1
ATOM 2956 C CA . GLU A 1 375 ? 26.907 -4.617 21.755 1.00 77.25 375 GLU A CA 1
ATOM 2957 C C . GLU A 1 375 ? 28.098 -5.581 21.628 1.00 77.25 375 GLU A C 1
ATOM 2959 O O . GLU A 1 375 ? 29.252 -5.185 21.787 1.00 77.25 375 GLU A O 1
ATOM 2964 N N . LYS A 1 376 ? 27.833 -6.854 21.336 1.00 80.12 376 LYS A N 1
ATOM 2965 C CA . LYS A 1 376 ? 28.828 -7.870 21.000 1.00 80.12 376 LYS A CA 1
ATOM 2966 C C . LYS A 1 376 ? 28.546 -8.336 19.579 1.00 80.12 376 LYS A C 1
ATOM 2968 O O . LYS A 1 376 ? 27.707 -9.213 19.356 1.00 80.12 376 LYS A O 1
ATOM 2973 N N . ASP A 1 377 ? 29.261 -7.740 18.628 1.00 87.94 377 ASP A N 1
ATOM 2974 C CA . ASP A 1 377 ? 29.142 -8.022 17.197 1.00 87.94 377 ASP A CA 1
ATOM 2975 C C . ASP A 1 377 ? 29.776 -9.374 16.818 1.00 87.94 377 ASP A C 1
ATOM 2977 O O . ASP A 1 377 ? 30.781 -9.474 16.119 1.00 87.94 377 ASP A O 1
ATOM 2981 N N . LEU A 1 378 ? 29.222 -10.449 17.377 1.00 89.69 378 LEU A N 1
ATOM 2982 C CA . LEU A 1 378 ? 29.671 -11.810 17.122 1.00 89.69 378 LEU A CA 1
ATOM 2983 C C . LEU A 1 378 ? 29.170 -12.283 15.760 1.00 89.69 378 LEU A C 1
ATOM 2985 O O . LEU A 1 378 ? 28.087 -11.896 15.316 1.00 89.69 378 LEU A O 1
ATOM 2989 N N . ARG A 1 379 ? 29.945 -13.166 15.127 1.00 90.94 379 ARG A N 1
ATOM 2990 C CA . ARG A 1 379 ? 29.559 -13.800 13.865 1.00 90.94 379 ARG A CA 1
ATOM 2991 C C . ARG A 1 379 ? 28.334 -14.691 14.034 1.00 90.94 379 ARG A C 1
ATOM 2993 O O . ARG A 1 379 ? 28.179 -15.362 15.054 1.00 90.94 379 ARG A O 1
ATOM 3000 N N . ARG A 1 380 ? 27.512 -14.732 12.988 1.00 88.00 380 ARG A N 1
ATOM 3001 C CA . ARG A 1 380 ? 26.397 -15.665 12.827 1.00 88.00 380 ARG A CA 1
ATOM 3002 C C . ARG A 1 380 ? 26.729 -16.673 11.737 1.00 88.00 380 ARG A C 1
ATOM 3004 O O . ARG A 1 380 ? 27.137 -16.307 10.638 1.00 88.00 380 ARG A O 1
ATOM 3011 N N . GLU A 1 381 ? 26.510 -17.951 12.011 1.00 90.81 381 GLU A N 1
ATOM 3012 C CA . GLU A 1 381 ? 26.674 -19.015 11.018 1.00 90.81 381 GLU A CA 1
ATOM 3013 C C . GLU A 1 381 ? 25.350 -19.271 10.294 1.00 90.81 381 GLU A C 1
ATOM 3015 O O . GLU A 1 381 ? 24.640 -20.235 10.555 1.00 90.81 381 GLU A O 1
ATOM 3020 N N . MET A 1 382 ? 24.997 -18.357 9.391 1.00 91.50 382 MET A N 1
ATOM 3021 C CA . MET A 1 382 ? 23.752 -18.410 8.610 1.00 91.50 382 MET A CA 1
ATOM 3022 C C . MET A 1 382 ? 23.974 -18.263 7.103 1.00 91.50 382 MET A C 1
ATOM 3024 O O . MET A 1 382 ? 23.019 -18.262 6.332 1.00 91.50 382 MET A O 1
ATOM 3028 N N . TRP A 1 383 ? 25.233 -18.226 6.660 1.00 91.75 383 TRP A N 1
ATOM 3029 C CA . TRP A 1 383 ? 25.604 -18.180 5.245 1.00 91.75 383 TRP A CA 1
ATOM 3030 C C . TRP A 1 383 ? 24.972 -19.287 4.373 1.00 91.75 383 TRP A C 1
ATOM 3032 O O . TRP A 1 383 ? 24.685 -18.985 3.213 1.00 91.75 383 TRP A O 1
ATOM 3042 N N . PRO A 1 384 ? 24.647 -20.510 4.866 1.00 94.94 384 PRO A N 1
ATOM 3043 C CA . PRO A 1 384 ? 23.940 -21.485 4.037 1.00 94.94 384 PRO A CA 1
ATOM 3044 C C . PRO A 1 384 ? 22.549 -21.004 3.609 1.00 94.94 384 PRO A C 1
ATOM 3046 O O . PRO A 1 384 ? 22.090 -21.377 2.530 1.00 94.94 384 PRO A O 1
ATOM 3049 N N . TRP A 1 385 ? 21.896 -20.156 4.418 1.00 94.31 385 TRP A N 1
ATOM 3050 C CA . TRP A 1 385 ? 20.623 -19.527 4.068 1.00 94.31 385 TRP A CA 1
ATOM 3051 C C . TRP A 1 385 ? 20.789 -18.518 2.934 1.00 94.31 385 TRP A C 1
ATOM 3053 O O . TRP A 1 385 ? 20.078 -18.612 1.939 1.00 94.31 385 TRP A O 1
ATOM 3063 N N . ARG A 1 386 ? 21.778 -17.618 3.026 1.00 95.69 386 ARG A N 1
ATOM 3064 C CA . ARG A 1 386 ? 22.123 -16.690 1.934 1.00 95.69 386 ARG A CA 1
ATOM 3065 C C . ARG A 1 386 ? 22.353 -17.445 0.628 1.00 95.69 386 ARG A C 1
ATOM 3067 O O . ARG A 1 386 ? 21.754 -17.113 -0.390 1.00 95.69 386 ARG A O 1
ATOM 3074 N N . ASP A 1 387 ? 23.190 -18.477 0.669 1.00 95.94 387 ASP A N 1
ATOM 3075 C CA . ASP A 1 387 ? 23.534 -19.253 -0.521 1.00 95.94 387 ASP A CA 1
ATOM 3076 C C . ASP A 1 387 ? 22.324 -20.024 -1.068 1.00 95.94 387 ASP A C 1
ATOM 3078 O O . ASP A 1 387 ? 22.199 -20.207 -2.278 1.00 95.94 387 ASP A O 1
ATOM 3082 N N . TRP A 1 388 ? 21.415 -20.475 -0.196 1.00 96.06 388 TRP A N 1
ATOM 3083 C CA . TRP A 1 388 ? 20.149 -21.066 -0.623 1.00 96.06 388 TRP A CA 1
ATOM 3084 C C . TRP A 1 388 ? 19.260 -20.044 -1.336 1.00 96.06 388 TRP A C 1
ATOM 3086 O O . TRP A 1 388 ? 18.779 -20.356 -2.420 1.00 96.06 388 TRP A O 1
ATOM 3096 N N . VAL A 1 389 ? 19.107 -18.825 -0.803 1.00 96.50 389 VAL A N 1
ATOM 3097 C CA . VAL A 1 389 ? 18.291 -17.769 -1.433 1.00 96.50 389 VAL A CA 1
ATOM 3098 C C . VAL A 1 389 ? 18.854 -17.405 -2.810 1.00 96.50 389 VAL A C 1
ATOM 3100 O O . VAL A 1 389 ? 18.102 -17.335 -3.778 1.00 96.50 389 VAL A O 1
ATOM 3103 N N . ILE A 1 390 ? 20.179 -17.261 -2.935 1.00 97.31 390 ILE A N 1
ATOM 3104 C CA . ILE A 1 390 ? 20.848 -17.023 -4.229 1.00 97.31 390 ILE A CA 1
ATOM 3105 C C . ILE A 1 390 ? 20.512 -18.134 -5.232 1.00 97.31 390 ILE A C 1
ATOM 3107 O O . ILE A 1 390 ? 20.148 -17.856 -6.376 1.00 97.31 390 ILE A O 1
ATOM 3111 N N . ARG A 1 391 ? 20.601 -19.403 -4.810 1.00 97.38 391 ARG A N 1
ATOM 3112 C CA . ARG A 1 391 ? 20.246 -20.541 -5.670 1.00 97.38 391 ARG A CA 1
ATOM 3113 C C . ARG A 1 391 ? 18.764 -20.556 -6.032 1.00 97.38 391 ARG A C 1
ATOM 3115 O O . ARG A 1 391 ? 18.461 -20.866 -7.177 1.00 97.38 391 ARG A O 1
ATOM 3122 N N . ALA A 1 392 ? 17.869 -20.215 -5.107 1.00 96.31 392 ALA A N 1
ATOM 3123 C CA . ALA A 1 392 ? 16.432 -20.171 -5.359 1.00 96.31 392 ALA A CA 1
ATOM 3124 C C . ALA A 1 392 ? 16.086 -19.163 -6.468 1.00 96.31 392 ALA A C 1
ATOM 3126 O O . ALA A 1 392 ? 15.354 -19.512 -7.392 1.00 96.31 392 ALA A O 1
ATOM 3127 N N . PHE A 1 393 ? 16.691 -17.967 -6.446 1.00 95.25 393 PHE A N 1
ATOM 3128 C CA . PHE A 1 393 ? 16.552 -16.992 -7.534 1.00 95.25 393 PHE A CA 1
ATOM 3129 C C . PHE A 1 393 ? 17.106 -17.519 -8.863 1.00 95.25 393 PHE A C 1
ATOM 3131 O O . PHE A 1 393 ? 16.409 -17.482 -9.872 1.00 95.25 393 PHE A O 1
ATOM 3138 N N . ASN A 1 394 ? 18.330 -18.058 -8.872 1.00 96.62 394 ASN A N 1
ATOM 3139 C CA . ASN A 1 394 ? 18.959 -18.563 -10.102 1.00 96.62 394 ASN A CA 1
ATOM 3140 C C . ASN A 1 394 ? 18.237 -19.780 -10.707 1.00 96.62 394 ASN A C 1
ATOM 3142 O O . ASN A 1 394 ? 18.319 -20.014 -11.908 1.00 96.62 394 ASN A O 1
ATOM 3146 N N . GLN A 1 395 ? 17.540 -20.568 -9.888 1.00 95.75 395 GLN A N 1
ATOM 3147 C CA . GLN A 1 395 ? 16.732 -21.706 -10.337 1.00 95.75 395 GLN A CA 1
ATOM 3148 C C . GLN A 1 395 ? 15.300 -21.309 -10.705 1.00 95.75 395 GLN A C 1
ATOM 3150 O O . GLN A 1 395 ? 14.532 -22.178 -11.113 1.00 95.75 395 GLN A O 1
ATOM 3155 N N . ASN A 1 396 ? 14.943 -20.027 -10.554 1.00 92.88 396 ASN A N 1
ATOM 3156 C CA . ASN A 1 396 ? 13.580 -19.532 -10.710 1.00 92.88 396 ASN A CA 1
ATOM 3157 C C . ASN A 1 396 ? 12.575 -20.373 -9.897 1.00 92.88 396 ASN A C 1
ATOM 3159 O O . ASN A 1 396 ? 11.553 -20.825 -10.415 1.00 92.88 396 ASN A O 1
ATOM 3163 N N . MET A 1 397 ? 12.921 -20.652 -8.633 1.00 94.88 397 MET A N 1
ATOM 3164 C CA . MET A 1 397 ? 12.095 -21.456 -7.733 1.00 94.88 397 MET A CA 1
ATOM 3165 C C . MET A 1 397 ? 10.735 -20.767 -7.540 1.00 94.88 397 MET A C 1
ATOM 3167 O O . MET A 1 397 ? 10.713 -19.586 -7.178 1.00 94.88 397 MET A O 1
ATOM 3171 N N . PRO A 1 398 ? 9.610 -21.463 -7.788 1.00 92.00 398 PRO A N 1
ATOM 3172 C CA . PRO A 1 398 ? 8.301 -20.865 -7.617 1.00 92.00 398 PRO A CA 1
ATOM 3173 C C . PRO A 1 398 ? 7.990 -20.678 -6.127 1.00 92.00 398 PRO A C 1
ATOM 3175 O O . PRO A 1 398 ? 8.673 -21.206 -5.250 1.00 92.00 398 PRO A O 1
ATOM 3178 N N . PHE A 1 399 ? 6.976 -19.868 -5.843 1.00 79.56 399 PHE A N 1
ATOM 3179 C CA . PHE A 1 399 ? 6.587 -19.550 -4.471 1.00 79.56 399 PHE A CA 1
ATOM 3180 C C . PHE A 1 399 ? 5.803 -20.684 -3.780 1.00 79.56 399 PHE A C 1
ATOM 3182 O O . PHE A 1 399 ? 5.718 -20.675 -2.552 1.00 79.56 399 PHE A O 1
ATOM 3189 N N . ASP A 1 400 ? 5.202 -21.602 -4.545 1.00 74.12 400 ASP A N 1
ATOM 3190 C CA . ASP A 1 400 ? 4.205 -22.585 -4.097 1.00 74.12 400 ASP A CA 1
ATOM 3191 C C . ASP A 1 400 ? 4.744 -23.983 -3.750 1.00 74.12 400 ASP A C 1
ATOM 3193 O O . ASP A 1 400 ? 5.770 -24.425 -4.320 1.00 74.12 400 ASP A O 1
#

Sequence (400 aa):
MRLSHRFVFNGAIRNWVVLLPAFLLITGPLSVAAEAQNFDPESLKALIQSLETLKADPESLPIIETWMDQAEEELAEKQQSAAMELEQLQKQLAEAESERENLRSRLDALNVALILLDEHPSGESVTALAKTEETAPPQTLADGQGNEIPIITRTVEFETEIYPIFQQRCFECHGPDKHRGQLRLDAREVVLKKGDNAGVIKPGHGDRSAIFRRIAGLDGEDQMPPVGEKLSVEQMALIRAWIDQGANWPEGLGSDAVTVAKHWSYIPPQRPEIPEVQKKDWPKNPIDSFILSRLESEGFSPQREANKGTLLRRVSLDLIGLPPTPAELDAYLEDDSPDAYEKAVDRLLASPHYGERWARIWLDLARYADTNGYEKDLRREMWPWRDWVIRAFNQNMPFD